Protein 3ABX (pdb70)

Organism: Coprinopsis cinerea (NCBI:txid5346)

InterPro domains:
  IPR001524 Glycoside hydrolase, family 6, conserved site [PS00655] (113-129)
  IPR016288 1, 4-beta cellobiohydrolase [PF01341] (41-394)
  IPR016288 1, 4-beta cellobiohydrolase [PIRSF001100] (20-398)
  IPR016288 1, 4-beta cellobiohydrolase [PR00733] (62-81)
  IPR016288 1, 4-beta cellobiohydrolase [PR00733] (108-121)
  IPR016288 1, 4-beta cellobiohydrolase [PR00733] (141-156)
  IPR016288 1, 4-beta cellobiohydrolase [PR00733] (205-218)
  IPR016288 1, 4-beta cellobiohydrolase [PR00733] (247-257)
  IPR016288 1, 4-beta cellobiohydrolase [PR00733] (295-308)
  IPR016288 1, 4-beta cellobiohydrolase [PR00733] (313-333)
  IPR016288 1, 4-beta cellobiohydrolase [PR00733] (340-354)
  IPR016288 1, 4-beta cellobiohydrolase [PTHR34876] (22-398)
  IPR036434 1, 4-beta cellobiohydrolase superfamily [G3DSA:3.20.20.40] (20-403)
  IPR036434 1, 4-beta cellobiohydrolase superfamily [SSF51989] (33-398)

CATH classification: 3.20.20.40

Structure (mmCIF, N/CA/C/O backbone):
data_3ABX
#
_entry.id   3ABX
#
_cell.length_a   43.876
_cell.length_b   45.153
_cell.length_c   48.989
_cell.angle_alpha   77.63
_cell.angle_beta   86.87
_cell.angle_gamma   68.80
#
_symmetry.space_group_name_H-M   'P 1'
#
loop_
_entity.id
_entity.type
_entity.pdbx_description
1 polymer Cellobiohydrolase
2 non-polymer 'MAGNESIUM ION'
3 non-polymer '4-nitrophenyl beta-D-glucopyranosyl-(1->4)-beta-D-glucopyranosyl-(1->4)-beta-D-glucopyranoside'
4 water water
#
loop_
_atom_site.group_PDB
_atom_site.id
_atom_site.type_symbol
_atom_site.label_atom_id
_atom_site.label_alt_id
_atom_site.label_comp_id
_atom_site.label_asym_id
_atom_site.label_entity_id
_atom_site.label_seq_id
_atom_site.pdbx_PDB_ins_code
_atom_site.Cartn_x
_atom_site.Cartn_y
_atom_site.Cartn_z
_atom_site.occupancy
_atom_site.B_iso_or_equiv
_atom_site.auth_seq_id
_atom_site.auth_comp_id
_atom_site.auth_asym_id
_atom_site.auth_atom_id
_atom_site.pdbx_PDB_model_num
ATOM 1 N N . VAL A 1 13 ? 14.073 10.663 -10.512 1.00 22.48 13 VAL A N 1
ATOM 2 C CA . VAL A 1 13 ? 14.128 11.477 -9.266 1.00 21.75 13 VAL A CA 1
ATOM 3 C C . VAL A 1 13 ? 13.053 10.993 -8.286 1.00 20.14 13 VAL A C 1
ATOM 4 O O . VAL A 1 13 ? 12.048 10.418 -8.709 1.00 20.32 13 VAL A O 1
ATOM 8 N N . ASN A 1 14 ? 13.293 11.180 -6.986 1.00 19.24 14 ASN A N 1
ATOM 9 C CA . ASN A 1 14 ? 12.309 10.867 -5.948 1.00 16.58 14 ASN A CA 1
ATOM 10 C C . ASN A 1 14 ? 11.124 11.824 -6.063 1.00 15.48 14 ASN A C 1
ATOM 11 O O . ASN A 1 14 ? 11.251 13.013 -5.690 1.00 14.39 14 ASN A O 1
ATOM 16 N N . PRO A 1 15 ? 9.973 11.312 -6.556 1.00 14.80 15 PRO A N 1
ATOM 17 C CA . PRO A 1 15 ? 8.851 12.196 -6.853 1.00 14.00 15 PRO A CA 1
ATOM 18 C C . PRO A 1 15 ? 8.191 12.767 -5.617 1.00 12.48 15 PRO A C 1
ATOM 19 O O . PRO A 1 15 ? 7.378 13.670 -5.738 1.00 12.07 15 PRO A O 1
ATOM 23 N N . TYR A 1 16 ? 8.507 12.212 -4.446 1.00 11.36 16 TYR A N 1
ATOM 24 C CA . TYR A 1 16 ? 7.949 12.702 -3.194 1.00 10.42 16 TYR A CA 1
ATOM 25 C C . TYR A 1 16 ? 8.612 13.973 -2.681 1.00 10.16 16 TYR A C 1
ATOM 26 O O . TYR A 1 16 ? 8.008 14.698 -1.900 1.00 10.52 16 TYR A O 1
ATOM 35 N N . ILE A 1 17 ? 9.829 14.266 -3.138 1.00 10.02 17 ILE A N 1
ATOM 36 C CA . ILE A 1 17 ? 10.540 15.397 -2.553 1.00 10.25 17 ILE A CA 1
ATOM 37 C C . ILE A 1 17 ? 9.890 16.712 -2.972 1.00 10.33 17 ILE A C 1
ATOM 38 O O . ILE A 1 17 ? 9.748 16.989 -4.163 1.00 10.32 17 ILE A O 1
ATOM 43 N N . GLY A 1 18 ? 9.489 17.503 -1.985 1.00 10.81 18 GLY A N 1
ATOM 44 C CA . GLY A 1 18 ? 8.879 18.796 -2.249 1.00 11.29 18 GLY A CA 1
ATOM 45 C C . GLY A 1 18 ? 7.398 18.737 -2.568 1.00 11.78 18 GLY A C 1
ATOM 46 O O . GLY A 1 18 ? 6.725 19.768 -2.617 1.00 11.75 18 GLY A O 1
ATOM 47 N N . ARG A 1 19 ? 6.883 17.530 -2.784 1.00 11.33 19 ARG A N 1
ATOM 48 C CA . ARG A 1 19 ? 5.488 17.380 -3.160 1.00 11.58 19 ARG A CA 1
ATOM 49 C C . ARG A 1 19 ? 4.568 17.207 -1.948 1.00 10.66 19 ARG A C 1
ATOM 50 O O . ARG A 1 19 ? 5.020 16.860 -0.836 1.00 10.86 19 ARG A O 1
ATOM 58 N N . SER A 1 20 ? 3.288 17.508 -2.148 1.00 9.60 20 SER A N 1
ATOM 59 C CA . SER A 1 20 ? 2.284 17.405 -1.095 1.00 9.71 20 SER A CA 1
ATOM 60 C C . SER A 1 20 ? 1.272 16.339 -1.478 1.00 9.75 20 SER A C 1
ATOM 61 O O . SER A 1 20 ? 0.357 16.602 -2.255 1.00 9.67 20 SER A O 1
ATOM 64 N N . PRO A 1 21 ? 1.440 15.112 -0.945 1.00 9.08 21 PRO A N 1
ATOM 65 C CA . PRO A 1 21 ? 0.496 14.057 -1.284 1.00 9.54 21 PRO A CA 1
ATOM 66 C C . PRO A 1 21 ? -0.930 14.448 -0.905 1.00 9.49 21 PRO A C 1
ATOM 67 O O . PRO A 1 21 ? -1.183 15.107 0.104 1.00 10.49 21 PRO A O 1
ATOM 71 N N . LEU A 1 22 ? -1.877 14.048 -1.751 1.00 9.46 22 LEU A N 1
ATOM 72 C CA . LEU A 1 22 ? -3.235 14.526 -1.644 1.00 9.88 22 LEU A CA 1
ATOM 73 C C . LEU A 1 22 ? -3.972 13.945 -0.436 1.00 10.66 22 LEU A C 1
ATOM 74 O O . LEU A 1 22 ? -3.992 12.740 -0.232 1.00 11.05 22 LEU A O 1
ATOM 79 N N . VAL A 1 23 ? -4.586 14.826 0.336 1.00 11.32 23 VAL A N 1
ATOM 80 C CA . VAL A 1 23 ? -5.513 14.397 1.374 1.00 12.70 23 VAL A CA 1
ATOM 81 C C . VAL A 1 23 ? -6.805 13.966 0.677 1.00 13.61 23 VAL A C 1
ATOM 82 O O . VAL A 1 23 ? -7.363 14.729 -0.131 1.00 14.69 23 VAL A O 1
ATOM 86 N N . ILE A 1 24 ? -7.260 12.745 0.958 1.00 15.08 24 ILE A N 1
ATOM 87 C CA . ILE A 1 24 ? -8.464 12.185 0.329 1.00 16.29 24 ILE A CA 1
ATOM 88 C C . ILE A 1 24 ? -9.682 12.637 1.126 1.00 16.90 24 ILE A C 1
ATOM 89 O O . ILE A 1 24 ? -9.922 12.156 2.240 1.00 16.34 24 ILE A O 1
ATOM 94 N N . LYS A 1 25 ? -10.427 13.581 0.561 1.00 17.45 25 LYS A N 1
ATOM 95 C CA . LYS A 1 25 ? -11.565 14.223 1.214 1.00 18.86 25 LYS A CA 1
ATOM 96 C C . LYS A 1 25 ? -12.603 13.217 1.737 1.00 17.75 25 LYS A C 1
ATOM 97 O O . LYS A 1 25 ? -13.115 13.380 2.848 1.00 17.46 25 LYS A O 1
ATOM 103 N N . SER A 1 26 ? -12.903 12.186 0.948 1.00 17.16 26 SER A N 1
ATOM 104 C CA . SER A 1 26 ? -13.906 11.193 1.355 1.00 17.19 26 SER A CA 1
ATOM 105 C C . SER A 1 26 ? -13.439 10.402 2.578 1.00 17.39 26 SER A C 1
ATOM 106 O O . SER A 1 26 ? -14.258 9.990 3.422 1.00 17.64 26 SER A O 1
ATOM 109 N N . TYR A 1 27 ? -12.125 10.214 2.700 1.00 16.42 27 TYR A N 1
ATOM 110 C CA . TYR A 1 27 ? -11.576 9.541 3.880 1.00 15.80 27 TYR A CA 1
ATOM 111 C C . TYR A 1 27 ? -11.627 10.452 5.108 1.00 15.75 27 TYR A C 1
ATOM 112 O O . TYR A 1 27 ? -12.092 10.053 6.184 1.00 15.92 27 TYR A O 1
ATOM 121 N N . ALA A 1 28 ? -11.168 11.689 4.948 1.00 15.58 28 ALA A N 1
ATOM 122 C CA . ALA A 1 28 ? -11.202 12.664 6.028 1.00 15.85 28 ALA A CA 1
ATOM 123 C C . ALA A 1 28 ? -12.609 12.856 6.611 1.00 16.02 28 ALA A C 1
ATOM 124 O O . ALA A 1 28 ? -12.780 13.030 7.815 1.00 15.83 28 ALA A O 1
ATOM 126 N N . GLU A 1 29 ? -13.622 12.777 5.756 1.00 15.88 29 GLU A N 1
ATOM 127 C CA . GLU A 1 29 ? -15.011 12.940 6.184 1.00 16.69 29 GLU A CA 1
ATOM 128 C C . GLU A 1 29 ? -15.461 11.793 7.089 1.00 14.95 29 GLU A C 1
ATOM 129 O O . GLU A 1 29 ? -16.241 12.003 8.018 1.00 15.01 29 GLU A O 1
ATOM 135 N N . LYS A 1 30 ? -14.965 10.588 6.821 1.00 13.81 30 LYS A N 1
ATOM 136 C CA . LYS A 1 30 ? -15.291 9.428 7.653 1.00 13.40 30 LYS A CA 1
ATOM 137 C C . LYS A 1 30 ? -14.809 9.626 9.083 1.00 12.76 30 LYS A C 1
ATOM 138 O O . LYS A 1 30 ? -15.445 9.168 10.026 1.00 13.21 30 LYS A O 1
ATOM 144 N N . LEU A 1 31 ? -13.688 10.328 9.237 1.00 12.00 31 LEU A N 1
ATOM 145 C CA . LEU A 1 31 ? -13.107 10.573 10.563 1.00 11.65 31 LEU A CA 1
ATOM 146 C C . LEU A 1 31 ? -13.923 11.528 11.439 1.00 12.22 31 LEU A C 1
ATOM 147 O O . LEU A 1 31 ? -13.681 11.632 12.638 1.00 11.62 31 LEU A O 1
ATOM 152 N N . GLU A 1 32 ? -14.912 12.207 10.866 1.00 12.53 32 GLU A N 1
ATOM 153 C CA . GLU A 1 32 ? -15.807 13.035 11.677 1.00 13.45 32 GLU A CA 1
ATOM 154 C C . GLU A 1 32 ? -16.511 12.211 12.761 1.00 13.32 32 GLU A C 1
ATOM 155 O O . GLU A 1 32 ? -16.762 12.697 13.868 1.00 13.57 32 GLU A O 1
ATOM 161 N N . GLU A 1 33 ? -16.795 10.948 12.445 1.00 13.90 33 GLU A N 1
ATOM 162 C CA . GLU A 1 33 ? -17.418 10.039 13.399 1.00 13.68 33 GLU A CA 1
ATOM 163 C C . GLU A 1 33 ? -16.485 9.751 14.572 1.00 13.29 33 GLU A C 1
ATOM 164 O O . GLU A 1 33 ? -16.939 9.604 15.709 1.00 14.24 33 GLU A O 1
ATOM 170 N N . THR A 1 34 ? -15.183 9.699 14.299 1.00 12.21 34 THR A N 1
ATOM 171 C CA . THR A 1 34 ? -14.197 9.423 15.337 1.00 12.98 34 THR A CA 1
ATOM 172 C C . THR A 1 34 ? -14.024 10.656 16.224 1.00 13.59 34 THR A C 1
ATOM 173 O O . THR A 1 34 ? -13.926 10.543 17.451 1.00 13.27 34 THR A O 1
ATOM 177 N N . ILE A 1 35 ? -14.004 11.829 15.601 1.00 13.52 35 ILE A N 1
ATOM 178 C CA . ILE A 1 35 ? -13.950 13.092 16.335 1.00 14.40 35 ILE A CA 1
ATOM 179 C C . ILE A 1 35 ? -15.159 13.206 17.260 1.00 14.66 35 ILE A C 1
ATOM 180 O O . ILE A 1 35 ? -15.008 13.540 18.435 1.00 15.14 35 ILE A O 1
ATOM 185 N N . ALA A 1 36 ? -16.354 12.920 16.737 1.00 14.93 36 ALA A N 1
ATOM 186 C CA . ALA A 1 36 ? -17.581 12.947 17.548 1.00 15.31 36 ALA A CA 1
ATOM 187 C C . ALA A 1 36 ? -17.493 12.017 18.756 1.00 15.51 36 ALA A C 1
ATOM 188 O O . ALA A 1 36 ? -17.831 12.416 19.870 1.00 16.16 36 ALA A O 1
ATOM 190 N N . TYR A 1 37 ? -17.020 10.791 18.538 1.00 14.92 37 TYR A N 1
ATOM 191 C CA . TYR A 1 37 ? -16.829 9.845 19.632 1.00 15.21 37 TYR A CA 1
ATOM 192 C C . TYR A 1 37 ? -15.955 10.454 20.737 1.00 14.92 37 TYR A C 1
ATOM 193 O O . TYR A 1 37 ? -16.330 10.439 21.908 1.00 14.79 37 TYR A O 1
ATOM 202 N N . PHE A 1 38 ? -14.791 10.980 20.376 1.00 14.26 38 PHE A N 1
ATOM 203 C CA . PHE A 1 38 ? -13.884 11.523 21.385 1.00 13.89 38 PHE A CA 1
ATOM 204 C C . PHE A 1 38 ? -14.456 12.739 22.115 1.00 15.01 38 PHE A C 1
ATOM 205 O O . PHE A 1 38 ? -14.260 12.884 23.331 1.00 15.16 38 PHE A O 1
ATOM 213 N N . GLU A 1 39 ? -15.148 13.610 21.383 1.00 15.38 39 GLU A N 1
ATOM 214 C CA . GLU A 1 39 ? -15.785 14.782 21.989 1.00 17.26 39 GLU A CA 1
ATOM 215 C C . GLU A 1 39 ? -16.831 14.347 23.023 1.00 17.83 39 GLU A C 1
ATOM 216 O O . GLU A 1 39 ? -16.892 14.905 24.132 1.00 18.19 39 GLU A O 1
ATOM 222 N N . ALA A 1 40 ? -17.605 13.318 22.676 1.00 18.50 40 ALA A N 1
ATOM 223 C CA . ALA A 1 40 ? -18.598 12.734 23.588 1.00 19.04 40 ALA A CA 1
ATOM 224 C C . ALA A 1 40 ? -17.983 12.108 24.839 1.00 19.41 40 ALA A C 1
ATOM 225 O O . ALA A 1 40 ? -18.657 11.999 25.873 1.00 20.41 40 ALA A O 1
ATOM 227 N N . GLN A 1 41 ? -16.716 11.704 24.754 1.00 19.17 41 GLN A N 1
ATOM 228 C CA . GLN A 1 41 ? -15.990 11.135 25.895 1.00 19.44 41 GLN A CA 1
ATOM 229 C C . GLN A 1 41 ? -15.356 12.217 26.759 1.00 18.96 41 GLN A C 1
ATOM 230 O O . GLN A 1 41 ? -14.751 11.911 27.791 1.00 19.59 41 GLN A O 1
ATOM 236 N N . GLY A 1 42 ? -15.474 13.470 26.329 1.00 18.72 42 GLY A N 1
ATOM 237 C CA . GLY A 1 42 ? -14.788 14.588 26.979 1.00 17.85 42 GLY A CA 1
ATOM 238 C C . GLY A 1 42 ? -13.282 14.519 26.785 1.00 17.22 42 GLY A C 1
ATOM 239 O O . GLY A 1 42 ? -12.510 14.913 27.654 1.00 18.09 42 GLY A O 1
ATOM 240 N N . ASP A 1 43 ? -12.875 14.000 25.629 1.00 15.79 43 ASP A N 1
ATOM 241 C CA . ASP A 1 43 ? -11.472 13.751 25.318 1.00 14.45 43 ASP A CA 1
ATOM 242 C C . ASP A 1 43 ? -11.055 14.672 24.169 1.00 14.03 43 ASP A C 1
ATOM 243 O O . ASP A 1 43 ? -11.064 14.271 22.993 1.00 13.82 43 ASP A O 1
ATOM 248 N N . GLU A 1 44 ? -10.712 15.913 24.517 1.00 13.06 44 GLU A N 1
ATOM 249 C CA . GLU A 1 44 ? -10.366 16.922 23.531 1.00 13.60 44 GLU A CA 1
ATOM 250 C C . GLU A 1 44 ? -9.021 16.658 22.874 1.00 12.70 44 GLU A C 1
ATOM 251 O O . GLU A 1 44 ? -8.829 17.004 21.709 1.00 12.34 44 GLU A O 1
ATOM 257 N N . LEU A 1 45 ? -8.078 16.072 23.604 1.00 11.87 45 LEU A N 1
ATOM 258 C CA . LEU A 1 45 ? -6.774 15.769 23.003 1.00 11.52 45 LEU A CA 1
ATOM 259 C C . LEU A 1 45 ? -6.916 14.761 21.862 1.00 11.28 45 LEU A C 1
ATOM 260 O O . LEU A 1 45 ? -6.371 14.968 20.766 1.00 10.94 45 LEU A O 1
ATOM 265 N N . ASN A 1 46 ? -7.641 13.673 22.111 1.00 11.24 46 ASN A N 1
ATOM 266 C CA . ASN A 1 46 ? -7.789 12.671 21.053 1.00 10.78 46 ASN A CA 1
ATOM 267 C C . ASN A 1 46 ? -8.700 13.141 19.924 1.00 10.91 46 ASN A C 1
ATOM 268 O O . ASN A 1 46 ? -8.472 12.783 18.774 1.00 10.96 46 ASN A O 1
ATOM 273 N N . ALA A 1 47 ? -9.689 13.974 20.239 1.00 10.09 47 ALA A N 1
ATOM 274 C CA . ALA A 1 47 ? -10.450 14.663 19.183 1.00 10.38 47 ALA A CA 1
ATOM 275 C C . ALA A 1 47 ? -9.492 15.467 18.297 1.00 10.61 47 ALA A C 1
ATOM 276 O O . ALA A 1 47 ? -9.557 15.382 17.070 1.00 10.97 47 ALA A O 1
ATOM 278 N N . ALA A 1 48 ? -8.584 16.224 18.909 1.00 10.20 48 ALA A N 1
ATOM 279 C CA . ALA A 1 48 ? -7.620 17.050 18.174 1.00 10.70 48 ALA A CA 1
ATOM 280 C C . ALA A 1 48 ? -6.599 16.226 17.391 1.00 10.84 48 ALA A C 1
ATOM 281 O O . ALA A 1 48 ? -6.163 16.626 16.303 1.00 10.47 48 ALA A O 1
ATOM 283 N N . ARG A 1 49 ? -6.216 15.071 17.933 1.00 10.68 49 ARG A N 1
ATOM 284 C CA . ARG A 1 49 ? -5.320 14.153 17.237 1.00 10.10 49 ARG A CA 1
ATOM 285 C C . ARG A 1 49 ? -6.004 13.578 16.004 1.00 10.35 49 ARG A C 1
ATOM 286 O O . ARG A 1 49 ? -5.366 13.371 14.963 1.00 10.38 49 ARG A O 1
ATOM 294 N N . THR A 1 50 ? -7.297 13.333 16.127 1.00 10.66 50 THR A N 1
ATOM 295 C CA . THR A 1 50 ? -8.070 12.837 14.995 1.00 10.49 50 THR A CA 1
ATOM 296 C C . THR A 1 50 ? -8.145 13.905 13.904 1.00 10.91 50 THR A C 1
ATOM 297 O O . THR A 1 50 ? -8.053 13.581 12.715 1.00 10.92 50 THR A O 1
ATOM 301 N N . ARG A 1 51 ? -8.294 15.169 14.303 1.00 10.38 51 ARG A N 1
ATOM 302 C CA A ARG A 1 51 ? -8.236 16.241 13.328 0.50 11.06 51 ARG A CA 1
ATOM 303 C CA B ARG A 1 51 ? -8.200 16.308 13.377 0.50 11.16 51 ARG A CA 1
ATOM 304 C C . ARG A 1 51 ? -6.881 16.252 12.623 1.00 10.96 51 ARG A C 1
ATOM 305 O O . ARG A 1 51 ? -6.819 16.472 11.415 1.00 10.51 51 ARG A O 1
ATOM 320 N N . THR A 1 52 ? -5.800 15.969 13.347 1.00 10.62 52 THR A N 1
ATOM 321 C CA . THR A 1 52 ? -4.497 15.842 12.688 1.00 10.75 52 THR A CA 1
ATOM 322 C C . THR A 1 52 ? -4.564 14.756 11.617 1.00 10.72 52 THR A C 1
ATOM 323 O O . THR A 1 52 ? -4.092 14.965 10.496 1.00 11.08 52 THR A O 1
ATOM 327 N N . VAL A 1 53 ? -5.169 13.615 11.955 1.00 10.62 53 VAL A N 1
ATOM 328 C CA . VAL A 1 53 ? -5.281 12.492 11.017 1.00 10.77 53 VAL A CA 1
ATOM 329 C C . VAL A 1 53 ? -6.075 12.899 9.762 1.00 10.81 53 VAL A C 1
ATOM 330 O O . VAL A 1 53 ? -5.712 12.509 8.653 1.00 10.94 53 VAL A O 1
ATOM 334 N N . GLN A 1 54 ? -7.083 13.757 9.910 1.00 10.65 54 GLN A N 1
ATOM 335 C CA . GLN A 1 54 ? -7.819 14.262 8.741 1.00 10.51 54 GLN A CA 1
ATOM 336 C C . GLN A 1 54 ? -6.943 14.950 7.725 1.00 10.60 54 GLN A C 1
ATOM 337 O O . GLN A 1 54 ? -7.280 14.973 6.534 1.00 11.93 54 GLN A O 1
ATOM 343 N N . GLY A 1 55 ? -5.840 15.533 8.184 1.00 10.12 55 GLY A N 1
ATOM 344 C CA . GLY A 1 55 ? -4.908 16.240 7.307 1.00 10.49 55 GLY A CA 1
ATOM 345 C C . GLY A 1 55 ? -3.720 15.415 6.812 1.00 10.35 55 GLY A C 1
ATOM 346 O O . GLY A 1 55 ? -2.816 15.945 6.160 1.00 11.74 55 GLY A O 1
ATOM 347 N N . ILE A 1 56 ? -3.698 14.124 7.141 1.00 10.39 56 ILE A N 1
ATOM 348 C CA . ILE A 1 56 ? -2.631 13.218 6.705 1.00 10.45 56 ILE A CA 1
ATOM 349 C C . ILE A 1 56 ? -3.036 12.478 5.423 1.00 10.01 56 ILE A C 1
ATOM 350 O O . ILE A 1 56 ? -4.103 11.873 5.367 1.00 10.40 56 ILE A O 1
ATOM 355 N N . PRO A 1 57 ? -2.212 12.581 4.370 1.00 9.44 57 PRO A N 1
ATOM 356 C CA . PRO A 1 57 ? -2.602 11.958 3.098 1.00 9.96 57 PRO A CA 1
ATOM 357 C C . PRO A 1 57 ? -2.587 10.446 3.157 1.00 9.93 57 PRO A C 1
ATOM 358 O O . PRO A 1 57 ? -1.762 9.833 3.839 1.00 10.05 57 PRO A O 1
ATOM 362 N N . THR A 1 58 ? -3.505 9.858 2.404 1.00 9.68 58 THR A N 1
ATOM 363 C CA . THR A 1 58 ? -3.607 8.409 2.265 1.00 10.57 58 THR A CA 1
ATOM 364 C C . THR A 1 58 ? -3.764 8.087 0.791 1.00 10.35 58 THR A C 1
ATOM 365 O O . THR A 1 58 ? -3.964 8.992 -0.030 1.00 12.07 58 THR A O 1
ATOM 369 N N . PHE A 1 59 ? -3.641 6.817 0.427 1.00 9.39 59 PHE A N 1
ATOM 370 C CA . PHE A 1 59 ? -3.877 6.395 -0.967 1.00 8.36 59 PHE A CA 1
ATOM 371 C C . PHE A 1 59 ? -5.361 6.190 -1.249 1.00 8.78 59 PHE A C 1
ATOM 372 O O . PHE A 1 59 ? -6.097 5.691 -0.400 1.00 9.23 59 PHE A O 1
ATOM 380 N N . ALA A 1 60 ? -5.786 6.586 -2.451 1.00 8.47 60 ALA A N 1
ATOM 381 C CA . ALA A 1 60 ? -7.121 6.246 -2.953 1.00 8.55 60 ALA A CA 1
ATOM 382 C C . ALA A 1 60 ? -7.050 4.922 -3.702 1.00 8.60 60 ALA A C 1
ATOM 383 O O . ALA A 1 60 ? -6.274 4.760 -4.632 1.00 9.27 60 ALA A O 1
ATOM 385 N N . TRP A 1 61 ? -7.891 3.982 -3.296 1.00 8.50 61 TRP A N 1
ATOM 386 C CA . TRP A 1 61 ? -7.892 2.651 -3.878 1.00 8.76 61 TRP A CA 1
ATOM 387 C C . TRP A 1 61 ? -8.893 2.521 -5.012 1.00 8.78 61 TRP A C 1
ATOM 388 O O . TRP A 1 61 ? -10.059 2.897 -4.871 1.00 9.78 61 TRP A O 1
ATOM 399 N N . ILE A 1 62 ? -8.409 2.005 -6.132 1.00 8.50 62 ILE A N 1
ATOM 400 C CA . ILE A 1 62 ? -9.283 1.691 -7.261 1.00 9.22 62 ILE A CA 1
ATOM 401 C C . ILE A 1 62 ? -9.373 0.171 -7.358 1.00 9.42 62 ILE A C 1
ATOM 402 O O . ILE A 1 62 ? -8.662 -0.454 -8.136 1.00 9.43 62 ILE A O 1
ATOM 407 N N . SER A 1 63 ? -10.247 -0.417 -6.540 1.00 10.30 63 SER A N 1
ATOM 408 C CA . SER A 1 63 ? -10.289 -1.878 -6.372 1.00 10.61 63 SER A CA 1
ATOM 409 C C . SER A 1 63 ? -11.380 -2.559 -7.182 1.00 11.14 63 SER A C 1
ATOM 410 O O . SER A 1 63 ? -11.584 -3.771 -7.058 1.00 11.72 63 SER A O 1
ATOM 413 N N . ASP A 1 64 ? -12.080 -1.775 -7.991 1.00 10.21 64 ASP A N 1
ATOM 414 C CA . ASP A 1 64 ? -13.109 -2.267 -8.903 1.00 11.10 64 ASP A CA 1
ATOM 415 C C . ASP A 1 64 ? -13.343 -1.214 -9.982 1.00 10.67 64 ASP A C 1
ATOM 416 O O . ASP A 1 64 ? -12.847 -0.084 -9.873 1.00 11.64 64 ASP A O 1
ATOM 421 N N . SER A 1 65 ? -14.099 -1.569 -11.017 1.00 10.75 65 SER A N 1
ATOM 422 C CA . SER A 1 65 ? -14.346 -0.659 -12.126 1.00 10.84 65 SER A CA 1
ATOM 423 C C . SER A 1 65 ? -15.250 0.509 -11.750 1.00 11.07 65 SER A C 1
ATOM 424 O O . SER A 1 65 ? -15.060 1.629 -12.241 1.00 10.89 65 SER A O 1
ATOM 427 N N . ALA A 1 66 ? -16.243 0.260 -10.89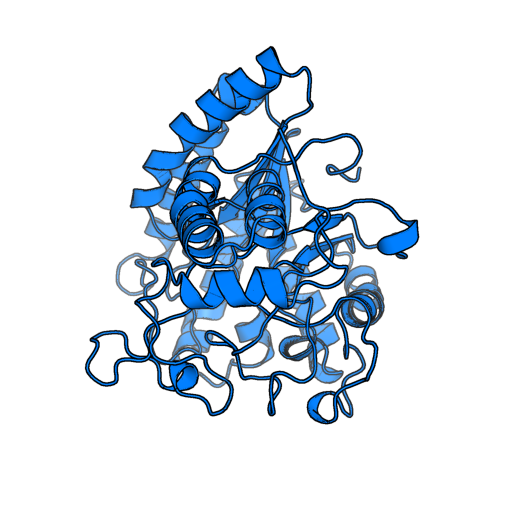8 1.00 11.37 66 ALA A N 1
ATOM 428 C CA . ALA A 1 66 ? -17.134 1.337 -10.466 1.00 11.00 66 ALA A CA 1
ATOM 429 C C . ALA A 1 66 ? -16.353 2.500 -9.845 1.00 11.23 66 ALA A C 1
ATOM 430 O O . ALA A 1 66 ? -16.704 3.671 -10.022 1.00 11.61 66 ALA A O 1
ATOM 432 N N . THR A 1 67 ? -15.299 2.182 -9.111 1.00 11.43 67 THR A N 1
ATOM 433 C CA . THR A 1 67 ? -14.515 3.210 -8.426 1.00 11.61 67 THR A CA 1
ATOM 434 C C . THR A 1 67 ? -13.762 4.125 -9.396 1.00 11.65 67 THR A C 1
ATOM 435 O O . THR A 1 67 ? -13.337 5.223 -9.024 1.00 11.36 67 THR A O 1
ATOM 439 N N . ILE A 1 68 ? -13.650 3.718 -10.657 1.00 10.89 68 ILE A N 1
ATOM 440 C CA . ILE A 1 68 ? -13.076 4.603 -11.665 1.00 11.08 68 ILE A CA 1
ATOM 441 C C . ILE A 1 68 ? -13.884 5.906 -11.758 1.00 11.17 68 ILE A C 1
ATOM 442 O O . ILE A 1 68 ? -13.313 6.962 -12.020 1.00 10.78 68 ILE A O 1
ATOM 447 N N . ASP A 1 69 ? -15.189 5.840 -11.491 1.00 11.25 69 ASP A N 1
ATOM 448 C CA . ASP A 1 69 ? -16.047 7.038 -11.505 1.00 12.86 69 ASP A CA 1
ATOM 449 C C . ASP A 1 69 ? -15.613 8.099 -10.495 1.00 12.58 69 ASP A C 1
ATOM 450 O O . ASP A 1 69 ? -16.026 9.259 -10.603 1.00 13.13 69 ASP A O 1
ATOM 455 N N . THR A 1 70 ? -14.835 7.708 -9.487 1.00 11.71 70 THR A N 1
ATOM 456 C CA . THR A 1 70 ? -14.399 8.662 -8.452 1.00 11.86 70 THR A CA 1
ATOM 457 C C . THR A 1 70 ? -13.171 9.447 -8.863 1.00 11.70 70 THR A C 1
ATOM 458 O O . THR A 1 70 ? -12.825 10.440 -8.214 1.00 11.33 70 THR A O 1
ATOM 462 N N . ILE A 1 71 ? -12.494 8.999 -9.917 1.00 10.63 71 ILE A N 1
ATOM 463 C CA . ILE A 1 71 ? -11.176 9.536 -10.223 1.00 10.92 71 ILE A CA 1
ATOM 464 C C . ILE A 1 71 ? -11.239 10.961 -10.752 1.00 11.04 71 ILE A C 1
ATOM 465 O O . ILE A 1 71 ? -10.476 11.818 -10.294 1.00 10.85 71 ILE A O 1
ATOM 470 N N . GLN A 1 72 ? -12.117 11.239 -11.707 1.00 11.22 72 GLN A N 1
ATOM 471 C CA . GLN A 1 72 ? -12.148 12.600 -12.235 1.00 11.88 72 GLN A CA 1
ATOM 472 C C . GLN A 1 72 ? -12.584 13.627 -11.182 1.00 11.51 72 GLN A C 1
ATOM 473 O O . GLN A 1 72 ? -11.963 14.686 -11.092 1.00 10.98 72 GLN A O 1
ATOM 479 N N . PRO A 1 73 ? -13.629 13.346 -10.368 1.00 11.58 73 PRO A N 1
ATOM 480 C CA . PRO A 1 73 ? -13.892 14.291 -9.273 1.00 12.20 73 PRO A CA 1
ATOM 481 C C . PRO A 1 73 ? -12.724 14.470 -8.303 1.00 11.86 73 PRO A C 1
ATOM 482 O O . PRO A 1 73 ? -12.503 15.585 -7.820 1.00 12.35 73 PRO A O 1
ATOM 486 N N . LEU A 1 74 ? -11.973 13.403 -8.046 1.00 10.64 74 LEU A N 1
ATOM 487 C CA . LEU A 1 74 ? -10.793 13.490 -7.187 1.00 10.54 74 LEU A CA 1
ATOM 488 C C . LEU A 1 74 ? -9.742 14.405 -7.816 1.00 10.27 74 LEU A C 1
ATOM 489 O O . LEU A 1 74 ? -9.174 15.257 -7.145 1.00 10.76 74 LEU A O 1
ATOM 494 N N . ILE A 1 75 ? -9.498 14.233 -9.111 1.00 9.94 75 ILE A N 1
ATOM 495 C CA . ILE A 1 75 ? -8.577 15.074 -9.871 1.00 10.02 75 ILE A CA 1
ATOM 496 C C . ILE A 1 75 ? -9.032 16.540 -9.905 1.00 10.52 75 ILE A C 1
ATOM 497 O O . ILE A 1 75 ? -8.220 17.450 -9.671 1.00 10.36 75 ILE A O 1
ATOM 502 N N . ALA A 1 76 ? -10.305 16.780 -10.179 1.00 10.81 76 ALA A N 1
ATOM 503 C CA . ALA A 1 76 ? -10.829 18.145 -10.164 1.00 11.44 76 ALA A CA 1
ATOM 504 C C . ALA A 1 76 ? -10.604 18.812 -8.800 1.00 12.21 76 ALA A C 1
ATOM 505 O O . ALA A 1 76 ? -10.135 19.948 -8.752 1.00 12.67 76 ALA A O 1
ATOM 507 N N . ASP A 1 77 ? -10.901 18.101 -7.710 1.00 12.84 77 ASP A N 1
ATOM 508 C CA . ASP A 1 77 ? -10.647 18.588 -6.345 1.00 13.67 77 ASP A CA 1
ATOM 509 C C . ASP A 1 77 ? -9.166 18.851 -6.140 1.00 13.41 77 ASP A C 1
ATOM 510 O O . ASP A 1 77 ? -8.791 19.838 -5.502 1.00 13.19 77 ASP A O 1
ATOM 515 N N . ALA A 1 78 ? -8.330 17.945 -6.641 1.00 11.47 78 ALA A N 1
ATOM 516 C CA . ALA A 1 78 ? -6.888 18.067 -6.470 1.00 10.91 78 ALA A CA 1
ATOM 517 C C . ALA A 1 78 ? -6.345 19.281 -7.196 1.00 10.67 78 ALA A C 1
ATOM 518 O O . ALA A 1 78 ? -5.483 19.991 -6.655 1.00 10.48 78 ALA A O 1
ATOM 520 N N . VAL A 1 79 ? -6.839 19.535 -8.405 1.00 10.45 79 VAL A N 1
ATOM 521 C CA . VAL A 1 79 ? -6.434 20.721 -9.144 1.00 10.74 79 VAL A CA 1
ATOM 522 C C . VAL A 1 79 ? -6.882 21.994 -8.407 1.00 10.11 79 VAL A C 1
ATOM 523 O O . VAL A 1 79 ? -6.102 22.926 -8.258 1.00 9.69 79 VAL A O 1
ATOM 527 N N . ALA A 1 80 ? -8.117 22.037 -7.932 1.00 10.19 80 ALA A N 1
ATOM 528 C CA . ALA A 1 80 ? -8.571 23.217 -7.196 1.00 10.71 80 ALA A CA 1
ATOM 529 C C . ALA A 1 80 ? -7.702 23.453 -5.972 1.00 10.39 80 ALA A C 1
ATOM 530 O O . ALA A 1 80 ? -7.345 24.585 -5.671 1.00 10.62 80 ALA A O 1
ATOM 532 N N . HIS A 1 81 ? -7.373 22.381 -5.261 1.00 10.59 81 HIS A N 1
ATOM 533 C CA . HIS A 1 81 ? -6.511 22.479 -4.090 1.00 10.17 81 HIS A CA 1
ATOM 534 C C . HIS A 1 81 ? -5.106 22.970 -4.473 1.00 9.91 81 HIS A C 1
ATOM 535 O O . HIS A 1 81 ? -4.519 23.826 -3.791 1.00 9.80 81 HIS A O 1
ATOM 542 N N . GLN A 1 82 ? -4.556 22.443 -5.559 1.00 9.68 82 GLN A N 1
ATOM 543 C CA . GLN A 1 82 ? -3.258 22.915 -6.053 1.00 9.49 82 GLN A CA 1
ATOM 544 C C . GLN A 1 82 ? -3.284 24.418 -6.357 1.00 10.10 82 GLN A C 1
ATOM 545 O O . GLN A 1 82 ? -2.362 25.153 -5.975 1.00 9.85 82 GLN A O 1
ATOM 551 N N . GLU A 1 83 ? -4.320 24.874 -7.047 1.00 10.14 83 GLU A N 1
ATOM 552 C CA . GLU A 1 83 ? -4.468 26.303 -7.352 1.00 10.96 83 GLU A CA 1
ATOM 553 C C . GLU A 1 83 ? -4.592 27.122 -6.070 1.00 10.82 83 GLU A C 1
ATOM 554 O O . GLU A 1 83 ? -3.927 28.136 -5.911 1.00 11.30 83 GLU A O 1
ATOM 560 N N . ALA A 1 84 ? -5.443 26.683 -5.149 1.00 10.01 84 ALA A N 1
ATOM 561 C CA . ALA A 1 84 ? -5.665 27.417 -3.902 1.00 10.88 84 ALA A CA 1
ATOM 562 C C . ALA A 1 84 ? -4.409 27.508 -3.038 1.00 11.44 84 ALA A C 1
ATOM 563 O O . ALA A 1 84 ? -4.099 28.561 -2.494 1.00 11.70 84 ALA A O 1
ATOM 565 N N . SER A 1 85 ? -3.699 26.386 -2.907 1.00 10.68 85 SER A N 1
ATOM 566 C CA . SER A 1 85 ? -2.638 26.245 -1.912 1.00 11.08 85 SER A CA 1
ATOM 567 C C . SER A 1 85 ? -1.245 26.596 -2.429 1.00 10.80 85 SER A C 1
ATOM 568 O O . SER A 1 85 ? -0.344 26.891 -1.644 1.00 11.48 85 SER A O 1
ATOM 571 N N . GLY A 1 86 ? -1.058 26.537 -3.741 1.00 10.33 86 GLY A N 1
ATOM 572 C CA . GLY A 1 86 ? 0.273 26.653 -4.327 1.00 10.26 86 GLY A CA 1
ATOM 573 C C . GLY A 1 86 ? 1.165 25.443 -4.107 1.00 10.82 86 GLY A C 1
ATOM 574 O O . GLY A 1 86 ? 2.362 25.507 -4.371 1.00 10.47 86 GLY A O 1
ATOM 575 N N . GLU A 1 87 ? 0.588 24.333 -3.646 1.00 10.56 87 GLU A N 1
ATOM 576 C CA . GLU A 1 87 ? 1.345 23.085 -3.423 1.00 11.16 87 GLU A CA 1
ATOM 577 C C . GLU A 1 87 ? 1.624 22.354 -4.734 1.00 10.39 87 GLU A C 1
ATOM 578 O O . GLU A 1 87 ? 0.995 22.641 -5.761 1.00 11.70 87 GLU A O 1
ATOM 584 N N . GLN A 1 88 ? 2.560 21.406 -4.704 1.00 9.75 88 GLN A N 1
ATOM 585 C CA . GLN A 1 88 ? 2.715 20.451 -5.806 1.00 10.18 88 GLN A CA 1
ATOM 586 C C . GLN A 1 88 ? 1.976 19.193 -5.422 1.00 9.63 88 GLN A C 1
ATOM 587 O O . GLN A 1 88 ? 2.498 18.346 -4.690 1.00 9.97 88 GLN A O 1
ATOM 593 N N . VAL A 1 89 ? 0.737 19.085 -5.875 1.00 9.48 89 VAL A N 1
ATOM 594 C CA . VAL A 1 89 ? -0.138 18.010 -5.423 1.00 9.73 89 VAL A CA 1
ATOM 595 C C . VAL A 1 89 ? 0.264 16.681 -6.047 1.00 9.59 89 VAL A C 1
ATOM 596 O O . VAL A 1 89 ? 0.438 16.563 -7.252 1.00 10.82 89 VAL A O 1
ATOM 600 N N . LEU A 1 90 ? 0.431 15.688 -5.187 1.00 9.44 90 LEU A N 1
ATOM 601 C CA . LEU A 1 90 ? 0.796 14.335 -5.597 1.00 9.47 90 LEU A CA 1
ATOM 602 C C . LEU A 1 90 ? -0.346 13.390 -5.270 1.00 9.25 90 LEU A C 1
ATOM 603 O O . LEU A 1 90 ? -0.585 13.068 -4.100 1.00 9.31 90 LEU A O 1
ATOM 608 N N . VAL A 1 91 ? -1.074 12.970 -6.297 1.00 9.15 91 VAL A N 1
ATOM 609 C CA . VAL A 1 91 ? -2.245 12.096 -6.143 1.00 8.64 91 VAL A CA 1
ATOM 610 C C . VAL A 1 91 ? -1.753 10.658 -6.012 1.00 8.59 91 VAL A C 1
ATOM 611 O O . VAL A 1 91 ? -0.987 10.184 -6.843 1.00 9.38 91 VAL A O 1
ATOM 615 N N . GLN A 1 92 ? -2.162 9.980 -4.944 1.00 8.17 92 GLN A N 1
ATOM 616 C CA . GLN A 1 92 ? -1.691 8.618 -4.668 1.00 8.15 92 GLN A CA 1
ATOM 617 C C . GLN A 1 92 ? -2.825 7.639 -4.900 1.00 8.24 92 GLN A C 1
ATOM 618 O O . GLN A 1 92 ? -3.889 7.764 -4.287 1.00 8.63 92 GLN A O 1
ATOM 624 N N . LEU A 1 93 ? -2.576 6.682 -5.794 1.00 7.72 93 LEU A N 1
ATOM 625 C CA . LEU A 1 93 ? -3.599 5.717 -6.208 1.00 7.65 93 LEU A CA 1
ATOM 626 C C . LEU A 1 93 ? -3.102 4.286 -6.072 1.00 7.70 93 LEU A C 1
ATOM 627 O O . LEU A 1 93 ? -1.917 4.021 -6.267 1.00 7.60 93 LEU A O 1
ATOM 632 N N . VAL A 1 94 ? -4.030 3.357 -5.804 1.00 7.87 94 VAL A N 1
ATOM 633 C CA . VAL A 1 94 ? -3.718 1.917 -5.876 1.00 7.54 94 VAL A CA 1
ATOM 634 C C . VAL A 1 94 ? -4.575 1.303 -6.983 1.00 7.99 94 VAL A C 1
ATOM 635 O O . VAL A 1 94 ? -5.795 1.497 -7.019 1.00 8.37 94 VAL A O 1
ATOM 639 N N . ILE A 1 95 ? -3.926 0.566 -7.869 1.00 7.92 95 ILE A N 1
ATOM 640 C CA . ILE A 1 95 ? -4.644 -0.200 -8.899 1.00 7.95 95 ILE A CA 1
ATOM 641 C C . ILE A 1 95 ? -4.670 -1.643 -8.390 1.00 7.63 95 ILE A C 1
ATOM 642 O O . ILE A 1 95 ? -3.619 -2.258 -8.199 1.00 7.87 95 ILE A O 1
ATOM 647 N N . TYR A 1 96 ? -5.882 -2.174 -8.193 1.00 7.86 96 TYR A N 1
ATOM 648 C CA . TYR A 1 96 ? -6.040 -3.458 -7.520 1.00 8.30 96 TYR A CA 1
ATOM 649 C C . TYR A 1 96 ? -7.224 -4.237 -8.117 1.00 7.83 96 TYR A C 1
ATOM 650 O O . TYR A 1 96 ? -8.301 -4.287 -7.540 1.00 9.30 96 TYR A O 1
ATOM 659 N N . ASN A 1 97 ? -6.999 -4.842 -9.286 1.00 8.37 97 ASN A N 1
ATOM 660 C CA . ASN A 1 97 ? -8.108 -5.546 -9.944 1.00 8.09 97 ASN A CA 1
ATOM 661 C C . ASN A 1 97 ? -7.667 -6.632 -10.916 1.00 8.86 97 ASN A C 1
ATOM 662 O O . ASN A 1 97 ? -8.405 -6.915 -11.872 1.00 8.47 97 ASN A O 1
ATOM 667 N N . LEU A 1 98 ? -6.519 -7.272 -10.697 1.00 7.74 98 LEU A N 1
ATOM 668 C CA . LEU A 1 98 ? -6.080 -8.333 -11.619 1.00 8.08 98 LEU A CA 1
ATOM 669 C C . LEU A 1 98 ? -7.134 -9.428 -11.752 1.00 8.76 98 LEU A C 1
ATOM 670 O O . LEU A 1 98 ? -7.850 -9.724 -10.791 1.00 8.61 98 LEU A O 1
ATOM 675 N N . PRO A 1 99 ? -7.190 -10.071 -12.921 1.00 8.57 99 PRO A N 1
ATOM 676 C CA . PRO A 1 99 ? -8.093 -11.201 -13.078 1.00 8.63 99 PRO A CA 1
ATOM 677 C C . PRO A 1 99 ? -7.587 -12.369 -12.214 1.00 9.46 99 PRO A C 1
ATOM 678 O O . PRO A 1 99 ? -6.383 -12.525 -12.006 1.00 9.43 99 PRO A O 1
ATOM 682 N N . ASP A 1 100 ? -8.518 -13.144 -11.679 1.00 8.98 100 ASP A N 1
ATOM 683 C CA . ASP A 1 100 ? -8.196 -14.199 -10.703 1.00 8.92 100 ASP A CA 1
ATOM 684 C C . ASP A 1 100 ? -7.361 -13.631 -9.549 1.00 9.11 100 ASP A C 1
ATOM 685 O O . ASP A 1 100 ? -6.408 -14.254 -9.076 1.00 8.64 100 ASP A O 1
ATOM 690 N N . ARG A 1 101 ? -7.771 -12.442 -9.117 1.00 8.68 101 ARG A N 1
ATOM 691 C CA . ARG A 1 101 ? -7.141 -11.688 -8.034 1.00 8.85 101 ARG A CA 1
ATOM 692 C C . ARG A 1 101 ? -7.021 -12.545 -6.775 1.00 8.90 101 ARG A C 1
ATOM 693 O O . ARG A 1 101 ? -7.856 -13.418 -6.509 1.00 10.34 101 ARG A O 1
ATOM 701 N N . ASP A 1 102 ? -5.974 -12.289 -6.007 1.00 8.79 102 ASP A N 1
ATOM 702 C CA . ASP A 1 102 ? -5.792 -12.933 -4.698 1.00 8.74 102 ASP A CA 1
ATOM 703 C C . ASP A 1 102 ? -5.810 -14.468 -4.818 1.00 8.95 102 ASP A C 1
ATOM 704 O O . ASP A 1 102 ? -6.544 -15.146 -4.081 1.00 9.72 102 ASP A O 1
ATOM 709 N N . CYS A 1 103 ? -5.002 -15.012 -5.722 1.00 8.93 103 CYS A N 1
ATOM 710 C CA . CYS A 1 103 ? -5.135 -16.428 -6.109 1.00 8.97 103 CYS A CA 1
ATOM 711 C C . CYS A 1 103 ? -5.014 -17.457 -4.976 1.00 10.09 103 CYS A C 1
ATOM 712 O O . CYS A 1 103 ? -5.581 -18.547 -5.077 1.00 10.96 103 CYS A O 1
ATOM 715 N N . ALA A 1 104 ? -4.259 -17.131 -3.927 1.00 10.82 104 ALA A N 1
ATOM 716 C CA . ALA A 1 104 ? -4.048 -18.069 -2.806 1.00 10.64 104 ALA A CA 1
ATOM 717 C C . ALA A 1 104 ? -5.107 -17.956 -1.711 1.00 11.42 104 ALA A C 1
ATOM 718 O O . ALA A 1 104 ? -5.133 -18.787 -0.788 1.00 12.97 104 ALA A O 1
ATOM 720 N N . ALA A 1 105 ? -5.974 -16.949 -1.795 1.00 11.60 105 ALA A N 1
ATOM 721 C CA . ALA A 1 105 ? -7.048 -16.774 -0.826 1.00 11.77 105 ALA A CA 1
ATOM 722 C C . ALA A 1 105 ? -8.197 -17.733 -1.095 1.00 11.81 105 ALA A C 1
ATOM 723 O O . ALA A 1 105 ? -8.448 -18.114 -2.237 1.00 12.62 105 ALA A O 1
ATOM 725 N N . LYS A 1 106 ? -8.900 -18.124 -0.041 1.00 11.48 106 LYS A N 1
ATOM 726 C CA . LYS A 1 106 ? -10.087 -18.965 -0.192 1.00 12.23 106 LYS A CA 1
ATOM 727 C C . LYS A 1 106 ? -11.165 -18.242 -1.009 1.00 12.46 106 LYS A C 1
ATOM 728 O O . LYS A 1 106 ? -11.945 -18.864 -1.732 1.00 11.85 106 LYS A O 1
ATOM 734 N N . ALA A 1 107 ? -11.227 -16.927 -0.892 1.00 12.24 107 ALA A N 1
ATOM 735 C CA . ALA A 1 107 ? -12.213 -16.155 -1.629 1.00 13.00 107 ALA A CA 1
ATOM 736 C C . ALA A 1 107 ? -11.614 -14.832 -2.029 1.00 12.98 107 ALA A C 1
ATOM 737 O O . ALA A 1 107 ? -10.709 -14.319 -1.357 1.00 13.01 107 ALA A O 1
ATOM 739 N N . SER A 1 108 ? -12.069 -14.306 -3.160 1.00 12.25 108 SER A N 1
ATOM 740 C CA . SER A 1 108 ? -11.675 -12.966 -3.592 1.00 12.63 108 SER A CA 1
ATOM 741 C C . SER A 1 108 ? -12.878 -12.209 -4.096 1.00 12.71 108 SER A C 1
ATOM 742 O O . SER A 1 108 ? -13.753 -12.792 -4.764 1.00 12.67 108 SER A O 1
ATOM 745 N N . ASP A 1 109 ? -12.890 -10.915 -3.775 1.00 13.10 109 ASP A N 1
ATOM 746 C CA A ASP A 1 109 ? -13.932 -10.031 -4.262 0.50 13.27 109 ASP A CA 1
ATOM 747 C CA B ASP A 1 109 ? -13.881 -9.932 -4.219 0.50 13.66 109 ASP A CA 1
ATOM 748 C C . ASP A 1 109 ? -13.567 -9.418 -5.618 1.00 13.29 109 ASP A C 1
ATOM 749 O O . ASP A 1 109 ? -14.366 -8.673 -6.195 1.00 13.56 109 ASP A O 1
ATOM 758 N N . GLY A 1 110 ? -12.381 -9.753 -6.140 1.00 11.89 110 GLY A N 1
ATOM 759 C CA . GLY A 1 110 ? -11.966 -9.218 -7.442 1.00 11.47 110 GLY A CA 1
ATOM 760 C C . GLY A 1 110 ? -13.016 -9.550 -8.491 1.00 11.33 110 GLY A C 1
ATOM 761 O O . GLY A 1 110 ? -13.468 -10.691 -8.593 1.00 11.95 110 GLY A O 1
ATOM 762 N N . GLU A 1 111 ? -13.402 -8.567 -9.296 1.00 11.46 111 GLU A N 1
ATOM 763 C CA . GLU A 1 111 ? -14.526 -8.785 -10.206 1.00 11.12 111 GLU A CA 1
ATOM 764 C C . GLU A 1 111 ? -14.163 -9.474 -11.526 1.00 10.44 111 GLU A C 1
ATOM 765 O O . GLU A 1 111 ? -15.067 -9.863 -12.260 1.00 11.50 111 GLU A O 1
ATOM 771 N N . PHE A 1 112 ? -12.874 -9.663 -11.825 1.00 9.91 112 PHE A N 1
ATOM 772 C CA . PHE A 1 112 ? -12.484 -10.255 -13.106 1.00 9.87 112 PHE A CA 1
ATOM 773 C C . PHE A 1 112 ? -11.955 -11.660 -12.930 1.00 10.39 112 PHE A C 1
ATOM 774 O O . PHE A 1 112 ? -11.179 -11.929 -12.014 1.00 10.34 112 PHE A O 1
ATOM 782 N N . HIS A 1 113 ? -12.392 -12.554 -13.812 1.00 10.63 113 HIS A N 1
ATOM 783 C CA . HIS A 1 113 ? -11.983 -13.952 -13.757 1.00 11.39 113 HIS A CA 1
ATOM 784 C C . HIS A 1 113 ? -11.481 -14.397 -15.109 1.00 11.49 113 HIS A C 1
ATOM 785 O O . HIS A 1 113 ? -12.090 -14.092 -16.143 1.00 11.06 113 HIS A O 1
ATOM 792 N N . LEU A 1 114 ? -10.361 -15.111 -15.113 1.00 11.78 114 LEU A N 1
ATOM 793 C CA . LEU A 1 114 ? -9.751 -15.522 -16.367 1.00 12.31 114 LEU A CA 1
ATOM 794 C C . LEU A 1 114 ? -10.711 -16.310 -17.249 1.00 13.30 114 LEU A C 1
ATOM 795 O O . LEU A 1 114 ? -10.702 -16.137 -18.474 1.00 13.30 114 LEU A O 1
ATOM 800 N N . ASP A 1 115 ? -11.557 -17.141 -16.645 1.00 13.74 115 ASP A N 1
ATOM 801 C CA . ASP A 1 115 ? -12.498 -17.932 -17.448 1.00 15.33 115 ASP A CA 1
ATOM 802 C C . ASP A 1 115 ? -13.710 -17.144 -17.960 1.00 15.46 115 ASP A C 1
ATOM 803 O O . ASP A 1 115 ? -14.557 -17.692 -18.675 1.00 16.01 115 ASP A O 1
ATOM 808 N N . ASP A 1 116 ? -13.806 -15.873 -17.583 1.00 15.05 116 ASP A N 1
ATOM 809 C CA . ASP A 1 116 ? -14.843 -14.983 -18.113 1.00 14.92 116 ASP A CA 1
ATOM 810 C C . ASP A 1 116 ? -14.215 -13.734 -18.740 1.00 13.56 116 ASP A C 1
ATOM 811 O O . ASP A 1 116 ? -14.568 -12.603 -18.399 1.00 12.91 116 ASP A O 1
ATOM 816 N N . ASP A 1 117 ? -13.279 -13.973 -19.653 1.00 12.88 117 ASP A N 1
ATOM 817 C CA . ASP A 1 117 ? -12.617 -12.913 -20.424 1.00 12.14 117 ASP A CA 1
ATOM 818 C C . ASP A 1 117 ? -11.882 -11.904 -19.532 1.00 11.24 117 ASP A C 1
ATOM 819 O O . ASP A 1 117 ? -11.774 -10.728 -19.878 1.00 11.17 117 ASP A O 1
ATOM 824 N N . GLY A 1 118 ? -11.379 -12.370 -18.386 1.00 11.02 118 GLY A N 1
ATOM 825 C CA . GLY A 1 118 ? -10.813 -11.492 -17.363 1.00 10.17 118 GLY A CA 1
ATOM 826 C C . GLY A 1 118 ? -9.579 -10.749 -17.820 1.00 9.12 118 GLY A C 1
ATOM 827 O O . GLY A 1 118 ? -9.405 -9.614 -17.427 1.00 9.26 118 GLY A O 1
ATOM 828 N N . ALA A 1 119 ? -8.716 -11.367 -18.621 1.00 9.09 119 ALA A N 1
ATOM 829 C CA . ALA A 1 119 ? -7.496 -10.665 -19.065 1.00 8.48 119 ALA A CA 1
ATOM 830 C C . ALA A 1 119 ? -7.819 -9.436 -19.918 1.00 8.81 119 ALA A C 1
ATOM 831 O O . ALA A 1 119 ? -7.266 -8.345 -19.705 1.00 8.91 119 ALA A O 1
ATOM 833 N N . ASN A 1 120 ? -8.739 -9.608 -20.866 1.00 8.16 120 ASN A N 1
ATOM 834 C CA . ASN A 1 120 ? -9.169 -8.510 -21.735 1.00 8.78 120 ASN A CA 1
ATOM 835 C C . ASN A 1 120 ? -9.934 -7.460 -20.953 1.00 8.90 120 ASN A C 1
ATOM 836 O O . ASN A 1 120 ? -9.768 -6.264 -21.181 1.00 9.20 120 ASN A O 1
ATOM 841 N N . LYS A 1 121 ? -10.759 -7.902 -20.007 1.00 8.29 121 LYS A N 1
ATOM 842 C CA . LYS A 1 121 ? -11.505 -6.967 -19.167 1.00 8.48 121 LYS A CA 1
ATOM 843 C C . LYS A 1 121 ? -10.572 -6.150 -18.271 1.00 8.43 121 LYS A C 1
ATOM 844 O O . LYS A 1 121 ? -10.824 -4.968 -18.034 1.00 8.48 121 LYS A O 1
ATOM 850 N N . TYR A 1 122 ? -9.496 -6.775 -17.805 1.00 8.37 122 TYR A N 1
ATOM 851 C CA . TYR A 1 122 ? -8.512 -6.035 -17.012 1.00 8.21 122 TYR A CA 1
ATOM 852 C C . TYR A 1 122 ? -7.823 -4.976 -17.859 1.00 8.69 122 TYR A C 1
ATOM 853 O O . TYR A 1 122 ? -7.656 -3.837 -17.414 1.00 8.10 122 TYR A O 1
ATOM 862 N N . ARG A 1 123 ? -7.427 -5.337 -19.076 1.00 8.56 123 ARG A N 1
ATOM 863 C CA . ARG A 1 123 ? -6.867 -4.322 -19.978 1.00 8.40 123 ARG A CA 1
ATOM 864 C C . ARG A 1 123 ? -7.814 -3.133 -20.154 1.00 8.56 123 ARG A C 1
ATOM 865 O O . ARG A 1 123 ? -7.377 -1.989 -20.067 1.00 8.85 123 ARG A O 1
ATOM 873 N N . ALA A 1 124 ? -9.096 -3.386 -20.408 1.00 8.20 124 ALA A N 1
ATOM 874 C CA . ALA A 1 124 ? -10.036 -2.276 -20.592 1.00 8.58 124 ALA A CA 1
ATOM 875 C C . ALA A 1 124 ? -10.234 -1.439 -19.325 1.00 8.74 124 ALA A C 1
ATOM 876 O O . ALA A 1 124 ? -10.456 -0.226 -19.409 1.00 9.35 124 ALA A O 1
ATOM 878 N N . TYR A 1 125 ? -10.191 -2.081 -18.156 1.00 8.76 125 TYR A N 1
ATOM 879 C CA . TYR A 1 125 ? -10.226 -1.371 -16.879 1.00 8.20 125 TYR A CA 1
ATOM 880 C C . TYR A 1 125 ? -9.014 -0.444 -16.741 1.00 7.63 125 TYR A C 1
ATOM 881 O O . TYR A 1 125 ? -9.161 0.734 -16.378 1.00 8.24 125 TYR A O 1
ATOM 890 N N . VAL A 1 126 ? -7.835 -0.960 -17.074 1.00 8.04 126 VAL A N 1
ATOM 891 C CA . VAL A 1 126 ? -6.639 -0.111 -17.113 1.00 8.12 126 VAL A CA 1
ATOM 892 C C . VAL A 1 126 ? -6.833 1.047 -18.096 1.00 8.53 126 VAL A C 1
ATOM 893 O O . VAL A 1 126 ? -6.552 2.203 -17.765 1.00 8.74 126 VAL A O 1
ATOM 897 N N . ASP A 1 127 ? -7.370 0.752 -19.278 1.00 8.92 127 ASP A N 1
ATOM 898 C CA . ASP A 1 127 ? -7.608 1.769 -20.296 1.00 9.02 127 ASP A CA 1
ATOM 899 C C . ASP A 1 127 ? -8.557 2.866 -19.814 1.00 9.12 127 ASP A C 1
ATOM 900 O O . ASP A 1 127 ? -8.407 4.041 -20.168 1.00 9.52 127 ASP A O 1
ATOM 905 N N . ARG A 1 128 ? -9.545 2.484 -19.009 1.00 8.54 128 ARG A N 1
ATOM 906 C CA . ARG A 1 128 ? -10.465 3.454 -18.420 1.00 8.82 128 ARG A CA 1
ATOM 907 C C . ARG A 1 128 ? -9.733 4.340 -17.397 1.00 9.45 128 ARG A C 1
ATOM 908 O O . ARG A 1 128 ? -9.969 5.553 -17.336 1.00 10.04 128 ARG A O 1
ATOM 916 N N . ILE A 1 129 ? -8.831 3.756 -16.614 1.00 9.40 129 ILE A N 1
ATOM 917 C CA . ILE A 1 129 ? -8.019 4.546 -15.684 1.00 9.47 129 ILE A CA 1
ATOM 918 C C . ILE A 1 129 ? -7.125 5.498 -16.479 1.00 10.06 129 ILE A C 1
ATOM 919 O O . ILE A 1 129 ? -7.044 6.684 -16.159 1.00 9.26 129 ILE A O 1
ATOM 924 N N . VAL A 1 130 ? -6.483 4.988 -17.528 1.00 9.37 130 VAL A N 1
ATOM 925 C CA . VAL A 1 130 ? -5.609 5.823 -18.354 1.00 9.47 130 VAL A CA 1
ATOM 926 C C . VAL A 1 130 ? -6.360 7.048 -18.880 1.00 9.77 130 VAL A C 1
ATOM 927 O O . VAL A 1 130 ? -5.863 8.178 -18.798 1.00 9.97 130 VAL A O 1
ATOM 931 N N . ALA A 1 131 ? -7.570 6.840 -19.392 1.00 9.83 131 ALA A N 1
ATOM 932 C CA . ALA A 1 131 ? -8.369 7.965 -19.886 1.00 10.61 131 ALA A CA 1
ATOM 933 C C . ALA A 1 131 ? -8.541 9.027 -18.804 1.00 10.50 131 ALA A C 1
ATOM 934 O O . ALA A 1 131 ? -8.383 10.220 -19.070 1.00 11.24 131 ALA A O 1
ATOM 936 N N . GLU A 1 132 ? -8.851 8.607 -17.573 1.00 10.09 132 GLU A N 1
ATOM 937 C CA . GLU A 1 132 ? -9.020 9.594 -16.487 1.00 10.50 132 GLU A CA 1
ATOM 938 C C . GLU A 1 132 ? -7.714 10.290 -16.115 1.00 10.72 132 GLU A C 1
ATOM 939 O O . GLU A 1 132 ? -7.736 11.470 -15.740 1.00 11.06 132 GLU A O 1
ATOM 945 N N . LEU A 1 133 ? -6.601 9.582 -16.232 1.00 10.96 133 LEU A N 1
ATOM 946 C CA . LEU A 1 133 ? -5.289 10.160 -15.919 1.00 12.27 133 LEU A CA 1
ATOM 947 C C . LEU A 1 133 ? -4.661 10.891 -17.095 1.00 12.34 133 LEU A C 1
ATOM 948 O O . LEU A 1 133 ? -3.485 11.264 -17.025 1.00 12.77 133 LEU A O 1
ATOM 953 N N . SER A 1 134 ? -5.434 11.110 -18.155 1.00 12.22 134 SER A N 1
ATOM 954 C CA . SER 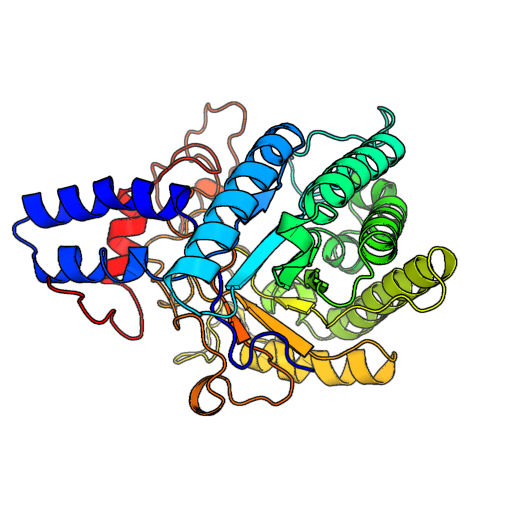A 1 134 ? -4.916 11.756 -19.371 1.00 13.38 134 SER A CA 1
ATOM 955 C C . SER A 1 134 ? -5.659 13.048 -19.735 1.00 12.69 134 SER A C 1
ATOM 956 O O . SER A 1 134 ? -5.466 13.598 -20.830 1.00 14.09 134 SER A O 1
ATOM 959 N N . THR A 1 135 ? -6.502 13.534 -18.831 1.00 12.40 135 THR A N 1
ATOM 960 C CA . THR A 1 135 ? -7.214 14.781 -19.060 1.00 12.53 135 THR A CA 1
ATOM 961 C C . THR A 1 135 ? -6.297 15.990 -18.836 1.00 12.65 135 THR A C 1
ATOM 962 O O . THR A 1 135 ? -5.217 15.879 -18.2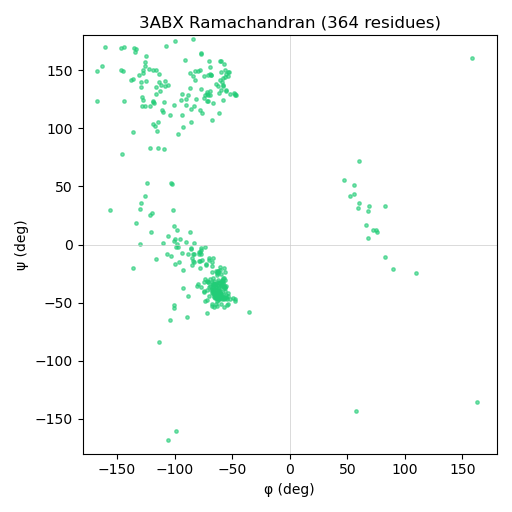49 1.00 12.93 135 THR A O 1
ATOM 966 N N . ALA A 1 136 ? -6.732 17.152 -19.314 1.00 13.40 136 ALA A N 1
ATOM 967 C CA . ALA A 1 136 ? -5.996 18.387 -19.082 1.00 13.05 136 ALA A CA 1
ATOM 968 C C . ALA A 1 136 ? -5.778 18.660 -17.593 1.00 12.88 136 ALA A C 1
ATOM 969 O O . ALA A 1 136 ? -4.701 19.117 -17.203 1.00 13.37 136 ALA A O 1
ATOM 971 N N . ASP A 1 137 ? -6.780 18.389 -16.761 1.00 12.66 137 ASP A N 1
ATOM 972 C CA . ASP A 1 137 ? -6.589 18.507 -15.308 1.00 12.45 137 ASP A CA 1
ATOM 973 C C . ASP A 1 137 ? -5.555 17.504 -14.772 1.00 11.58 137 ASP A C 1
ATOM 974 O O . ASP A 1 137 ? -4.695 17.859 -13.961 1.00 11.21 137 ASP A O 1
ATOM 979 N N . ALA A 1 138 ? -5.640 16.255 -15.210 1.00 11.26 138 ALA A N 1
ATOM 980 C CA . ALA A 1 138 ? -4.672 15.255 -14.762 1.00 10.42 138 ALA A CA 1
ATOM 981 C C . ALA A 1 138 ? -3.248 15.683 -15.088 1.00 10.91 138 ALA A C 1
ATOM 982 O O . ALA A 1 138 ? -2.323 15.472 -14.291 1.00 10.54 138 ALA A O 1
ATOM 984 N N . ASP A 1 139 ? -3.085 16.329 -16.249 1.00 11.19 139 ASP A N 1
ATOM 985 C CA . ASP A 1 139 ? -1.760 16.746 -16.718 1.00 11.02 139 ASP A CA 1
ATOM 986 C C . ASP A 1 139 ? -1.115 17.784 -15.802 1.00 10.63 139 ASP A C 1
ATOM 987 O O . ASP A 1 139 ? 0.110 17.939 -15.799 1.00 11.85 139 ASP A O 1
ATOM 992 N N . LYS A 1 140 ? -1.940 18.488 -15.038 1.00 10.38 140 LYS A N 1
ATOM 993 C CA . LYS A 1 140 ? -1.452 19.502 -14.094 1.00 10.46 140 LYS A CA 1
ATOM 994 C C . LYS A 1 140 ? -0.893 18.918 -12.792 1.00 10.67 140 LYS A C 1
ATOM 995 O O . LYS A 1 140 ? -0.233 19.620 -12.027 1.00 10.99 140 LYS A O 1
ATOM 1001 N N . LEU A 1 141 ? -1.186 17.639 -12.546 1.00 10.22 141 LEU A N 1
ATOM 1002 C 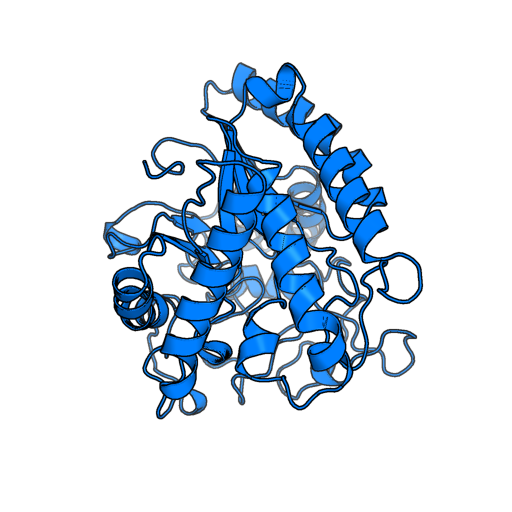CA . LEU A 1 141 ? -0.861 16.961 -11.286 1.00 9.65 141 LEU A CA 1
ATOM 1003 C C . LEU A 1 141 ? 0.281 15.979 -11.466 1.00 9.34 141 LEU A C 1
ATOM 1004 O O . LEU A 1 141 ? 0.715 15.713 -12.586 1.00 10.61 141 LEU A O 1
ATOM 1009 N N . HIS A 1 142 ? 0.784 15.448 -10.352 1.00 9.06 142 HIS A N 1
ATOM 1010 C CA . HIS A 1 142 ? 1.707 14.326 -10.389 1.00 8.66 142 HIS A CA 1
ATOM 1011 C C . HIS A 1 142 ? 1.005 13.170 -9.694 1.00 8.35 142 HIS A C 1
ATOM 1012 O O . HIS A 1 142 ? 0.185 13.398 -8.815 1.00 8.49 142 HIS A O 1
ATOM 1019 N N . PHE A 1 143 ? 1.322 11.949 -10.116 1.00 7.95 143 PHE A N 1
ATOM 1020 C CA . PHE A 1 143 ? 0.715 10.737 -9.549 1.00 7.97 143 PHE A CA 1
ATOM 1021 C C . PHE A 1 143 ? 1.777 9.763 -9.042 1.00 7.86 143 PHE A C 1
ATOM 1022 O O . PHE A 1 143 ? 2.824 9.588 -9.648 1.00 8.47 143 PHE A O 1
ATOM 1030 N N . SER A 1 144 ? 1.472 9.139 -7.906 1.00 8.01 144 SER A N 1
ATOM 1031 C CA . SER A 1 144 ? 2.221 7.993 -7.412 1.00 8.21 144 SER A CA 1
ATOM 1032 C C . SER A 1 144 ? 1.245 6.832 -7.353 1.00 8.11 144 SER A C 1
ATOM 1033 O O . SER A 1 144 ? 0.206 6.929 -6.683 1.00 8.55 144 SER A O 1
ATOM 1036 N N . ILE A 1 145 ? 1.575 5.746 -8.052 1.00 8.12 145 ILE A N 1
ATOM 1037 C CA . ILE A 1 145 ? 0.601 4.671 -8.189 1.00 8.28 145 ILE A CA 1
ATOM 1038 C C . ILE A 1 145 ? 1.210 3.338 -7.773 1.00 7.97 145 ILE A C 1
ATOM 1039 O O . ILE A 1 145 ? 2.245 2.921 -8.285 1.00 8.35 145 ILE A O 1
ATOM 1044 N N . VAL A 1 146 ? 0.552 2.684 -6.816 1.00 7.67 146 VAL A N 1
ATOM 1045 C CA . VAL A 1 146 ? 0.916 1.329 -6.366 1.00 7.64 146 VAL A CA 1
ATOM 1046 C C . VAL A 1 146 ? 0.193 0.304 -7.229 1.00 7.06 146 VAL A C 1
ATOM 1047 O O . VAL A 1 146 ? -1.038 0.379 -7.400 1.00 7.46 146 VAL A O 1
ATOM 1051 N N . LEU A 1 147 ? 0.963 -0.646 -7.757 1.00 6.89 147 LEU A N 1
ATOM 1052 C CA . LEU A 1 147 ? 0.402 -1.631 -8.675 1.00 7.61 147 LEU A CA 1
ATOM 1053 C C . LEU A 1 147 ? 0.209 -2.985 -8.014 1.00 7.77 147 LEU A C 1
ATOM 1054 O O . LEU A 1 147 ? 1.164 -3.692 -7.711 1.00 7.95 147 LEU A O 1
ATOM 1059 N N . GLU A 1 148 ? -1.067 -3.325 -7.844 1.00 7.00 148 GLU A N 1
ATOM 1060 C CA . GLU A 1 148 ? -1.520 -4.701 -7.605 1.00 7.57 148 GLU A CA 1
ATOM 1061 C C . GLU A 1 148 ? -0.969 -5.385 -6.348 1.00 7.40 148 GLU A C 1
ATOM 1062 O O . GLU A 1 148 ? -0.179 -6.325 -6.417 1.00 7.58 148 GLU A O 1
ATOM 1068 N N . PRO A 1 149 ? -1.453 -4.949 -5.185 1.00 7.70 149 PRO A N 1
ATOM 1069 C CA . PRO A 1 149 ? -1.164 -5.714 -3.967 1.00 8.73 149 PRO A CA 1
ATOM 1070 C C . PRO A 1 149 ? -1.638 -7.169 -4.061 1.00 9.43 149 PRO A C 1
ATOM 1071 O O . PRO A 1 149 ? -2.555 -7.497 -4.814 1.00 9.55 149 PRO A O 1
ATOM 1075 N N . ASP A 1 150 ? -1.006 -8.038 -3.286 1.00 8.84 150 ASP A N 1
ATOM 1076 C CA . ASP A 1 150 ? -1.375 -9.450 -3.175 1.00 9.17 150 ASP A CA 1
ATOM 1077 C C . ASP A 1 150 ? -1.272 -10.163 -4.520 1.00 8.93 150 ASP A C 1
ATOM 1078 O O . ASP A 1 150 ? -2.070 -11.040 -4.808 1.00 8.68 150 ASP A O 1
ATOM 1083 N N . SER A 1 151 ? -0.297 -9.803 -5.342 1.00 8.55 151 SER A N 1
ATOM 1084 C CA . SER A 1 151 ? -0.191 -10.422 -6.654 1.00 8.19 151 SER A CA 1
ATOM 1085 C C . SER A 1 151 ? 1.063 -11.280 -6.820 1.00 8.67 151 SER A C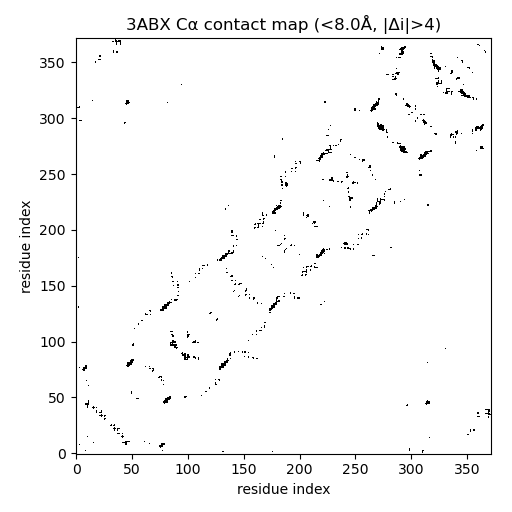 1
ATOM 1086 O O . SER A 1 151 ? 1.029 -12.497 -6.573 1.00 8.40 151 SER A O 1
ATOM 1089 N N . LEU A 1 152 ? 2.184 -10.661 -7.170 1.00 9.12 152 LEU A N 1
ATOM 1090 C CA . LEU A 1 152 ? 3.351 -11.414 -7.631 1.00 9.44 152 LEU A CA 1
ATOM 1091 C C . LEU A 1 152 ? 4.037 -12.283 -6.578 1.00 8.88 152 LEU A C 1
ATOM 1092 O O . LEU A 1 152 ? 4.721 -13.244 -6.937 1.00 9.37 152 LEU A O 1
ATOM 1097 N N . GLY A 1 153 ? 3.864 -11.939 -5.301 1.00 9.61 153 GLY A N 1
ATOM 1098 C CA . GLY A 1 153 ? 4.377 -12.774 -4.214 1.00 10.16 153 GLY A CA 1
ATOM 1099 C C . GLY A 1 153 ? 3.847 -14.187 -4.318 1.00 9.70 153 GLY A C 1
ATOM 1100 O O . GLY A 1 153 ? 4.517 -15.150 -3.924 1.00 10.29 153 GLY A O 1
ATOM 1101 N N . ASN A 1 154 ? 2.640 -14.324 -4.871 1.00 9.61 154 ASN A N 1
ATOM 1102 C CA . ASN A 1 154 ? 2.021 -15.639 -4.999 1.00 9.93 154 ASN A CA 1
ATOM 1103 C C . ASN A 1 154 ? 2.756 -16.541 -5.964 1.00 10.10 154 ASN A C 1
ATOM 1104 O O . ASN A 1 154 ? 2.714 -17.768 -5.834 1.00 10.36 154 ASN A O 1
ATOM 1109 N N . MET A 1 155 ? 3.407 -15.940 -6.956 1.00 9.62 155 MET A N 1
ATOM 1110 C CA . MET A 1 155 ? 4.235 -16.682 -7.891 1.00 10.62 155 MET A CA 1
ATOM 1111 C C . MET A 1 155 ? 5.531 -17.149 -7.253 1.00 11.01 155 MET A C 1
ATOM 1112 O O . MET A 1 155 ? 6.183 -18.042 -7.772 1.00 11.59 155 MET A O 1
ATOM 1117 N N . VAL A 1 156 ? 5.893 -16.553 -6.121 1.00 10.96 156 VAL A N 1
ATOM 1118 C CA . VAL A 1 156 ? 7.106 -16.957 -5.412 1.00 11.86 156 VAL A CA 1
ATOM 1119 C C . VAL A 1 156 ? 6.797 -18.095 -4.440 1.00 11.88 156 VAL A C 1
ATOM 1120 O O . VAL A 1 156 ? 7.533 -19.070 -4.396 1.00 12.95 156 VAL A O 1
ATOM 1124 N N . THR A 1 157 ? 5.702 -17.995 -3.692 1.00 11.19 157 THR A N 1
ATOM 1125 C CA . THR A 1 157 ? 5.467 -18.937 -2.585 1.00 11.37 157 THR A CA 1
ATOM 1126 C C . THR A 1 157 ? 4.233 -19.829 -2.737 1.00 11.82 157 THR A C 1
ATOM 1127 O O . THR A 1 157 ? 4.071 -20.781 -1.977 1.00 13.00 157 THR A O 1
ATOM 1131 N N . ASN A 1 158 ? 3.359 -19.513 -3.688 1.00 11.46 158 ASN A N 1
ATOM 1132 C CA . ASN A 1 158 ? 2.050 -20.178 -3.752 1.00 11.57 158 ASN A CA 1
ATOM 1133 C C . ASN A 1 158 ? 1.787 -20.908 -5.065 1.00 12.09 158 ASN A C 1
ATOM 1134 O O . ASN A 1 158 ? 0.635 -21.141 -5.435 1.00 12.21 158 ASN A O 1
ATOM 1139 N N . MET A 1 159 ? 2.843 -21.323 -5.743 1.00 12.09 159 MET A N 1
ATOM 1140 C CA . MET A 1 159 ? 2.681 -22.030 -7.009 1.00 12.94 159 MET A CA 1
ATOM 1141 C C . MET A 1 159 ? 2.174 -23.472 -6.867 1.00 13.46 159 MET A C 1
ATOM 1142 O O . MET A 1 159 ? 1.939 -24.129 -7.865 1.00 14.88 159 MET A O 1
ATOM 1147 N N . HIS A 1 160 ? 1.986 -23.939 -5.637 1.00 13.38 160 HIS A N 1
ATOM 1148 C CA . HIS A 1 160 ? 1.304 -25.219 -5.398 1.00 13.56 160 HIS A CA 1
ATOM 1149 C C . HIS A 1 160 ? -0.215 -25.049 -5.407 1.00 13.27 160 HIS A C 1
ATOM 1150 O O . HIS A 1 160 ? -0.964 -26.034 -5.354 1.00 13.62 160 HIS A O 1
ATOM 1157 N N . VAL A 1 161 ? -0.678 -23.801 -5.454 1.00 12.20 161 VAL A N 1
ATOM 1158 C CA . VAL A 1 161 ? -2.107 -23.522 -5.451 1.00 11.71 161 VAL A CA 1
ATOM 1159 C C . VAL A 1 161 ? -2.618 -23.486 -6.879 1.00 11.24 161 VAL A C 1
ATOM 1160 O O . VAL A 1 161 ? -2.138 -22.663 -7.669 1.00 11.36 161 VAL A O 1
ATOM 1164 N N . PRO A 1 162 ? -3.584 -24.366 -7.229 1.00 10.91 162 PRO A N 1
ATOM 1165 C CA . PRO A 1 162 ? -4.107 -24.371 -8.606 1.00 10.81 162 PRO A CA 1
ATOM 1166 C C . PRO A 1 162 ? -4.462 -22.987 -9.160 1.00 9.96 162 PRO A C 1
ATOM 1167 O O . PRO A 1 162 ? -4.088 -22.687 -10.300 1.00 9.77 162 PRO A O 1
ATOM 1171 N N . LYS A 1 163 ? -5.174 -22.163 -8.390 1.00 9.84 163 LYS A N 1
ATOM 1172 C CA . LYS A 1 163 ? -5.550 -20.838 -8.905 1.00 9.88 163 LYS A CA 1
ATOM 1173 C C . LYS A 1 163 ? -4.323 -19.979 -9.212 1.00 10.43 163 LYS A C 1
ATOM 1174 O O . LYS A 1 163 ? -4.311 -19.252 -10.206 1.00 10.13 163 LYS A O 1
ATOM 1180 N N . CYS A 1 164 ? -3.302 -20.042 -8.362 1.00 11.02 164 CYS A N 1
ATOM 1181 C CA . CYS A 1 164 ? -2.069 -19.306 -8.645 1.00 11.51 164 CYS A CA 1
ATOM 1182 C C . CYS A 1 164 ? -1.333 -19.848 -9.859 1.00 11.79 164 CYS A C 1
ATOM 1183 O O . CYS A 1 164 ? -0.832 -19.074 -10.677 1.00 10.78 164 CYS A O 1
ATOM 1186 N N . GLN A 1 165 ? -1.260 -21.176 -10.000 1.00 11.74 165 GLN A N 1
ATOM 1187 C CA . GLN A 1 165 ? -0.675 -21.766 -11.208 1.00 12.72 165 GLN A CA 1
ATOM 1188 C C . GLN A 1 165 ? -1.341 -21.230 -12.457 1.00 12.29 165 GLN A C 1
ATOM 1189 O O . GLN A 1 165 ? -0.677 -20.912 -13.438 1.00 12.67 165 GLN A O 1
ATOM 1195 N N . GLY A 1 166 ? -2.667 -21.154 -12.424 1.00 11.69 166 GLY A N 1
ATOM 1196 C CA . GLY A 1 166 ? -3.433 -20.731 -13.590 1.00 10.91 166 GLY A CA 1
ATOM 1197 C C . GLY A 1 166 ? -3.433 -19.231 -13.812 1.00 11.39 166 GLY A C 1
ATOM 1198 O O . GLY A 1 166 ? -3.800 -18.780 -14.895 1.00 12.63 166 GLY A O 1
ATOM 1199 N N . ALA A 1 167 ? -3.006 -18.462 -12.807 1.00 10.69 167 ALA A N 1
ATOM 1200 C CA . ALA A 1 167 ? -2.995 -16.990 -12.893 1.00 10.51 167 ALA A CA 1
ATOM 1201 C C . ALA A 1 167 ? -1.608 -16.368 -13.061 1.00 9.85 167 ALA A C 1
ATOM 1202 O O . ALA A 1 167 ? -1.521 -15.158 -13.303 1.00 10.34 167 ALA A O 1
ATOM 1204 N N . ALA A 1 168 ? -0.550 -17.158 -12.947 1.00 9.61 168 ALA A N 1
ATOM 1205 C CA . ALA A 1 168 ? 0.816 -16.614 -12.906 1.00 9.74 168 ALA A CA 1
ATOM 1206 C C . ALA A 1 168 ? 1.118 -15.770 -14.137 1.00 9.90 168 ALA A C 1
ATOM 1207 O O . ALA A 1 168 ? 1.513 -14.615 -14.018 1.00 10.79 168 ALA A O 1
ATOM 1209 N N . THR A 1 169 ? 0.927 -16.329 -15.324 1.00 10.81 169 THR A N 1
ATOM 1210 C CA . THR A 1 169 ? 1.196 -15.584 -16.543 1.00 10.51 169 THR A CA 1
ATOM 1211 C C . THR A 1 169 ? 0.302 -14.344 -16.614 1.00 10.20 169 THR A C 1
ATOM 1212 O O . THR A 1 169 ? 0.763 -13.269 -16.989 1.00 10.86 169 THR A O 1
ATOM 1216 N N . ALA A 1 170 ? -0.961 -14.483 -16.227 1.00 9.37 170 ALA A N 1
ATOM 1217 C CA . ALA A 1 170 ? -1.901 -13.361 -16.263 1.00 9.51 170 ALA A CA 1
ATOM 1218 C C . ALA A 1 170 ? -1.518 -12.216 -15.328 1.00 8.94 170 ALA A C 1
ATOM 1219 O O . ALA A 1 170 ? -1.752 -11.039 -15.627 1.00 9.00 170 ALA A O 1
ATOM 1221 N N . TYR A 1 171 ? -0.973 -12.549 -14.165 1.00 8.59 171 TYR A N 1
ATOM 1222 C CA . TYR A 1 171 ? -0.520 -11.509 -13.229 1.00 8.95 171 TYR A CA 1
ATOM 1223 C C . TYR A 1 171 ? 0.628 -10.721 -13.817 1.00 9.76 171 TYR A C 1
ATOM 1224 O O . TYR A 1 171 ? 0.627 -9.494 -13.768 1.00 8.69 171 TYR A O 1
ATOM 1233 N N . LYS A 1 172 ? 1.592 -11.434 -14.385 1.00 9.63 172 LYS A N 1
ATOM 1234 C CA . LYS A 1 172 ? 2.750 -10.780 -14.998 1.00 10.48 172 LYS A CA 1
ATOM 1235 C C . LYS A 1 172 ? 2.328 -9.955 -16.211 1.00 10.01 172 LYS A C 1
ATOM 1236 O O . LYS A 1 172 ? 2.742 -8.806 -16.352 1.00 10.35 172 LYS A O 1
ATOM 1242 N N . GLU A 1 173 ? 1.480 -10.524 -17.066 1.00 10.09 173 GLU A N 1
ATOM 1243 C CA . GLU A 1 173 ? 1.025 -9.814 -18.264 1.00 9.87 173 GLU A CA 1
ATOM 1244 C C . GLU A 1 173 ? 0.112 -8.640 -17.922 1.00 9.43 173 GLU A C 1
ATOM 1245 O O . GLU A 1 173 ? 0.143 -7.602 -18.598 1.00 10.42 173 GLU A O 1
ATOM 1251 N N . GLY A 1 174 ? -0.707 -8.794 -16.887 1.00 8.95 174 GLY A N 1
ATOM 1252 C CA . GLY A 1 174 ? -1.587 -7.716 -16.454 1.00 9.01 174 GLY A CA 1
ATOM 1253 C C . GLY A 1 174 ? -0.814 -6.528 -15.926 1.00 9.23 174 GLY A C 1
ATOM 1254 O O . GLY A 1 174 ? -1.010 -5.403 -16.379 1.00 9.00 174 GLY A O 1
ATOM 1255 N N . ILE A 1 175 ? 0.074 -6.778 -14.967 1.00 8.64 175 ILE A N 1
ATOM 1256 C CA . ILE A 1 175 ? 0.904 -5.710 -14.406 1.00 9.21 175 ILE A CA 1
ATOM 1257 C C . ILE A 1 175 ? 1.784 -5.095 -15.500 1.00 8.67 175 ILE A C 1
ATOM 1258 O O . ILE A 1 175 ? 1.949 -3.876 -15.541 1.00 7.38 175 ILE A O 1
ATOM 1263 N N . ALA A 1 176 ? 2.307 -5.921 -16.404 1.00 8.26 176 ALA A N 1
ATOM 1264 C CA . ALA A 1 176 ? 3.112 -5.417 -17.512 1.00 8.56 176 ALA A CA 1
ATOM 1265 C C . ALA A 1 176 ? 2.321 -4.426 -18.351 1.00 8.54 176 ALA A C 1
ATOM 1266 O O . ALA A 1 176 ? 2.834 -3.364 -18.719 1.00 8.82 176 ALA A O 1
ATOM 1268 N N . TYR A 1 177 ? 1.059 -4.743 -18.626 1.00 8.74 177 TYR A N 1
ATOM 1269 C CA . TYR A 1 177 ? 0.226 -3.825 -19.385 1.00 9.12 177 TYR A CA 1
ATOM 1270 C C . TYR A 1 177 ? -0.021 -2.542 -18.615 1.00 8.85 177 TYR A C 1
ATOM 1271 O O . TYR A 1 177 ? -0.015 -1.453 -19.194 1.00 8.38 177 TYR A O 1
ATOM 1280 N N . THR A 1 178 ? -0.293 -2.653 -17.313 1.00 8.55 178 THR A N 1
ATOM 1281 C CA . THR A 1 178 ? -0.511 -1.460 -16.509 1.00 7.96 178 THR A CA 1
ATOM 1282 C C . THR A 1 178 ? 0.728 -0.550 -16.525 1.00 7.90 178 THR A C 1
ATOM 1283 O O . THR A 1 178 ? 0.600 0.669 -16.729 1.00 8.49 178 THR A O 1
ATOM 1287 N N . ILE A 1 179 ? 1.916 -1.132 -16.360 1.00 7.91 179 ILE A N 1
ATOM 1288 C CA . ILE A 1 179 ? 3.161 -0.367 -16.433 1.00 8.30 179 ILE A CA 1
ATOM 1289 C C . ILE A 1 179 ? 3.278 0.284 -17.809 1.00 8.58 179 ILE A C 1
ATOM 1290 O O . ILE A 1 179 ? 3.500 1.493 -17.912 1.00 9.07 179 ILE A O 1
ATOM 1295 N N . ALA A 1 180 ? 3.115 -0.512 -18.865 1.00 8.66 180 ALA A N 1
ATOM 1296 C CA . ALA A 1 180 ? 3.299 -0.013 -20.236 1.00 8.94 180 ALA A CA 1
ATOM 1297 C C . ALA A 1 180 ? 2.295 1.075 -20.617 1.00 9.99 180 ALA A C 1
ATOM 1298 O O . ALA A 1 180 ? 2.566 1.892 -21.508 1.00 9.97 180 ALA A O 1
ATOM 1300 N N . SER A 1 181 ? 1.131 1.061 -19.971 1.00 9.43 181 SER A N 1
ATOM 1301 C CA . SER A 1 181 ? 0.056 2.014 -20.236 1.00 9.54 181 SER A CA 1
ATOM 1302 C C . SER A 1 181 ? 0.145 3.344 -19.502 1.00 9.53 181 SER A C 1
ATOM 1303 O O . SER A 1 181 ? -0.593 4.277 -19.824 1.00 10.04 181 SER A O 1
ATOM 1306 N N . LEU A 1 182 ? 1.042 3.435 -18.517 1.00 9.97 182 LEU A N 1
ATOM 1307 C CA . LEU A 1 182 ? 1.095 4.597 -17.639 1.00 10.01 182 LEU A CA 1
ATOM 1308 C C . LEU A 1 182 ? 2.485 5.205 -17.626 1.00 10.67 182 LEU A C 1
ATOM 1309 O O . LEU A 1 182 ? 2.987 5.605 -16.576 1.00 10.87 182 LEU A O 1
ATOM 1314 N N . GLN A 1 183 ? 3.097 5.285 -18.803 1.00 10.90 183 GLN A N 1
ATOM 1315 C CA . GLN A 1 183 ? 4.393 5.948 -18.970 1.00 11.34 183 GLN A CA 1
ATOM 1316 C C . GLN A 1 183 ? 4.143 7.395 -19.349 1.00 12.18 183 GLN A C 1
ATOM 1317 O O . GLN A 1 183 ? 3.830 7.710 -20.500 1.00 13.69 183 GLN A O 1
ATOM 1323 N N . LYS A 1 184 ? 4.275 8.271 -18.364 1.00 12.69 184 LYS A N 1
ATOM 1324 C CA . LYS A 1 184 ? 4.057 9.704 -18.546 1.00 13.54 184 LYS A CA 1
ATOM 1325 C C . LYS A 1 184 ? 5.022 10.423 -17.623 1.00 13.67 184 LYS A C 1
ATOM 1326 O O . LYS A 1 184 ? 5.342 9.909 -16.547 1.00 13.24 184 LYS A O 1
ATOM 1332 N N . PRO A 1 185 ? 5.467 11.635 -18.001 1.00 13.66 185 PRO A N 1
ATOM 1333 C CA . PRO A 1 185 ? 6.425 12.330 -17.135 1.00 13.72 185 PRO A CA 1
ATOM 1334 C C . PRO A 1 185 ? 5.884 12.657 -15.733 1.00 12.36 185 PRO A C 1
ATOM 1335 O O . PRO A 1 185 ? 6.670 12.831 -14.796 1.00 13.40 185 PRO A O 1
ATOM 1339 N N . ASN A 1 186 ? 4.564 12.726 -15.594 1.00 11.15 186 ASN A N 1
ATOM 1340 C CA . ASN A 1 186 ? 3.938 13.082 -14.325 1.00 10.20 186 ASN A CA 1
ATOM 1341 C C . ASN A 1 186 ? 3.397 11.887 -13.524 1.00 9.46 186 ASN A C 1
ATOM 1342 O O . ASN A 1 186 ? 2.583 12.067 -12.621 1.00 9.13 186 ASN A O 1
ATOM 1347 N N . ILE A 1 187 ? 3.833 10.673 -13.881 1.00 9.27 187 ILE A N 1
ATOM 1348 C CA . ILE A 1 187 ? 3.404 9.459 -13.178 1.00 9.86 187 ILE A CA 1
ATOM 1349 C C . ILE A 1 187 ? 4.622 8.636 -12.753 1.00 9.35 187 ILE A C 1
ATOM 1350 O O . ILE A 1 187 ? 5.484 8.331 -13.572 1.00 9.64 187 ILE A O 1
ATOM 1355 N N . ASP A 1 188 ? 4.677 8.311 -11.453 1.00 8.85 188 ASP A N 1
ATOM 1356 C CA . ASP A 1 188 ? 5.630 7.336 -10.926 1.00 9.15 188 ASP A CA 1
ATOM 1357 C C . ASP A 1 188 ? 4.898 6.095 -10.445 1.00 8.60 188 ASP A C 1
ATOM 1358 O O . ASP A 1 188 ? 3.860 6.191 -9.790 1.00 9.89 188 ASP A O 1
ATOM 1363 N N . LEU A 1 189 ? 5.472 4.942 -10.774 1.00 8.93 189 LEU A N 1
ATOM 1364 C CA . LEU A 1 189 ? 4.845 3.642 -10.528 1.00 8.64 189 LEU A CA 1
ATOM 1365 C C . LEU A 1 189 ? 5.671 2.833 -9.539 1.00 8.77 189 LEU A C 1
ATOM 1366 O O . LEU A 1 189 ? 6.895 2.752 -9.655 1.00 8.54 189 LEU A O 1
ATOM 1371 N N . TYR A 1 190 ? 4.985 2.216 -8.586 1.00 8.15 190 TYR A N 1
ATOM 1372 C CA . TYR A 1 190 ? 5.622 1.319 -7.632 1.00 8.18 190 TYR A CA 1
ATOM 1373 C C . TYR A 1 190 ? 4.906 -0.014 -7.671 1.00 7.72 190 TYR A C 1
ATOM 1374 O O . TYR A 1 190 ? 3.696 -0.082 -7.397 1.00 8.38 190 TYR A O 1
ATOM 1383 N N . ILE A 1 191 ? 5.636 -1.071 -8.023 1.00 7.84 191 ILE A N 1
ATOM 1384 C CA . ILE A 1 191 ? 5.027 -2.402 -8.049 1.00 8.21 191 ILE A CA 1
ATOM 1385 C C . ILE A 1 191 ? 4.910 -2.908 -6.608 1.00 7.92 191 ILE A C 1
ATOM 1386 O O . ILE A 1 191 ? 5.861 -2.797 -5.835 1.00 8.26 191 ILE A O 1
ATOM 1391 N N . ASP A 1 192 ? 3.754 -3.454 -6.228 1.00 7.84 192 ASP A N 1
ATOM 1392 C CA . ASP A 1 192 ? 3.640 -3.992 -4.871 1.00 7.66 192 ASP A CA 1
ATOM 1393 C C . ASP A 1 192 ? 4.617 -5.144 -4.674 1.00 8.25 192 ASP A C 1
ATOM 1394 O O . ASP A 1 192 ? 4.757 -6.006 -5.549 1.00 8.96 192 ASP A O 1
ATOM 1399 N N . ALA A 1 193 ? 5.300 -5.150 -3.520 1.00 8.08 193 ALA A N 1
ATOM 1400 C CA . ALA A 1 193 ? 6.270 -6.197 -3.208 1.00 8.13 193 ALA A CA 1
ATOM 1401 C C . ALA A 1 193 ? 6.017 -6.810 -1.826 1.00 7.98 193 ALA A C 1
ATOM 1402 O O . ALA A 1 193 ? 6.955 -7.168 -1.111 1.00 9.05 193 ALA A O 1
ATOM 1404 N N . ALA A 1 194 ? 4.746 -6.934 -1.451 1.00 7.84 194 ALA A N 1
ATOM 1405 C CA . ALA A 1 194 ? 4.396 -7.638 -0.229 1.00 8.46 194 ALA A CA 1
ATOM 1406 C C . ALA A 1 194 ? 5.098 -6.996 0.965 1.00 8.80 194 ALA A C 1
ATOM 1407 O O . ALA A 1 194 ? 5.175 -5.759 1.059 1.00 9.33 194 ALA A O 1
ATOM 1409 N N . HIS A 1 195 ? 5.530 -7.819 1.917 1.00 8.41 195 HIS A N 1
ATOM 1410 C CA . HIS A 1 195 ? 6.100 -7.316 3.163 1.00 8.69 195 HIS A CA 1
ATOM 1411 C C . HIS A 1 195 ? 7.171 -8.294 3.609 1.00 8.27 195 HIS A C 1
ATOM 1412 O O . HIS A 1 195 ? 7.305 -9.390 3.057 1.00 8.70 195 HIS A O 1
ATOM 1419 N N . GLY A 1 196 ? 7.966 -7.891 4.605 1.00 8.75 196 GLY A N 1
ATOM 1420 C CA . GLY A 1 196 ? 9.111 -8.698 4.990 1.00 8.89 196 GLY A CA 1
ATOM 1421 C C . GLY A 1 196 ? 8.787 -10.111 5.424 1.00 8.54 196 GLY A C 1
ATOM 1422 O O . GLY A 1 196 ? 9.594 -11.029 5.203 1.00 8.92 196 GLY A O 1
ATOM 1423 N N . GLY A 1 197 ? 7.608 -10.296 6.020 1.00 8.92 197 GLY A N 1
ATOM 1424 C CA . GLY A 1 197 ? 7.201 -11.625 6.493 1.00 9.85 197 GLY A CA 1
ATOM 1425 C C . GLY A 1 197 ? 6.718 -12.542 5.396 1.00 9.37 197 GLY A C 1
ATOM 1426 O O . GLY A 1 197 ? 6.480 -13.726 5.638 1.00 10.48 197 GLY A O 1
ATOM 1427 N N . TRP A 1 198 ? 6.593 -12.009 4.184 1.00 9.33 198 TRP A N 1
ATOM 1428 C CA . TRP A 1 198 ? 6.213 -12.830 3.040 1.00 9.64 198 TRP A CA 1
ATOM 1429 C C . TRP A 1 198 ? 7.444 -13.100 2.179 1.00 9.48 198 TRP A C 1
ATOM 1430 O O . TRP A 1 198 ? 7.910 -14.236 2.069 1.00 9.56 198 TRP A O 1
ATOM 1441 N N . LEU A 1 199 ? 7.996 -12.042 1.603 1.00 9.78 199 LEU A N 1
ATOM 1442 C CA . LEU A 1 199 ? 9.059 -12.211 0.631 1.00 9.08 199 LEU A CA 1
ATOM 1443 C C . LEU A 1 199 ? 10.473 -11.969 1.171 1.00 9.45 199 LEU A C 1
ATOM 1444 O O . LEU A 1 199 ? 11.442 -12.083 0.436 1.00 9.93 199 LEU A O 1
ATOM 1449 N N . GLY A 1 200 ? 10.572 -11.702 2.467 1.00 9.75 200 GLY A N 1
ATOM 1450 C CA . GLY A 1 200 ? 11.870 -11.379 3.068 1.00 10.45 200 GLY A CA 1
ATOM 1451 C C . GLY A 1 200 ? 12.690 -12.604 3.477 1.00 10.99 200 GLY A C 1
ATOM 1452 O O . GLY A 1 200 ? 13.902 -12.502 3.705 1.00 11.67 200 GLY A O 1
ATOM 1453 N N . TRP A 1 201 ? 12.033 -13.762 3.584 1.00 10.90 201 TRP A N 1
ATOM 1454 C CA . TRP A 1 201 ? 12.705 -15.023 3.894 1.00 11.06 201 TRP A CA 1
ATOM 1455 C C . TRP A 1 201 ? 13.802 -15.282 2.879 1.00 11.12 201 TRP A C 1
ATOM 1456 O O . TRP A 1 201 ? 13.642 -14.970 1.703 1.00 10.44 201 TRP A O 1
ATOM 1467 N N . ASN A 1 202 ? 14.913 -15.859 3.321 1.00 11.66 202 ASN A N 1
ATOM 1468 C CA . ASN A 1 202 ? 16.103 -15.959 2.489 1.00 12.82 202 ASN A CA 1
ATOM 1469 C C . ASN A 1 202 ? 15.834 -16.510 1.090 1.00 12.88 202 ASN A C 1
ATOM 1470 O O . ASN A 1 202 ? 16.306 -15.966 0.091 1.00 13.82 202 ASN A O 1
ATOM 1475 N N . ASP A 1 203 ? 15.058 -17.588 1.019 1.00 13.25 203 ASP A N 1
ATOM 1476 C CA . ASP A 1 203 ? 14.864 -18.274 -0.255 1.00 13.06 203 ASP A CA 1
ATOM 1477 C C . ASP A 1 203 ? 13.864 -17.582 -1.177 1.00 12.04 203 ASP A C 1
ATOM 1478 O O . ASP A 1 203 ? 13.718 -17.973 -2.333 1.00 11.59 203 ASP A O 1
ATOM 1483 N N . ASN A 1 204 ? 13.204 -16.542 -0.670 1.00 10.80 204 ASN A N 1
ATOM 1484 C CA . ASN A 1 204 ? 12.221 -15.813 -1.464 1.00 10.43 204 ASN A CA 1
ATOM 1485 C C . ASN A 1 204 ? 12.781 -14.562 -2.129 1.00 11.03 204 ASN A C 1
ATOM 1486 O O . ASN A 1 204 ? 12.162 -14.012 -3.044 1.00 10.99 204 ASN A O 1
ATOM 1491 N N . LEU A 1 205 ? 13.953 -14.111 -1.693 1.00 10.37 205 LEU A N 1
ATOM 1492 C CA . LEU A 1 205 ? 14.468 -12.808 -2.131 1.00 10.40 205 LEU A CA 1
ATOM 1493 C C . LEU A 1 205 ? 14.817 -12.797 -3.606 1.00 9.92 205 LEU A C 1
ATOM 1494 O O . LEU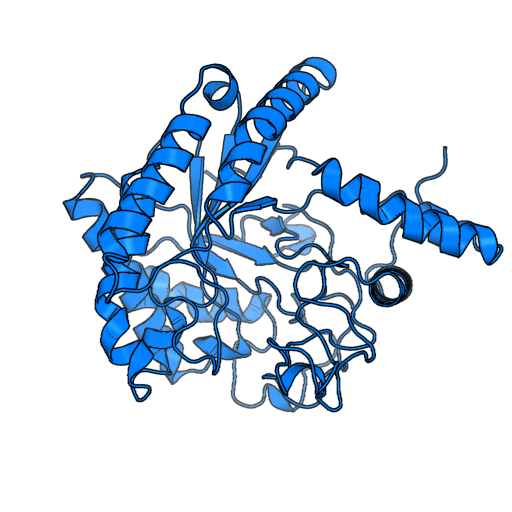 A 1 205 ? 14.340 -11.939 -4.361 1.00 9.28 205 LEU A O 1
ATOM 1499 N N . ARG A 1 206 ? 15.632 -13.752 -4.038 1.00 10.02 206 ARG A N 1
ATOM 1500 C CA . ARG A 1 206 ? 16.057 -13.792 -5.430 1.00 10.37 206 ARG A CA 1
ATOM 1501 C C . ARG A 1 206 ? 14.888 -14.025 -6.406 1.00 10.21 206 ARG A C 1
ATOM 1502 O O . ARG A 1 206 ? 14.763 -13.276 -7.370 1.00 10.50 206 ARG A O 1
ATOM 1510 N N . PRO A 1 207 ? 14.035 -15.056 -6.185 1.00 10.16 207 PRO A N 1
ATOM 1511 C CA . PRO A 1 207 ? 12.897 -15.207 -7.096 1.00 10.45 207 PRO A CA 1
ATOM 1512 C C . PRO A 1 207 ? 11.974 -13.988 -7.138 1.00 9.90 207 PRO A C 1
ATOM 1513 O O . PRO A 1 207 ? 11.403 -13.703 -8.186 1.00 9.61 207 PRO A O 1
ATOM 1517 N N . SER A 1 208 ? 11.840 -13.262 -6.034 1.00 8.65 208 SER A N 1
ATOM 1518 C CA . SER A 1 208 ? 11.063 -12.017 -6.049 1.00 8.73 208 SER A CA 1
ATOM 1519 C C . SER A 1 208 ? 11.698 -10.990 -6.971 1.00 9.33 208 SER A C 1
ATOM 1520 O O . SER A 1 208 ? 11.029 -10.427 -7.850 1.00 9.05 208 SER A O 1
ATOM 1523 N N . ALA A 1 209 ? 12.989 -10.727 -6.768 1.00 9.01 209 ALA A N 1
ATOM 1524 C CA . ALA A 1 209 ? 13.681 -9.774 -7.642 1.00 9.00 209 ALA A CA 1
ATOM 1525 C C . ALA A 1 209 ? 13.519 -10.204 -9.102 1.00 9.30 209 ALA A C 1
ATOM 1526 O O . ALA A 1 209 ? 13.260 -9.383 -9.998 1.00 9.52 209 ALA A O 1
ATOM 1528 N N . GLU A 1 210 ? 13.677 -11.494 -9.360 1.00 8.99 210 GLU A N 1
ATOM 1529 C CA . GLU A 1 210 ? 13.561 -11.984 -10.724 1.00 9.53 210 GLU A CA 1
ATOM 1530 C C . GLU A 1 210 ? 12.181 -11.755 -11.326 1.00 9.65 210 GLU A C 1
ATOM 1531 O O . GLU A 1 210 ? 12.091 -11.379 -12.505 1.00 10.64 210 GLU A O 1
ATOM 1537 N N . ILE A 1 211 ? 11.118 -11.944 -10.551 1.00 9.72 211 ILE A N 1
ATOM 1538 C CA . ILE A 1 211 ? 9.781 -11.787 -11.121 1.00 10.41 211 ILE A CA 1
ATOM 1539 C C . ILE A 1 211 ? 9.430 -10.309 -11.350 1.00 10.48 211 ILE A C 1
ATOM 1540 O O . ILE A 1 211 ? 8.734 -9.971 -12.310 1.00 10.48 211 ILE A O 1
ATOM 1545 N N . PHE A 1 212 ? 9.939 -9.421 -10.501 1.00 10.18 212 PHE A N 1
ATOM 1546 C CA . PHE A 1 212 ? 9.752 -7.990 -10.733 1.00 10.04 212 PHE A CA 1
ATOM 1547 C C . PHE A 1 212 ? 10.453 -7.586 -12.038 1.00 10.74 212 PHE A C 1
ATOM 1548 O O . PHE A 1 212 ? 9.883 -6.855 -12.864 1.00 10.63 212 PHE A O 1
ATOM 1556 N N . LYS A 1 213 ? 11.670 -8.082 -12.239 1.00 10.75 213 LYS A N 1
ATOM 1557 C CA . LYS A 1 213 ? 12.403 -7.780 -13.469 1.00 11.55 213 LYS A CA 1
ATOM 1558 C C . LYS A 1 213 ? 11.730 -8.403 -14.694 1.00 11.71 213 LYS A C 1
ATOM 1559 O O . LYS A 1 213 ? 11.655 -7.780 -15.754 1.00 11.72 213 LYS A O 1
ATOM 1565 N N . GLU A 1 214 ? 11.250 -9.633 -14.551 1.00 11.34 214 GLU A N 1
ATOM 1566 C CA . GLU A 1 214 ? 10.548 -10.318 -15.640 1.00 11.81 214 GLU A CA 1
ATOM 1567 C C . GLU A 1 214 ? 9.320 -9.517 -16.061 1.00 10.93 214 GLU A C 1
ATOM 1568 O O . GLU A 1 214 ? 9.039 -9.369 -17.251 1.00 11.51 214 GLU A O 1
ATOM 1574 N N . THR A 1 215 ? 8.587 -8.996 -15.085 1.00 10.43 215 THR A N 1
ATOM 1575 C CA . THR A 1 215 ? 7.388 -8.211 -15.358 1.00 10.41 215 THR A CA 1
ATOM 1576 C C . THR A 1 215 ? 7.724 -6.881 -16.039 1.00 10.40 215 THR A C 1
ATOM 1577 O O . THR A 1 215 ? 7.030 -6.462 -16.981 1.00 10.48 215 THR A O 1
ATOM 1581 N N . LEU A 1 216 ? 8.781 -6.217 -15.574 1.00 10.78 216 LEU A N 1
ATOM 1582 C CA . LEU A 1 216 ? 9.223 -4.992 -16.215 1.00 11.38 216 LEU A CA 1
ATOM 1583 C C . LEU A 1 216 ? 9.664 -5.267 -17.655 1.00 11.17 216 LEU A C 1
ATOM 1584 O O . LEU A 1 216 ? 9.355 -4.493 -18.560 1.00 11.03 216 LEU A O 1
ATOM 1589 N N . ASP A 1 217 ? 10.376 -6.366 -17.875 1.00 11.40 217 ASP A N 1
ATOM 1590 C CA . ASP A 1 217 ? 10.801 -6.711 -19.232 1.00 11.97 217 ASP A CA 1
ATOM 1591 C C . ASP A 1 217 ? 9.599 -6.950 -20.157 1.00 11.35 217 ASP A C 1
ATOM 1592 O O . ASP A 1 217 ? 9.621 -6.565 -21.325 1.00 11.51 217 ASP A O 1
ATOM 1597 N N . LEU A 1 218 ? 8.533 -7.560 -19.641 1.00 10.79 218 LEU A N 1
ATOM 1598 C CA . LEU A 1 218 ? 7.336 -7.749 -20.444 1.00 11.51 218 LEU A CA 1
ATOM 1599 C C . LEU A 1 218 ? 6.718 -6.398 -20.776 1.00 11.04 218 LEU A C 1
ATOM 1600 O O . LEU A 1 218 ? 6.252 -6.179 -21.901 1.00 10.77 218 LEU A O 1
ATOM 1605 N N . ALA A 1 219 ? 6.726 -5.482 -19.815 1.00 10.11 219 ALA A N 1
ATOM 1606 C CA . ALA A 1 219 ? 6.221 -4.141 -20.058 1.00 10.50 219 ALA A CA 1
ATOM 1607 C C . ALA A 1 219 ? 6.974 -3.470 -21.199 1.00 10.76 219 ALA A C 1
ATOM 1608 O O . ALA A 1 219 ? 6.368 -2.775 -22.020 1.00 10.38 219 ALA A O 1
ATOM 1610 N N . ARG A 1 220 ? 8.281 -3.702 -21.272 1.00 11.47 220 ARG A N 1
ATOM 1611 C CA . ARG A 1 220 ? 9.115 -3.077 -22.296 1.00 12.80 220 ARG A CA 1
ATOM 1612 C C . ARG A 1 220 ? 8.907 -3.661 -23.694 1.00 13.66 220 ARG A C 1
ATOM 1613 O O . ARG A 1 220 ? 9.269 -3.022 -24.685 1.00 14.59 220 ARG A O 1
ATOM 1621 N N . GLN A 1 221 ? 8.307 -4.848 -23.771 1.00 14.09 221 GLN A N 1
ATOM 1622 C CA . GLN A 1 221 ? 7.868 -5.430 -25.056 1.00 14.76 221 GLN A CA 1
ATOM 1623 C C . GLN A 1 221 ? 6.593 -4.762 -25.570 1.00 13.96 221 GLN A C 1
ATOM 1624 O O . GLN A 1 221 ? 6.201 -4.980 -26.721 1.00 14.48 221 GLN A O 1
ATOM 1630 N N . ILE A 1 222 ? 5.918 -3.997 -24.715 1.00 12.81 222 ILE A N 1
ATOM 1631 C CA . ILE A 1 222 ? 4.708 -3.276 -25.107 1.00 12.48 222 ILE A CA 1
ATOM 1632 C C . ILE A 1 222 ? 5.051 -1.813 -25.385 1.00 12.99 222 ILE A C 1
ATOM 1633 O O . ILE A 1 222 ? 4.785 -1.291 -26.478 1.00 13.39 222 ILE A O 1
ATOM 1638 N N . THR A 1 223 ? 5.679 -1.164 -24.411 1.00 13.38 223 THR A N 1
ATOM 1639 C CA . THR A 1 223 ? 6.118 0.222 -24.522 1.00 14.44 223 THR A CA 1
ATOM 1640 C C . THR A 1 223 ? 7.641 0.262 -24.362 1.00 15.80 223 THR A C 1
ATOM 1641 O O . THR A 1 223 ? 8.149 0.118 -23.256 1.00 15.27 223 THR A O 1
ATOM 1645 N N . PRO A 1 224 ? 8.378 0.423 -25.479 1.00 17.62 224 PRO A N 1
ATOM 1646 C CA . PRO A 1 224 ? 9.839 0.289 -25.512 1.00 19.28 224 PRO A CA 1
ATOM 1647 C C . PRO A 1 224 ? 10.649 0.753 -24.289 1.00 20.24 224 PRO A C 1
ATOM 1648 O O . PRO A 1 224 ? 11.394 -0.037 -23.718 1.00 21.63 224 PRO A O 1
ATOM 1652 N N . ASN A 1 225 ? 10.538 2.003 -23.884 1.00 20.54 225 ASN A N 1
ATOM 1653 C CA . ASN A 1 225 ? 11.429 2.440 -22.799 1.00 20.12 225 ASN A CA 1
ATOM 1654 C C . ASN A 1 225 ? 10.763 2.495 -21.418 1.00 18.72 225 ASN A C 1
ATOM 1655 O O . ASN A 1 225 ? 11.165 3.273 -20.550 1.00 18.50 225 ASN A O 1
ATOM 1660 N N . ALA A 1 226 ? 9.772 1.627 -21.216 1.00 17.05 226 ALA A N 1
ATOM 1661 C C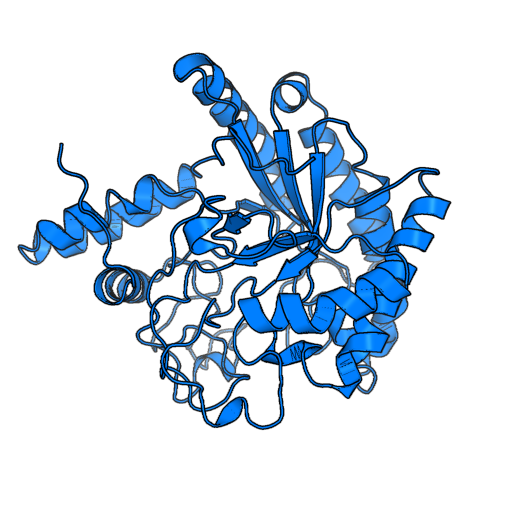A . ALA A 1 226 ? 8.975 1.631 -19.988 1.00 15.59 226 ALA A CA 1
ATOM 1662 C C . ALA A 1 226 ? 9.828 1.449 -18.743 1.00 14.84 226 ALA A C 1
ATOM 1663 O O . ALA A 1 226 ? 10.756 0.632 -18.714 1.00 15.20 226 ALA A O 1
ATOM 1665 N N . THR A 1 227 ? 9.517 2.242 -17.727 1.00 14.31 227 THR A N 1
ATOM 1666 C CA . THR A 1 227 ? 10.194 2.109 -16.442 1.00 13.81 227 THR A CA 1
ATOM 1667 C C . THR A 1 227 ? 9.194 2.136 -15.293 1.00 12.34 227 THR A C 1
ATOM 1668 O O . THR A 1 227 ? 8.041 2.516 -15.473 1.00 12.26 227 THR A O 1
ATOM 1672 N N . VAL A 1 228 ? 9.662 1.730 -14.115 1.00 11.32 228 VAL A N 1
ATOM 1673 C CA . VAL A 1 228 ? 8.950 1.990 -12.872 1.00 10.41 228 VAL A CA 1
ATOM 1674 C C . VAL A 1 228 ? 9.912 2.699 -11.941 1.00 9.90 228 VAL A C 1
ATOM 1675 O O . VAL A 1 228 ? 11.127 2.680 -12.163 1.00 10.28 228 VAL A O 1
ATOM 1679 N N . ARG A 1 229 ? 9.360 3.334 -10.912 1.00 9.31 229 ARG A N 1
ATOM 1680 C CA . ARG A 1 229 ? 10.195 3.978 -9.906 1.00 9.49 229 ARG A CA 1
ATOM 1681 C C . ARG A 1 229 ? 10.780 2.933 -8.946 1.00 9.63 229 ARG A C 1
ATOM 1682 O O . ARG A 1 229 ? 11.938 3.039 -8.520 1.00 9.87 229 ARG A O 1
ATOM 1690 N N . GLY A 1 230 ? 9.995 1.905 -8.631 1.00 9.85 230 GLY A N 1
ATOM 1691 C CA . GLY A 1 230 ? 10.448 0.882 -7.690 1.00 9.38 230 GLY A CA 1
ATOM 1692 C C . GLY A 1 230 ? 9.300 0.064 -7.151 1.00 8.93 230 GLY A C 1
ATOM 1693 O O . GLY A 1 230 ? 8.430 -0.371 -7.912 1.00 9.21 230 GLY A O 1
ATOM 1694 N N . LEU A 1 231 ? 9.333 -0.160 -5.837 1.00 8.38 231 LEU A N 1
ATOM 1695 C CA . LEU A 1 231 ? 8.424 -1.084 -5.155 1.00 8.89 231 LEU A CA 1
ATOM 1696 C C . LEU A 1 231 ? 7.696 -0.405 -4.017 1.00 8.55 231 LEU A C 1
ATOM 1697 O O . LEU A 1 231 ? 8.193 0.565 -3.442 1.00 8.22 231 LEU A O 1
ATOM 1702 N N . ALA A 1 232 ? 6.512 -0.925 -3.700 1.00 8.26 232 ALA A N 1
ATOM 1703 C CA . ALA A 1 232 ? 5.777 -0.553 -2.502 1.00 8.50 232 ALA A CA 1
ATOM 1704 C C . ALA A 1 232 ? 5.715 -1.745 -1.564 1.00 8.25 232 ALA A C 1
ATOM 1705 O O . ALA A 1 232 ? 5.401 -2.862 -1.994 1.00 8.86 232 ALA A O 1
ATOM 1707 N N . ILE A 1 233 ? 6.032 -1.515 -0.292 1.00 7.94 233 ILE A N 1
ATOM 1708 C CA . ILE A 1 233 ? 6.048 -2.595 0.690 1.00 8.82 233 ILE A CA 1
ATOM 1709 C C . ILE A 1 233 ? 5.187 -2.306 1.909 1.00 7.98 233 ILE A C 1
ATOM 1710 O O . ILE A 1 233 ? 4.891 -1.145 2.221 1.00 7.95 233 ILE A O 1
ATOM 1715 N N . ASN A 1 234 ? 4.784 -3.394 2.574 1.00 7.67 234 ASN A N 1
ATOM 1716 C CA . ASN A 1 234 ? 3.953 -3.387 3.785 1.00 7.77 234 ASN A CA 1
ATOM 1717 C C . ASN A 1 234 ? 2.531 -2.881 3.582 1.00 8.13 234 ASN A C 1
ATOM 1718 O O . ASN A 1 234 ? 1.839 -2.567 4.552 1.00 8.52 234 ASN A O 1
ATOM 1723 N N . VAL A 1 235 ? 2.083 -2.830 2.320 1.00 7.93 235 VAL A N 1
ATOM 1724 C CA . VAL A 1 235 ? 0.752 -2.327 2.000 1.00 8.56 235 VAL A CA 1
ATOM 1725 C C . VAL A 1 235 ? -0.291 -3.161 2.745 1.00 8.74 235 VAL A C 1
ATOM 1726 O O . VAL A 1 235 ? -0.301 -4.391 2.639 1.00 8.77 235 VAL A O 1
ATOM 1730 N N . SER A 1 236 ? -1.127 -2.472 3.523 1.00 9.02 236 SER A N 1
ATOM 1731 C CA . SER A 1 236 ? -2.183 -3.114 4.330 1.00 9.95 236 SER A CA 1
ATOM 1732 C C . SER A 1 236 ? -1.681 -3.961 5.484 1.00 9.91 236 SER A C 1
ATOM 1733 O O . SER A 1 236 ? -2.483 -4.599 6.161 1.00 9.83 236 SER A O 1
ATOM 1736 N N . ASN A 1 237 ? -0.375 -3.956 5.735 1.00 9.27 237 ASN A N 1
ATOM 1737 C CA . ASN A 1 237 ? 0.133 -4.768 6.840 1.00 9.16 237 ASN A CA 1
ATOM 1738 C C . ASN A 1 237 ? 0.507 -3.860 8.016 1.00 9.02 237 ASN A C 1
ATOM 1739 O O . ASN A 1 237 ? 0.126 -2.687 8.033 1.00 8.82 237 ASN A O 1
ATOM 1744 N N . TYR A 1 238 ? 1.208 -4.419 9.003 1.00 8.96 238 TYR A N 1
ATOM 1745 C CA . TYR A 1 238 ? 1.389 -3.793 10.303 1.00 9.58 238 TYR A CA 1
ATOM 1746 C C . TYR A 1 238 ? 2.844 -3.773 10.722 1.00 9.90 238 TYR A C 1
ATOM 1747 O O . TYR A 1 238 ? 3.170 -3.301 11.824 1.00 9.81 238 TYR A O 1
ATOM 1756 N N . ASN A 1 239 ? 3.727 -4.300 9.885 1.00 9.02 239 ASN A N 1
ATOM 1757 C CA . ASN A 1 239 ? 5.128 -4.409 10.272 1.00 9.95 239 ASN A CA 1
ATOM 1758 C C . ASN A 1 239 ? 5.715 -3.047 10.607 1.00 10.30 239 ASN A C 1
ATOM 1759 O O . ASN A 1 239 ? 5.451 -2.067 9.909 1.00 9.72 239 ASN A O 1
ATOM 1764 N N . PRO A 1 240 ? 6.541 -2.980 11.662 1.00 9.97 240 PRO A N 1
ATOM 1765 C CA . PRO A 1 240 ? 7.181 -1.707 11.996 1.00 10.41 240 PRO A CA 1
ATOM 1766 C C . PRO A 1 240 ? 8.234 -1.352 10.958 1.00 10.64 240 PRO A C 1
ATOM 1767 O O . PRO A 1 240 ? 8.741 -2.230 10.261 1.00 10.86 240 PRO A O 1
ATOM 1771 N N . TYR A 1 241 ? 8.570 -0.072 10.865 1.00 11.14 241 TYR A N 1
ATOM 1772 C CA . TYR A 1 241 ? 9.675 0.349 10.024 1.00 11.43 241 TYR A CA 1
ATOM 1773 C C . TYR A 1 241 ? 11.006 -0.067 10.647 1.00 11.65 241 TYR A C 1
ATOM 1774 O O . TYR A 1 241 ? 11.789 -0.806 10.042 1.00 11.40 241 TYR A O 1
ATOM 1783 N N . LYS A 1 242 ? 11.242 0.416 11.865 1.00 12.73 242 LYS A N 1
ATOM 1784 C CA . LYS A 1 242 ? 12.343 -0.070 12.687 1.00 13.17 242 LYS A CA 1
ATOM 1785 C C . LYS A 1 242 ? 11.761 -0.616 13.977 1.00 13.83 242 LYS A C 1
ATOM 1786 O O . LYS A 1 242 ? 11.103 0.113 14.731 1.00 13.40 242 LYS A O 1
ATOM 1792 N N . THR A 1 243 ? 11.989 -1.904 14.224 1.00 15.08 243 THR A N 1
ATOM 1793 C CA . THR A 1 243 ? 11.430 -2.533 15.404 1.00 17.01 243 THR A CA 1
ATOM 1794 C C . THR A 1 243 ? 12.117 -2.036 16.666 1.00 18.67 243 THR A C 1
ATOM 1795 O O . THR A 1 243 ? 13.306 -1.733 16.661 1.00 19.08 243 THR A O 1
ATOM 1799 N N . ARG A 1 244 ? 11.341 -1.937 17.733 1.00 21.04 244 ARG A N 1
ATOM 1800 C CA . ARG A 1 244 ? 11.895 -1.623 19.041 1.00 23.50 244 ARG A CA 1
ATOM 1801 C C . ARG A 1 244 ? 12.204 -2.905 19.789 1.00 24.28 244 ARG A C 1
ATOM 1802 O O . ARG A 1 244 ? 13.205 -2.994 20.513 1.00 25.55 244 ARG A O 1
ATOM 1810 N N . ALA A 1 245 ? 11.338 -3.898 19.614 1.00 24.39 245 ALA A N 1
ATOM 1811 C CA . ALA A 1 245 ? 11.534 -5.208 20.218 1.00 24.31 245 ALA A CA 1
ATOM 1812 C C . ALA A 1 245 ? 11.219 -6.306 19.204 1.00 23.68 245 ALA A C 1
ATOM 1813 O O . ALA A 1 245 ? 10.065 -6.673 19.014 1.00 24.25 245 ALA A O 1
ATOM 1815 N N . ARG A 1 246 ? 12.262 -6.817 18.559 1.00 23.36 246 ARG A N 1
ATOM 1816 C CA . ARG A 1 246 ? 12.132 -7.844 17.522 1.00 22.95 246 ARG A CA 1
ATOM 1817 C C . ARG A 1 246 ? 11.237 -9.014 17.959 1.00 22.25 246 ARG A C 1
ATOM 1818 O O . ARG A 1 246 ? 11.417 -9.555 19.053 1.00 22.68 246 ARG A O 1
ATOM 1826 N N . GLU A 1 247 ? 10.267 -9.393 17.123 1.00 20.82 247 GLU A N 1
ATOM 1827 C CA . GLU A 1 247 ? 9.272 -10.400 17.517 1.00 20.03 247 GLU A CA 1
ATOM 1828 C C . GLU A 1 247 ? 9.805 -11.799 17.297 1.00 18.93 247 GLU A C 1
ATOM 1829 O O . GLU A 1 247 ? 10.509 -12.054 16.318 1.00 17.52 247 GLU A O 1
ATOM 1835 N N . ASP A 1 248 ? 9.424 -12.713 18.184 1.00 18.45 248 ASP A N 1
ATOM 1836 C CA . ASP A 1 248 ? 9.859 -14.103 18.072 1.00 18.32 248 ASP A CA 1
ATOM 1837 C C . ASP A 1 248 ? 9.484 -14.758 16.748 1.00 17.25 248 ASP A C 1
ATOM 1838 O O . ASP A 1 248 ? 10.250 -15.570 16.221 1.00 16.76 248 ASP A O 1
ATOM 1843 N N . TYR A 1 249 ? 8.329 -14.391 16.194 1.00 15.85 249 TYR A N 1
ATOM 1844 C CA . TYR A 1 249 ? 7.910 -14.961 14.909 1.00 15.21 249 TYR A CA 1
ATOM 1845 C C . TYR A 1 249 ? 8.781 -14.557 13.707 1.00 15.30 249 TYR A C 1
ATOM 1846 O O . TYR A 1 249 ? 8.672 -15.149 12.630 1.00 15.60 249 TYR A O 1
ATOM 1855 N N . THR A 1 250 ? 9.650 -13.566 13.898 1.00 14.95 250 THR A N 1
ATOM 1856 C CA . THR A 1 250 ? 10.547 -13.099 12.829 1.00 15.58 250 THR A CA 1
ATOM 1857 C C . THR A 1 250 ? 11.876 -13.838 12.816 1.00 16.77 250 THR A C 1
ATOM 1858 O O . THR A 1 250 ? 12.758 -13.531 12.005 1.00 17.15 250 THR A O 1
ATOM 1862 N N . GLU A 1 251 ? 12.027 -14.806 13.718 1.00 17.34 251 GLU A N 1
ATOM 1863 C CA . GLU A 1 251 ? 13.246 -15.596 13.769 1.00 18.02 251 GLU A CA 1
ATOM 1864 C C . GLU A 1 251 ? 13.556 -16.260 12.435 1.00 17.28 251 GLU A C 1
ATOM 1865 O O . GLU A 1 251 ? 12.684 -16.855 11.798 1.00 17.30 251 GLU A O 1
ATOM 1871 N N . TRP A 1 252 ? 14.803 -16.112 12.013 1.00 16.42 252 TRP A N 1
ATOM 1872 C CA . TRP A 1 252 ? 15.321 -16.642 10.755 1.00 15.95 252 TRP A CA 1
ATOM 1873 C C . TRP A 1 252 ? 14.884 -15.855 9.533 1.00 14.98 252 TRP A C 1
ATOM 1874 O O . TRP A 1 252 ? 15.092 -16.293 8.408 1.00 15.41 252 TRP A O 1
ATOM 1885 N N . ASN A 1 253 ? 14.290 -14.686 9.768 1.00 14.17 253 ASN A N 1
ATOM 1886 C CA . ASN A 1 253 ? 13.969 -13.768 8.687 1.00 13.33 253 ASN A CA 1
ATOM 1887 C C . ASN A 1 253 ? 14.751 -12.482 8.922 1.00 13.11 253 ASN A C 1
ATOM 1888 O O . ASN A 1 253 ? 14.616 -11.844 9.972 1.00 13.36 253 ASN A O 1
ATOM 1893 N N . ASN A 1 254 ? 15.572 -12.117 7.947 1.00 12.64 254 ASN A N 1
ATOM 1894 C CA . ASN A 1 254 ? 16.400 -10.912 8.060 1.00 12.86 254 ASN A CA 1
ATOM 1895 C C . ASN A 1 254 ? 15.632 -9.625 7.784 1.00 12.32 254 ASN A C 1
ATOM 1896 O O . ASN A 1 254 ? 16.147 -8.530 7.993 1.00 13.92 254 ASN A O 1
ATOM 1901 N N . ALA A 1 255 ? 14.397 -9.769 7.317 1.00 11.18 255 ALA A N 1
ATOM 1902 C CA . ALA A 1 255 ? 13.521 -8.636 7.043 1.00 10.96 255 ALA A CA 1
ATOM 1903 C C . ALA A 1 255 ? 12.500 -8.498 8.167 1.00 10.51 255 ALA A C 1
ATOM 1904 O O . ALA A 1 255 ? 11.290 -8.430 7.936 1.00 10.64 255 ALA A O 1
ATOM 1906 N N . TYR A 1 256 ? 13.013 -8.456 9.402 1.00 10.58 256 TYR A N 1
ATOM 1907 C CA . TYR A 1 256 ? 12.197 -8.489 10.619 1.00 10.22 256 TYR A CA 1
ATOM 1908 C C . TYR A 1 256 ? 11.512 -7.164 10.940 1.00 9.81 256 TYR A C 1
ATOM 1909 O O . TYR A 1 256 ? 10.688 -7.082 11.849 1.00 10.44 256 TYR A O 1
ATOM 1918 N N . ASP A 1 257 ? 11.882 -6.135 10.185 1.00 9.28 257 ASP A N 1
ATOM 1919 C CA . ASP A 1 257 ? 11.123 -4.892 10.123 1.00 9.04 257 ASP A CA 1
ATOM 1920 C C . ASP A 1 257 ? 11.232 -4.424 8.666 1.00 8.67 257 ASP A C 1
ATOM 1921 O O . ASP A 1 257 ? 11.988 -4.993 7.882 1.00 9.46 257 ASP A O 1
ATOM 1926 N N . GLU A 1 258 ? 10.462 -3.410 8.297 1.00 8.81 258 GLU A N 1
ATOM 1927 C CA . GLU A 1 258 ? 10.410 -3.030 6.882 1.00 9.34 258 GLU A CA 1
ATOM 1928 C C . GLU A 1 258 ? 11.668 -2.321 6.394 1.00 9.55 258 GLU A C 1
ATOM 1929 O O . GLU A 1 258 ? 12.037 -2.447 5.233 1.00 9.74 258 GLU A O 1
ATOM 1935 N N . TRP A 1 259 ? 12.346 -1.611 7.292 1.00 9.99 259 TRP A N 1
ATOM 1936 C CA . TRP A 1 259 ? 13.624 -0.984 6.959 1.00 10.29 259 TRP A CA 1
ATOM 1937 C C . TRP A 1 259 ? 14.654 -2.078 6.624 1.00 10.05 259 TRP A C 1
ATOM 1938 O O . TRP A 1 259 ? 15.395 -1.997 5.635 1.00 11.10 259 TRP A O 1
ATOM 1949 N N . ASN A 1 260 ? 14.657 -3.135 7.429 1.00 9.98 260 ASN A N 1
ATOM 1950 C CA . ASN A 1 260 ? 15.512 -4.271 7.104 1.00 10.40 260 ASN A CA 1
ATOM 1951 C C . ASN A 1 260 ? 15.075 -5.051 5.860 1.00 10.17 260 ASN A C 1
ATOM 1952 O O . ASN A 1 260 ? 15.903 -5.627 5.179 1.00 10.01 260 ASN A O 1
ATOM 1957 N N . TYR A 1 261 ? 13.771 -5.058 5.578 1.00 10.01 261 TYR A N 1
ATOM 1958 C CA . TYR A 1 261 ? 13.319 -5.644 4.317 1.00 10.06 261 TYR A CA 1
ATOM 1959 C C . TYR A 1 261 ? 13.918 -4.894 3.119 1.00 10.07 261 TYR A C 1
ATOM 1960 O O . TYR A 1 261 ? 14.466 -5.514 2.216 1.00 9.60 261 TYR A O 1
ATOM 1969 N N . VAL A 1 262 ? 13.862 -3.562 3.148 1.00 10.39 262 VAL A N 1
ATOM 1970 C CA . VAL A 1 262 ? 14.513 -2.763 2.112 1.00 11.20 262 VAL A CA 1
ATOM 1971 C C . VAL A 1 262 ? 15.986 -3.148 1.974 1.00 11.64 262 VAL A C 1
ATOM 1972 O O . VAL A 1 262 ? 16.473 -3.425 0.878 1.00 11.76 262 VAL A O 1
ATOM 1976 N N . LYS A 1 263 ? 16.694 -3.166 3.092 1.00 12.28 263 LYS A N 1
ATOM 1977 C CA . LYS A 1 263 ? 18.125 -3.414 3.047 1.00 13.42 263 LYS A CA 1
ATOM 1978 C C . LYS A 1 263 ? 18.444 -4.823 2.558 1.00 12.63 263 LYS A C 1
ATOM 1979 O O . LYS A 1 263 ? 19.434 -5.019 1.852 1.00 12.84 263 LYS A O 1
ATOM 1985 N N . THR A 1 264 ? 17.583 -5.790 2.904 1.00 11.29 264 THR A N 1
ATOM 1986 C CA . THR A 1 264 ? 17.822 -7.181 2.513 1.00 12.22 264 THR A CA 1
ATOM 1987 C C . THR A 1 264 ? 17.415 -7.473 1.056 1.00 10.78 264 THR A C 1
ATOM 1988 O O . THR A 1 264 ? 18.054 -8.283 0.386 1.00 10.78 264 THR A O 1
ATOM 1992 N N . LEU A 1 265 ? 16.363 -6.814 0.574 1.00 10.41 265 LEU A N 1
ATOM 1993 C CA . LEU A 1 265 ? 15.910 -7.033 -0.805 1.00 10.26 265 LEU A CA 1
ATOM 1994 C C . LEU A 1 265 ? 16.726 -6.259 -1.844 1.00 10.56 265 LEU A C 1
ATOM 1995 O O . LEU A 1 265 ? 16.976 -6.753 -2.935 1.00 10.36 265 LEU A O 1
ATOM 2000 N N . THR A 1 266 ? 17.155 -5.052 -1.481 1.00 10.69 266 THR A N 1
ATOM 2001 C CA . THR A 1 266 ? 17.837 -4.158 -2.413 1.00 11.02 266 THR A CA 1
ATOM 2002 C C . THR A 1 266 ? 18.968 -4.811 -3.241 1.00 10.95 266 THR A C 1
ATOM 2003 O O . THR A 1 266 ? 19.013 -4.624 -4.451 1.00 10.35 266 THR A O 1
ATOM 2007 N N . PRO A 1 267 ? 19.898 -5.557 -2.602 1.00 10.85 267 PRO A N 1
ATOM 2008 C CA . PRO A 1 267 ? 20.992 -6.145 -3.401 1.00 10.90 267 PRO A CA 1
ATOM 2009 C C . PRO A 1 267 ? 20.510 -7.059 -4.539 1.00 10.61 267 PRO A C 1
ATOM 2010 O O . PRO A 1 267 ? 21.143 -7.142 -5.593 1.00 10.80 267 PRO A O 1
ATOM 2014 N N . HIS A 1 268 ? 19.371 -7.722 -4.326 1.00 10.30 268 HIS A N 1
ATOM 2015 C CA . HIS A 1 268 ? 18.835 -8.635 -5.323 1.00 10.36 268 HIS A CA 1
ATOM 2016 C C . HIS A 1 268 ? 18.217 -7.888 -6.493 1.00 9.83 268 HIS A C 1
ATOM 2017 O O . HIS A 1 268 ? 18.376 -8.275 -7.661 1.00 10.05 268 HIS A O 1
ATOM 2024 N N . LEU A 1 269 ? 17.520 -6.802 -6.169 1.00 9.78 269 LEU A N 1
ATOM 2025 C CA . LEU A 1 269 ? 17.010 -5.904 -7.202 1.00 10.08 269 LEU A CA 1
ATOM 2026 C C . LEU A 1 269 ? 18.158 -5.335 -8.043 1.00 10.69 269 LEU A C 1
ATOM 2027 O O . LEU A 1 269 ? 18.099 -5.303 -9.276 1.00 10.88 269 LEU A O 1
ATOM 2032 N N . GLN A 1 270 ? 19.205 -4.887 -7.363 1.00 11.64 270 GLN A N 1
ATOM 2033 C CA . GLN A 1 270 ? 20.367 -4.344 -8.045 1.00 12.68 270 GLN A CA 1
ATOM 2034 C C . GLN A 1 270 ? 21.002 -5.398 -8.955 1.00 12.22 270 GLN A C 1
ATOM 2035 O O . GLN A 1 270 ? 21.374 -5.099 -10.093 1.00 12.53 270 GLN A O 1
ATOM 2041 N N . ALA A 1 271 ? 21.095 -6.637 -8.468 1.00 12.24 271 ALA A N 1
ATOM 2042 C CA . ALA A 1 271 ? 21.707 -7.723 -9.231 1.00 11.78 271 ALA A CA 1
ATOM 2043 C C . ALA A 1 271 ? 20.952 -8.071 -10.510 1.00 12.33 271 ALA A C 1
ATOM 2044 O O . ALA A 1 271 ? 21.566 -8.449 -11.503 1.00 12.72 271 ALA A O 1
ATOM 2046 N N . VAL A 1 272 ? 19.625 -7.949 -10.485 1.00 11.95 272 VAL A N 1
ATOM 2047 C CA . VAL A 1 272 ? 18.815 -8.237 -11.667 1.00 12.25 272 VAL A CA 1
ATOM 2048 C C . VAL A 1 272 ? 18.532 -6.990 -12.523 1.00 12.55 272 VAL A C 1
ATOM 2049 O O . VAL A 1 272 ? 17.988 -7.100 -13.627 1.00 13.34 272 VAL A O 1
ATOM 2053 N N . GLY A 1 273 ? 18.902 -5.804 -12.034 1.00 12.53 273 GLY A N 1
ATOM 2054 C CA . GLY A 1 273 ? 18.696 -4.569 -12.811 1.00 12.97 273 GLY A CA 1
ATOM 2055 C C . GLY A 1 273 ? 17.289 -4.010 -12.694 1.00 13.38 273 GLY A C 1
ATOM 2056 O O . GLY A 1 273 ? 16.744 -3.443 -13.653 1.00 14.07 273 GLY A O 1
ATOM 2057 N N . PHE A 1 274 ? 16.688 -4.189 -11.525 1.00 12.51 274 PHE A N 1
ATOM 2058 C CA . PHE A 1 274 ? 15.379 -3.610 -11.236 1.00 12.30 274 PHE A CA 1
ATOM 2059 C C . PHE A 1 274 ? 15.570 -2.430 -10.280 1.00 12.98 274 PHE A C 1
ATOM 2060 O O . PHE A 1 274 ? 16.364 -2.531 -9.341 1.00 13.62 274 PHE A O 1
ATOM 2068 N N . PRO A 1 275 ? 14.857 -1.295 -10.514 1.00 13.63 275 PRO A N 1
ATOM 2069 C CA . PRO A 1 275 ? 15.089 -0.145 -9.626 1.00 13.92 275 PRO A CA 1
ATOM 2070 C C . PRO A 1 275 ? 14.768 -0.397 -8.151 1.00 13.68 275 PRO A C 1
ATOM 2071 O O . PRO A 1 275 ? 13.688 -0.887 -7.821 1.00 14.29 275 PRO A O 1
ATOM 2075 N N . ALA A 1 276 ? 15.716 -0.040 -7.291 1.00 13.49 276 ALA A N 1
ATOM 2076 C CA . ALA A 1 276 ? 15.656 -0.347 -5.871 1.00 13.33 276 ALA A CA 1
ATOM 2077 C C . ALA A 1 276 ? 15.253 0.875 -5.053 1.00 12.55 276 ALA A C 1
ATOM 2078 O O . ALA A 1 276 ? 15.938 1.273 -4.119 1.00 13.96 276 ALA A O 1
ATOM 2080 N N . GLN A 1 277 ? 14.136 1.478 -5.436 1.00 12.05 277 GLN A N 1
ATOM 2081 C CA . GLN A 1 277 ? 13.539 2.557 -4.657 1.00 10.82 277 GLN A CA 1
ATOM 2082 C C . GLN A 1 277 ? 12.201 2.085 -4.090 1.00 10.30 277 GLN A C 1
ATOM 2083 O O . GLN A 1 277 ? 11.444 1.387 -4.770 1.00 10.48 277 GLN A O 1
ATOM 2089 N N . PHE A 1 278 ? 11.916 2.458 -2.850 1.00 9.97 278 PHE A N 1
ATOM 2090 C CA . PHE A 1 278 ? 10.742 1.944 -2.153 1.00 9.07 278 PHE A CA 1
ATOM 2091 C C . PHE A 1 278 ? 9.868 3.039 -1.575 1.00 8.78 278 PHE A C 1
ATOM 2092 O O . PHE A 1 278 ? 10.370 4.073 -1.111 1.00 9.64 278 PHE A O 1
ATOM 2100 N N . ILE A 1 279 ? 8.563 2.790 -1.543 1.00 8.41 279 ILE A N 1
ATOM 2101 C CA . ILE A 1 279 ? 7.685 3.466 -0.595 1.00 9.21 279 ILE A CA 1
ATOM 2102 C C . ILE A 1 279 ? 7.151 2.428 0.377 1.00 8.86 279 ILE A C 1
ATOM 2103 O O . ILE A 1 279 ? 6.966 1.264 0.012 1.00 8.85 279 ILE A O 1
ATOM 2108 N N . VAL A 1 280 ? 6.946 2.845 1.627 1.00 9.04 280 VAL A N 1
ATOM 2109 C CA . VAL A 1 280 ? 6.655 1.916 2.709 1.00 9.02 280 VAL A CA 1
ATOM 2110 C C . VAL A 1 280 ? 5.402 2.354 3.453 1.00 8.76 280 VAL A C 1
ATOM 2111 O O . VAL A 1 280 ? 5.362 3.450 4.025 1.00 8.87 280 VAL A O 1
ATOM 2115 N N . ASP A 1 281 ? 4.375 1.498 3.460 1.00 8.11 281 ASP A N 1
ATOM 2116 C CA . ASP A 1 281 ? 3.160 1.749 4.231 1.00 8.08 281 ASP A CA 1
ATOM 2117 C C . ASP A 1 281 ? 3.484 1.635 5.718 1.00 8.04 281 ASP A C 1
ATOM 2118 O O . ASP A 1 281 ? 4.073 0.646 6.141 1.00 8.52 281 ASP A O 1
ATOM 2123 N N . GLN A 1 282 ? 3.105 2.647 6.488 1.00 7.74 282 GLN A N 1
ATOM 2124 C CA . GLN A 1 282 ? 3.230 2.594 7.958 1.00 7.83 282 GLN A CA 1
ATOM 2125 C C . GLN A 1 282 ? 1.944 3.073 8.627 1.00 7.88 282 GLN A C 1
ATOM 2126 O O . GLN A 1 282 ? 1.933 3.378 9.815 1.00 8.63 282 GLN A O 1
ATOM 2132 N N . GLY A 1 283 ? 0.834 3.087 7.891 1.00 7.44 283 GLY A N 1
ATOM 2133 C CA . GLY A 1 283 ? -0.408 3.598 8.426 1.00 8.55 283 GLY A CA 1
ATOM 2134 C C . GLY A 1 283 ? -0.969 2.854 9.632 1.00 8.21 283 GLY A C 1
ATOM 2135 O O . GLY A 1 283 ? -1.771 3.418 10.380 1.00 9.87 283 GLY A O 1
ATOM 2136 N N . ARG A 1 284 ? -0.581 1.586 9.798 1.00 8.36 284 ARG A N 1
ATOM 2137 C CA . ARG A 1 284 ? -1.066 0.785 10.945 1.00 8.78 284 ARG A CA 1
ATOM 2138 C C . ARG A 1 284 ? 0.095 0.106 11.681 1.00 9.14 284 ARG A C 1
ATOM 2139 O O . ARG A 1 284 ? -0.065 -0.947 12.291 1.00 9.12 284 ARG A O 1
ATOM 2147 N N . SER A 1 285 ? 1.259 0.752 11.664 1.00 9.43 285 SER A N 1
ATOM 2148 C CA . SER A 1 285 ? 2.505 0.174 12.175 1.00 10.15 285 SER A CA 1
ATOM 2149 C C . SER A 1 285 ? 2.988 0.737 13.521 1.00 10.04 285 SER A C 1
ATOM 2150 O O . SER A 1 285 ? 4.107 0.413 13.937 1.00 11.73 285 SER A O 1
ATOM 2153 N N . GLY A 1 286 ? 2.185 1.574 14.179 1.00 9.87 286 GLY A N 1
ATOM 2154 C CA . GLY A 1 286 ? 2.635 2.243 15.419 1.00 10.16 286 GLY A CA 1
ATOM 2155 C C . GLY A 1 286 ? 2.903 1.329 16.589 1.00 11.26 286 GLY A C 1
ATOM 2156 O O . GLY A 1 286 ? 3.825 1.580 17.368 1.00 12.59 286 GLY A O 1
ATOM 2157 N N . ARG A 1 287 ? 2.127 0.259 16.694 1.00 10.79 287 ARG A N 1
ATOM 2158 C CA A ARG A 1 287 ? 2.222 -0.653 17.836 0.50 11.01 287 ARG A CA 1
ATOM 2159 C CA B ARG A 1 287 ? 2.224 -0.653 17.833 0.50 10.99 287 ARG A CA 1
ATOM 2160 C C . ARG A 1 287 ? 2.665 -2.050 17.413 1.00 11.40 287 ARG A C 1
ATOM 2161 O O . ARG A 1 287 ? 2.075 -2.653 16.512 1.00 11.11 287 ARG A O 1
ATOM 2176 N N . GLU A 1 288 ? 3.692 -2.559 18.088 1.00 11.80 288 GLU A N 1
ATOM 2177 C CA . GLU A 1 288 ? 4.198 -3.908 17.885 1.00 11.95 288 GLU A CA 1
ATOM 2178 C C . GLU A 1 288 ? 3.652 -4.827 18.971 1.00 12.08 288 GLU A C 1
ATOM 2179 O O . GLU A 1 288 ? 2.967 -4.385 19.888 1.00 12.06 288 GLU A O 1
ATOM 2185 N N . GLY A 1 289 ? 3.951 -6.116 18.850 1.00 12.23 289 GLY A N 1
ATOM 2186 C CA . GLY A 1 289 ? 3.518 -7.075 19.864 1.00 12.89 289 GLY A CA 1
ATOM 2187 C C . GLY A 1 289 ? 2.012 -7.259 19.888 1.00 13.09 289 GLY A C 1
ATOM 2188 O O . GLY A 1 289 ? 1.432 -7.557 20.927 1.00 14.58 289 GLY A O 1
ATOM 2189 N N . ILE A 1 290 ? 1.379 -7.067 18.730 1.00 12.54 290 ILE A N 1
ATOM 2190 C CA . ILE A 1 290 ? -0.072 -7.195 18.598 1.00 12.38 290 ILE A CA 1
ATOM 2191 C C . ILE A 1 290 ? -0.518 -8.506 17.943 1.00 12.01 290 ILE A C 1
ATOM 2192 O O . ILE A 1 290 ? -1.709 -8.823 17.953 1.00 12.02 290 ILE A O 1
ATOM 2197 N N . ARG A 1 291 ? 0.443 -9.256 17.402 1.00 12.03 291 ARG A N 1
ATOM 2198 C CA . ARG A 1 291 ? 0.177 -10.536 16.728 1.00 12.91 291 ARG A CA 1
ATOM 2199 C C . ARG A 1 291 ? 0.972 -11.649 17.395 1.00 13.86 291 ARG A C 1
ATOM 2200 O O . ARG A 1 291 ? 2.051 -11.396 17.950 1.00 14.39 291 ARG A O 1
ATOM 2208 N N . THR A 1 292 ? 0.445 -12.871 17.333 1.00 15.10 292 THR A N 1
ATOM 2209 C CA . THR A 1 292 ? 1.203 -14.040 17.780 1.00 16.44 292 THR A CA 1
ATOM 2210 C C . THR A 1 292 ? 1.838 -14.786 16.603 1.00 16.04 292 THR A C 1
ATOM 2211 O O . THR A 1 292 ? 2.765 -15.588 16.793 1.00 16.43 292 THR A O 1
ATOM 2215 N N . GLU A 1 293 ? 1.356 -14.509 15.390 1.00 15.80 293 GLU A N 1
ATOM 2216 C CA . GLU A 1 293 ? 1.880 -15.139 14.170 1.00 15.92 293 GLU A CA 1
ATOM 2217 C C . GLU A 1 293 ? 1.984 -14.071 13.104 1.00 14.10 293 GLU A C 1
ATOM 2218 O O . GLU A 1 293 ? 1.112 -13.215 13.015 1.00 13.25 293 GLU A O 1
ATOM 2224 N N . TRP A 1 294 ? 3.044 -14.119 12.301 1.00 12.88 294 TRP A N 1
ATOM 2225 C CA . TRP A 1 294 ? 3.293 -13.078 11.298 1.00 12.94 294 TRP A CA 1
ATOM 2226 C C . TRP A 1 294 ? 2.188 -13.009 10.256 1.00 13.68 294 TRP A C 1
ATOM 2227 O O . TRP A 1 294 ? 1.908 -11.935 9.716 1.00 13.77 294 TRP A O 1
ATOM 2238 N N . GLY A 1 295 ? 1.569 -14.153 9.977 1.00 14.26 295 GLY A N 1
ATOM 2239 C CA . GLY A 1 295 ? 0.531 -14.250 8.961 1.00 14.83 295 GLY A CA 1
ATOM 2240 C C . GLY A 1 295 ? -0.833 -13.723 9.355 1.00 14.54 295 GLY A C 1
ATOM 2241 O O . GLY A 1 295 ? -1.733 -13.688 8.529 1.00 15.37 295 GLY A O 1
ATOM 2242 N N . GLN A 1 296 ? -0.997 -13.309 10.607 1.00 13.76 296 GLN A N 1
ATOM 2243 C CA . GLN A 1 296 ? -2.236 -12.654 11.028 1.00 13.73 296 GLN A CA 1
ATOM 2244 C C . GLN A 1 296 ? -2.303 -11.262 10.406 1.00 13.47 296 GLN A C 1
ATOM 2245 O O . GLN A 1 296 ? -1.344 -10.488 10.488 1.00 14.15 296 GLN A O 1
ATOM 2251 N N . TRP A 1 297 ? -3.414 -10.955 9.752 1.00 12.35 297 TRP A N 1
ATOM 2252 C CA . TRP A 1 297 ? -3.545 -9.719 8.963 1.00 12.21 297 TRP A CA 1
ATOM 2253 C C . TRP A 1 297 ? -4.876 -8.978 9.154 1.00 11.63 297 TRP A C 1
ATOM 2254 O O . TRP A 1 297 ? -4.992 -7.789 8.817 1.00 12.25 297 TRP A O 1
ATOM 2265 N N . CYS A 1 298 ? -5.905 -9.665 9.643 1.00 10.97 298 CYS A N 1
ATOM 2266 C CA . CYS A 1 298 ? -7.236 -9.092 9.581 1.00 11.15 298 CYS A CA 1
ATOM 2267 C C . CYS A 1 298 ? -7.625 -8.328 10.845 1.00 10.64 298 CYS A C 1
ATOM 2268 O O . CYS A 1 298 ? -7.825 -8.938 11.903 1.00 10.55 298 CYS A O 1
ATOM 2271 N N . ASN A 1 299 ? -7.749 -7.003 10.716 1.00 10.53 299 ASN A N 1
ATOM 2272 C CA . ASN A 1 299 ? -8.178 -6.117 11.809 1.00 10.00 299 ASN A CA 1
ATOM 2273 C C . ASN A 1 299 ? -7.450 -6.377 13.128 1.00 9.32 299 ASN A C 1
ATOM 2274 O O . ASN A 1 299 ? -8.092 -6.595 14.161 1.00 10.43 299 ASN A O 1
ATOM 2279 N N . ILE A 1 300 ? -6.122 -6.325 13.094 1.00 9.75 300 ILE A N 1
ATOM 2280 C CA . ILE A 1 300 ? -5.353 -6.695 14.271 1.00 10.14 300 ILE A CA 1
ATOM 2281 C C . ILE A 1 300 ? -5.587 -5.707 15.408 1.00 10.39 300 ILE A C 1
ATOM 2282 O O . ILE A 1 300 ? -5.378 -4.495 15.258 1.00 10.02 300 ILE A O 1
ATOM 2287 N N . ARG A 1 301 ? -6.071 -6.238 16.534 1.00 10.31 301 ARG A N 1
ATOM 2288 C CA . ARG A 1 301 ? -6.518 -5.417 17.660 1.00 11.15 301 ARG A CA 1
ATOM 2289 C C . ARG A 1 301 ? -5.361 -4.612 18.268 1.00 10.12 301 ARG A C 1
ATOM 2290 O O . ARG A 1 301 ? -4.238 -5.103 18.397 1.00 9.85 301 ARG A O 1
ATOM 2298 N N . ASN A 1 302 ? -5.661 -3.352 18.585 1.00 9.97 302 ASN A N 1
ATOM 2299 C CA . ASN A 1 302 ? -4.716 -2.416 19.217 1.00 10.36 302 ASN A CA 1
ATOM 2300 C C . ASN A 1 302 ? -3.660 -1.892 18.267 1.00 9.81 302 ASN A C 1
ATOM 2301 O O . ASN A 1 302 ? -2.708 -1.263 18.700 1.00 10.70 302 ASN A O 1
ATOM 2306 N N . ALA A 1 303 ? -3.822 -2.107 16.962 1.00 9.95 303 ALA A N 1
ATOM 2307 C CA . ALA A 1 303 ? -2.941 -1.455 16.002 1.00 9.66 303 ALA A CA 1
ATOM 2308 C C . ALA A 1 303 ? -2.971 0.067 16.206 1.00 9.24 303 ALA A C 1
ATOM 2309 O O . ALA A 1 303 ? -4.014 0.651 16.554 1.00 9.16 303 ALA A O 1
ATOM 2311 N N . GLY A 1 304 ? -1.810 0.677 15.956 1.00 8.54 304 GLY A N 1
ATOM 2312 C CA . GLY A 1 304 ? -1.656 2.132 16.058 1.00 8.36 304 GLY A CA 1
ATOM 2313 C C . GLY A 1 304 ? -1.256 2.758 14.736 1.00 8.18 304 GLY A C 1
ATOM 2314 O O . GLY A 1 304 ? -0.579 2.122 13.943 1.00 8.64 304 GLY A O 1
ATOM 2315 N N . PHE A 1 305 ? -1.659 4.007 14.519 1.00 8.96 305 PHE A N 1
ATOM 2316 C CA . PHE A 1 305 ? -1.083 4.763 13.412 1.00 8.95 305 PHE A CA 1
ATOM 2317 C C . PHE A 1 305 ? 0.425 4.829 13.597 1.00 9.84 305 PHE A C 1
ATOM 2318 O O . PHE A 1 305 ? 0.915 5.036 14.713 1.00 9.91 305 PHE A O 1
ATOM 2326 N N . GLY A 1 306 ? 1.172 4.634 12.522 1.00 9.35 306 GLY A N 1
ATOM 2327 C CA . GLY A 1 306 ? 2.624 4.646 12.612 1.00 9.29 306 GLY A CA 1
ATOM 2328 C C . GLY A 1 306 ? 3.227 5.968 12.186 1.00 8.68 306 GLY A C 1
ATOM 2329 O O . GLY A 1 306 ? 2.555 7.008 12.180 1.00 9.81 306 GLY A O 1
ATOM 2330 N N . ILE A 1 307 ? 4.512 5.909 11.856 1.00 9.27 307 ILE A N 1
ATOM 2331 C CA . ILE A 1 307 ? 5.248 7.088 11.389 1.00 9.87 307 ILE A CA 1
ATOM 2332 C C . ILE A 1 307 ? 4.421 7.796 10.313 1.00 10.23 307 ILE A C 1
ATOM 2333 O O . ILE A 1 307 ? 3.945 7.155 9.368 1.00 10.44 307 ILE A O 1
ATOM 2338 N N . ARG A 1 308 ? 4.227 9.107 10.448 1.00 10.69 308 ARG A N 1
ATOM 2339 C CA . ARG A 1 308 ? 3.474 9.833 9.435 1.00 11.25 308 ARG A CA 1
ATOM 2340 C C . ARG A 1 308 ? 4.222 9.935 8.110 1.00 10.83 308 ARG A C 1
ATOM 2341 O O . ARG A 1 308 ? 5.459 9.924 8.074 1.00 11.30 308 ARG A O 1
ATOM 2349 N N . PRO A 1 309 ? 3.463 10.051 7.009 1.00 11.04 309 PRO A N 1
ATOM 2350 C CA . PRO A 1 309 ? 4.061 10.193 5.695 1.00 10.78 309 PRO A CA 1
ATOM 2351 C C . PRO A 1 309 ? 5.173 11.245 5.693 1.00 10.98 309 PRO A C 1
ATOM 2352 O O . PRO A 1 309 ? 4.976 12.370 6.174 1.00 11.37 309 PRO A O 1
ATOM 2356 N N . THR A 1 310 ? 6.329 10.860 5.173 1.00 9.99 310 THR A N 1
ATOM 2357 C CA . THR A 1 310 ? 7.504 11.716 5.216 1.00 10.76 310 THR A CA 1
ATOM 2358 C C . THR A 1 310 ? 8.567 11.271 4.217 1.00 10.85 310 THR A C 1
ATOM 2359 O O . THR A 1 310 ? 8.646 10.088 3.866 1.00 10.96 310 THR A O 1
ATOM 2363 N N . THR A 1 311 ? 9.399 12.219 3.785 1.00 11.36 311 THR A N 1
ATOM 2364 C CA . THR A 1 311 ? 10.607 11.924 3.026 1.00 11.86 311 THR A CA 1
ATOM 2365 C C . THR A 1 311 ? 11.866 12.201 3.860 1.00 12.29 311 THR A C 1
ATOM 2366 O O . THR A 1 311 ? 12.971 12.016 3.367 1.00 13.36 311 THR A O 1
ATOM 2370 N N . ASP A 1 312 ? 11.669 12.630 5.108 1.00 12.86 312 ASP A N 1
ATOM 2371 C CA . ASP A 1 312 ? 12.777 13.071 5.976 1.00 13.56 312 ASP A CA 1
ATOM 2372 C C . ASP A 1 312 ? 13.765 11.930 6.232 1.00 13.91 312 ASP A C 1
ATOM 2373 O O . ASP A 1 312 ? 13.429 10.957 6.913 1.00 13.39 312 ASP A O 1
ATOM 2378 N N . GLN A 1 313 ? 14.985 12.068 5.707 1.00 14.21 313 GLN A N 1
ATOM 2379 C CA . GLN A 1 313 ? 15.987 11.008 5.822 1.00 14.94 313 GLN A CA 1
ATOM 2380 C C . GLN A 1 313 ? 16.481 10.775 7.248 1.00 15.43 313 GLN A C 1
ATOM 2381 O O . GLN A 1 313 ? 17.022 9.708 7.538 1.00 16.01 313 GLN A O 1
ATOM 2387 N N . ALA A 1 314 ? 16.277 11.753 8.129 1.00 15.98 314 ALA A N 1
ATOM 2388 C CA . ALA A 1 314 ? 16.565 11.544 9.548 1.00 16.40 314 ALA A CA 1
ATOM 2389 C C . ALA A 1 314 ? 15.674 10.444 10.136 1.00 17.03 314 ALA A C 1
ATOM 2390 O O . ALA A 1 314 ? 16.032 9.812 11.129 1.00 17.57 314 ALA A O 1
ATOM 2392 N N . ILE A 1 315 ? 14.520 10.216 9.509 1.00 16.44 315 ILE A N 1
ATOM 2393 C CA . ILE A 1 315 ? 13.596 9.153 9.912 1.00 16.72 315 ILE A CA 1
ATOM 2394 C C . ILE A 1 315 ? 13.760 7.949 9.001 1.00 15.66 315 ILE A C 1
ATOM 2395 O O . ILE A 1 315 ? 13.954 6.816 9.452 1.00 16.01 315 ILE A O 1
ATOM 2400 N N . VAL A 1 316 ? 13.693 8.215 7.703 1.00 15.07 316 VAL A N 1
ATOM 2401 C CA . VAL A 1 316 ? 13.705 7.173 6.693 1.00 15.32 316 VAL A CA 1
ATOM 2402 C C . VAL A 1 316 ? 15.036 6.398 6.697 1.00 15.08 316 VAL A C 1
ATOM 2403 O O . VAL A 1 316 ? 15.053 5.165 6.603 1.00 15.34 316 VAL A O 1
ATOM 2407 N N . ASP A 1 317 ? 16.149 7.126 6.794 1.00 14.81 317 ASP A N 1
ATOM 2408 C CA . ASP A 1 317 ? 17.463 6.509 7.003 1.00 14.43 317 ASP A CA 1
ATOM 2409 C C . ASP A 1 317 ? 17.832 5.452 5.939 1.00 14.19 317 ASP A C 1
ATOM 2410 O O . ASP A 1 317 ? 18.364 4.374 6.248 1.00 13.28 317 ASP A O 1
ATOM 2415 N N . SER A 1 318 ? 17.565 5.780 4.677 1.00 14.32 318 SER A N 1
ATOM 2416 C CA . SER A 1 318 ? 17.916 4.903 3.550 1.00 14.55 318 SER A CA 1
ATOM 2417 C C . SER A 1 318 ? 17.786 5.617 2.220 1.00 14.61 318 SER A C 1
ATOM 2418 O O . SER A 1 318 ? 16.702 6.085 1.883 1.00 14.23 318 SER A O 1
ATOM 2421 N N . ALA A 1 319 ? 18.872 5.651 1.448 1.00 14.95 319 ALA A N 1
ATOM 2422 C CA . ALA A 1 319 ? 18.841 6.184 0.081 1.00 14.88 319 ALA A CA 1
ATOM 2423 C C . ALA A 1 319 ? 17.874 5.410 -0.817 1.00 14.12 319 ALA A C 1
ATOM 2424 O O . ALA A 1 319 ? 17.435 5.936 -1.849 1.00 14.68 319 ALA A O 1
ATOM 2426 N N . ASN A 1 320 ? 17.568 4.166 -0.439 1.00 12.97 320 ASN A N 1
ATOM 2427 C CA . ASN A 1 320 ? 16.650 3.323 -1.211 1.00 12.24 320 ASN A CA 1
ATOM 2428 C C . ASN A 1 320 ? 15.179 3.520 -0.880 1.00 11.75 320 ASN A C 1
ATOM 2429 O O . ASN A 1 320 ? 14.337 2.889 -1.508 1.00 11.08 320 ASN A O 1
ATOM 2434 N N . VAL A 1 321 ? 14.859 4.370 0.098 1.00 10.72 321 VAL A N 1
ATOM 2435 C CA . VAL A 1 321 ? 13.466 4.621 0.466 1.00 9.85 321 VAL A CA 1
ATOM 2436 C C . VAL A 1 321 ? 13.109 6.039 0.064 1.00 10.76 321 VAL A C 1
ATOM 2437 O O . VAL A 1 321 ? 13.732 6.997 0.524 1.00 10.98 321 VAL A O 1
ATOM 2441 N N . ASP A 1 322 ? 12.169 6.157 -0.866 1.00 9.58 322 ASP A N 1
ATOM 2442 C CA . ASP A 1 322 ? 11.663 7.458 -1.301 1.00 10.00 322 ASP A CA 1
ATOM 2443 C C . ASP A 1 322 ? 10.833 8.128 -0.206 1.00 10.44 322 ASP A C 1
ATOM 2444 O O . ASP A 1 322 ? 10.957 9.337 0.026 1.00 10.38 322 ASP A O 1
ATOM 2449 N N . ALA A 1 323 ? 9.957 7.366 0.445 1.00 9.83 323 ALA A N 1
ATOM 2450 C CA . ALA A 1 323 ? 9.011 7.928 1.405 1.00 9.60 323 ALA A CA 1
ATOM 2451 C C . ALA A 1 323 ? 8.359 6.844 2.223 1.00 9.11 323 ALA A C 1
ATOM 2452 O O . ALA A 1 323 ? 8.165 5.726 1.749 1.00 9.50 323 ALA A O 1
ATOM 2454 N N . ILE A 1 324 ? 8.023 7.207 3.456 1.00 9.03 324 ILE A N 1
ATOM 2455 C CA . ILE A 1 324 ? 7.026 6.482 4.228 1.00 9.18 324 ILE A CA 1
ATOM 2456 C C . ILE A 1 324 ? 5.683 7.091 3.853 1.00 9.22 324 ILE A C 1
ATOM 2457 O O . ILE A 1 324 ? 5.536 8.318 3.744 1.00 8.61 324 ILE A O 1
ATOM 2462 N N . VAL A 1 325 ? 4.707 6.217 3.603 1.00 8.63 325 VAL A N 1
ATOM 2463 C CA . VAL A 1 325 ? 3.388 6.610 3.125 1.00 9.29 325 VAL A CA 1
ATOM 2464 C C . VAL A 1 325 ? 2.324 5.846 3.912 1.00 9.10 325 VAL A C 1
ATOM 2465 O O . VAL A 1 325 ? 2.657 4.911 4.663 1.00 9.19 325 VAL A O 1
ATOM 2469 N N . TRP A 1 326 ? 1.064 6.241 3.767 1.00 8.94 326 TRP A N 1
ATOM 2470 C CA . TRP A 1 326 ? -0.060 5.509 4.358 1.00 8.91 326 TRP A CA 1
ATOM 2471 C C . TRP A 1 326 ? -0.926 5.016 3.208 1.00 8.88 326 TRP A C 1
ATOM 2472 O O . TRP A 1 326 ? -1.665 5.800 2.590 1.00 8.99 326 TRP A O 1
ATOM 2483 N N . VAL A 1 327 ? -0.790 3.729 2.885 1.00 8.37 327 VAL A N 1
ATOM 2484 C CA . VAL A 1 327 ? -1.485 3.174 1.698 1.00 8.70 327 VAL A CA 1
ATOM 2485 C C . VAL A 1 327 ? -2.864 2.659 2.072 1.00 8.54 327 VAL A C 1
ATOM 2486 O O . VAL A 1 327 ? -3.862 3.200 1.613 1.00 9.08 327 VAL A O 1
ATOM 2490 N N . LYS A 1 328 ? -2.933 1.649 2.949 1.00 8.76 328 LYS A N 1
ATOM 2491 C CA . LYS A 1 328 ? -4.217 1.180 3.458 1.00 9.66 328 LYS A CA 1
ATOM 2492 C C . LYS A 1 328 ? -4.776 2.251 4.421 1.00 9.49 328 LYS A C 1
ATOM 2493 O O . LYS A 1 328 ? -4.091 2.618 5.382 1.00 8.92 328 LYS A O 1
ATOM 2499 N N . PRO A 1 329 ? -5.993 2.775 4.178 1.00 9.44 329 PRO A N 1
ATOM 2500 C CA . PRO A 1 329 ? -6.510 3.805 5.067 1.00 10.00 329 PRO A CA 1
ATOM 2501 C C . PRO A 1 329 ? -7.044 3.204 6.362 1.00 10.24 329 PRO A C 1
ATOM 2502 O O . PRO A 1 329 ? -8.045 2.471 6.351 1.00 10.80 329 PRO A O 1
ATOM 2506 N N . GLY A 1 330 ? -6.403 3.542 7.477 1.00 10.34 330 GLY A N 1
ATOM 2507 C CA . GLY A 1 330 ? -6.790 2.986 8.769 1.00 10.57 330 GLY A CA 1
ATOM 2508 C C . GLY A 1 330 ? -8.233 3.330 9.099 1.00 10.34 330 GLY A C 1
ATOM 2509 O O . GLY A 1 330 ? -8.674 4.477 8.954 1.00 10.69 330 GLY A O 1
ATOM 2510 N N . GLY A 1 331 ? -8.987 2.323 9.528 1.00 10.64 331 GLY A N 1
ATOM 2511 C CA . GLY A 1 331 ? -10.403 2.504 9.803 1.00 11.59 331 GLY A CA 1
ATOM 2512 C C . GLY A 1 331 ? -11.259 1.799 8.782 1.00 11.54 331 GLY A C 1
ATOM 2513 O O . GLY A 1 331 ? -12.407 1.465 9.061 1.00 11.99 331 GLY A O 1
ATOM 2514 N N . GLU A 1 332 ? -10.716 1.580 7.586 1.00 11.47 332 GLU A N 1
ATOM 2515 C CA . GLU A 1 332 ? -11.437 0.785 6.597 1.00 11.57 332 GLU A CA 1
ATOM 2516 C C . GLU A 1 332 ? -11.158 -0.674 6.928 1.00 11.39 332 GLU A C 1
ATOM 2517 O O . GLU A 1 332 ? -10.004 -1.099 6.934 1.00 11.86 332 GLU A O 1
ATOM 2523 N N . SER A 1 333 ? -12.229 -1.421 7.223 1.00 11.45 333 SER A N 1
ATOM 2524 C CA . SER A 1 333 ? -12.091 -2.802 7.708 1.00 12.01 333 SER A CA 1
ATOM 2525 C C . SER A 1 333 ? -11.355 -3.699 6.721 1.00 11.82 333 SER A C 1
ATOM 2526 O O . SER A 1 333 ? -11.461 -3.527 5.498 1.00 12.62 333 SER A O 1
ATOM 2529 N N . ASP A 1 334 ? -10.632 -4.686 7.243 1.00 11.98 334 ASP A N 1
ATOM 2530 C CA . ASP A 1 334 ? -9.998 -5.706 6.419 1.0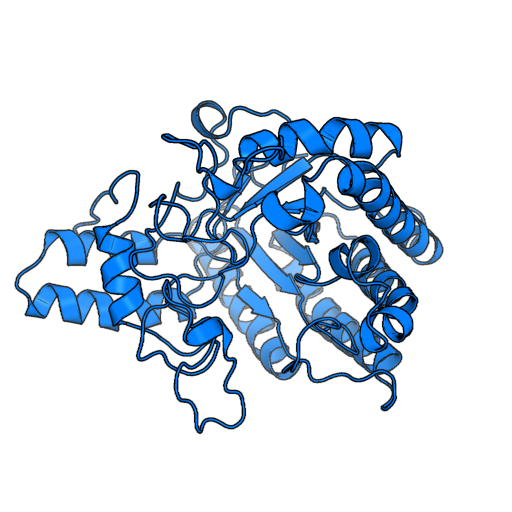0 12.10 334 ASP A CA 1
ATOM 2531 C C . ASP A 1 334 ? -10.957 -6.841 6.034 1.00 11.97 334 ASP A C 1
ATOM 2532 O O . ASP A 1 334 ? -10.642 -7.647 5.144 1.00 13.92 334 ASP A O 1
ATOM 2537 N N . GLY A 1 335 ? -12.085 -6.911 6.724 1.00 12.35 335 GLY A N 1
ATOM 2538 C CA . GLY A 1 335 ? -13.034 -7.995 6.506 1.00 12.74 335 GLY A CA 1
ATOM 2539 C C . GLY A 1 335 ? -13.933 -8.169 7.705 1.00 13.46 335 GLY A C 1
ATOM 2540 O O . GLY A 1 335 ? -13.626 -7.729 8.811 1.00 13.33 335 GLY A O 1
ATOM 2541 N N . THR A 1 336 ? -15.066 -8.824 7.492 1.00 14.61 336 THR A N 1
ATOM 2542 C CA . THR A 1 336 ? -16.023 -9.023 8.556 1.00 15.12 336 THR A CA 1
ATOM 2543 C C . THR A 1 336 ? -15.673 -10.206 9.455 1.00 14.86 336 THR A C 1
ATOM 2544 O O . THR A 1 336 ? -15.090 -11.184 9.021 1.00 14.77 336 THR A O 1
ATOM 2548 N N . SER A 1 337 ? -16.063 -10.084 10.716 1.00 15.38 337 SER A N 1
ATOM 2549 C CA . SER A 1 337 ? -15.876 -11.152 11.673 1.00 15.62 337 SER A CA 1
ATOM 2550 C C . SER A 1 337 ? -17.145 -11.979 11.856 1.00 15.91 337 SER A C 1
ATOM 2551 O O . SER A 1 337 ? -17.156 -12.922 12.641 1.00 16.20 337 SER A O 1
ATOM 2554 N N . ASP A 1 338 ? -18.209 -11.627 11.141 1.00 15.98 338 ASP A N 1
ATOM 2555 C CA . ASP A 1 338 ? -19.490 -12.335 11.282 1.00 16.25 338 ASP A CA 1
ATOM 2556 C C . ASP A 1 338 ? -19.416 -13.676 10.561 1.00 16.08 338 ASP A C 1
ATOM 2557 O O . ASP A 1 338 ? -19.315 -13.709 9.338 1.00 15.28 338 ASP A O 1
ATOM 2562 N N . VAL A 1 339 ? -19.469 -14.771 11.325 1.00 15.98 339 VAL A N 1
ATOM 2563 C CA . VAL A 1 339 ? -19.338 -16.135 10.799 1.00 16.65 339 VAL A CA 1
ATOM 2564 C C . VAL A 1 339 ? -20.348 -16.475 9.705 1.00 16.55 339 VAL A C 1
ATOM 2565 O O . VAL A 1 339 ? -20.100 -17.357 8.877 1.00 17.17 339 VAL A O 1
ATOM 2569 N N . ASN A 1 340 ? -21.471 -15.761 9.700 1.00 16.18 340 ASN A N 1
ATOM 2570 C CA . ASN A 1 340 ? -22.565 -16.042 8.778 1.00 16.02 340 ASN A CA 1
ATOM 2571 C C . ASN A 1 340 ? -22.541 -15.144 7.546 1.00 15.40 340 ASN A C 1
ATOM 2572 O O . ASN A 1 340 ? -23.377 -15.278 6.653 1.00 15.32 340 ASN A O 1
ATOM 2577 N N . ALA A 1 341 ? -21.596 -14.215 7.484 1.00 14.20 341 ALA A N 1
ATOM 2578 C CA . ALA A 1 341 ? -21.525 -13.312 6.339 1.00 13.64 341 ALA A CA 1
ATOM 2579 C C . ALA A 1 341 ? -21.121 -14.100 5.121 1.00 13.55 341 ALA A C 1
ATOM 2580 O O . ALA A 1 341 ? -20.338 -15.034 5.210 1.00 13.59 341 ALA A O 1
ATOM 2582 N N . VAL A 1 342 ? -21.657 -13.704 3.970 1.00 13.96 342 VAL A N 1
ATOM 2583 C CA . VAL A 1 342 ? -21.351 -14.347 2.705 1.00 15.02 342 VAL A CA 1
ATOM 2584 C C . VAL A 1 342 ? -19.838 -14.335 2.427 1.00 14.71 342 VAL A C 1
ATOM 2585 O O . VAL A 1 342 ? -19.277 -15.309 1.904 1.00 14.27 342 VAL A O 1
ATOM 2589 N N . ARG A 1 343 ? -19.188 -13.242 2.831 1.00 14.99 343 ARG A N 1
ATOM 2590 C CA A ARG A 1 343 ? -17.760 -13.079 2.592 0.50 15.81 343 ARG A CA 1
ATOM 2591 C CA B ARG A 1 343 ? -17.761 -13.049 2.596 0.50 15.62 343 ARG A CA 1
ATOM 2592 C C . ARG A 1 343 ? -16.908 -13.308 3.835 1.00 15.84 343 ARG A C 1
ATOM 2593 O O . ARG A 1 343 ? -15.750 -12.891 3.887 1.00 16.09 343 ARG A O 1
ATOM 2608 N N . PHE A 1 344 ? -17.471 -13.988 4.826 1.00 15.28 344 PHE A N 1
ATOM 2609 C CA . PHE A 1 344 ? -16.720 -14.298 6.045 1.00 15.68 344 PHE A CA 1
ATOM 2610 C C . PHE A 1 344 ? -15.378 -14.957 5.756 1.00 15.70 344 PHE A C 1
ATOM 2611 O O . PHE A 1 344 ? -15.289 -15.947 5.029 1.00 15.86 344 PHE A O 1
ATOM 2619 N N . ASP A 1 345 ? -14.338 -14.399 6.366 1.00 15.68 345 ASP A N 1
ATOM 2620 C CA . ASP A 1 345 ? -12.987 -14.936 6.278 1.00 15.86 345 ASP A CA 1
ATOM 2621 C C . ASP A 1 345 ? -12.551 -15.316 7.687 1.00 15.71 345 ASP A C 1
ATOM 2622 O O . ASP A 1 345 ? -12.551 -14.476 8.593 1.00 15.18 345 ASP A O 1
ATOM 2627 N N . GLU A 1 346 ? -12.171 -16.579 7.870 1.00 15.57 346 GLU A N 1
ATOM 2628 C CA . GLU A 1 346 ? -11.794 -17.082 9.194 1.00 16.66 346 GLU A CA 1
ATOM 2629 C C . GLU A 1 346 ? -10.614 -16.328 9.801 1.00 15.16 346 GLU A C 1
ATOM 2630 O O . GLU A 1 346 ? -10.481 -16.267 11.018 1.00 14.67 346 GLU A O 1
ATOM 2636 N N . ASN A 1 347 ? -9.784 -15.731 8.954 1.00 14.18 347 ASN A N 1
ATOM 2637 C CA . ASN A 1 347 ? -8.657 -14.943 9.438 1.00 14.03 347 ASN A CA 1
ATOM 2638 C C . ASN A 1 347 ? -9.120 -13.750 10.262 1.00 13.41 347 ASN A C 1
ATOM 2639 O O . ASN A 1 347 ? -8.382 -13.261 11.118 1.00 12.99 347 ASN A O 1
ATOM 2644 N N . CYS A 1 348 ? -10.352 -13.305 10.022 1.00 12.99 348 CYS A N 1
ATOM 2645 C CA . CYS A 1 348 ? -10.906 -12.149 10.713 1.00 12.60 348 CYS A CA 1
ATOM 2646 C C . CYS A 1 348 ? -11.477 -12.495 12.084 1.00 12.50 348 CYS A C 1
ATOM 2647 O O . CYS A 1 348 ? -11.983 -11.633 12.787 1.00 11.99 348 CYS A O 1
ATOM 2650 N N . ARG A 1 349 ? -11.360 -13.767 12.460 1.00 12.50 349 ARG A N 1
ATOM 2651 C CA . ARG A 1 349 ? -11.610 -14.163 13.845 1.00 13.34 349 ARG A CA 1
ATOM 2652 C C . ARG A 1 349 ? -10.365 -14.781 14.468 1.00 13.44 349 ARG A C 1
ATOM 2653 O O . ARG A 1 349 ? -10.469 -15.567 15.406 1.00 13.82 349 ARG A O 1
ATOM 2661 N N . SER A 1 350 ? -9.190 -14.399 13.979 1.00 13.13 350 SER A N 1
ATOM 2662 C CA . SER A 1 350 ? -7.931 -14.836 14.582 1.00 13.75 350 SER A CA 1
ATOM 2663 C C . SER A 1 350 ? -7.866 -14.375 16.032 1.00 14.01 350 SER A C 1
ATOM 2664 O O . SER A 1 350 ? -8.560 -13.424 16.409 1.00 13.93 350 SER A O 1
ATOM 2667 N N . PRO A 1 351 ? -7.033 -15.047 16.854 1.00 14.67 351 PRO A N 1
ATOM 2668 C CA . PRO A 1 351 ? -6.872 -14.635 18.244 1.00 14.72 351 PRO A CA 1
ATOM 2669 C C . PRO A 1 351 ? -6.407 -13.184 18.399 1.00 14.27 351 PRO A C 1
ATOM 2670 O O . PRO A 1 351 ? -6.607 -12.591 19.452 1.00 14.88 351 PRO A O 1
ATOM 2674 N N . ALA A 1 352 ? -5.829 -12.617 17.344 1.00 12.99 352 ALA A N 1
ATOM 2675 C CA . ALA A 1 352 ? -5.314 -11.246 17.374 1.00 12.61 352 ALA A CA 1
ATOM 2676 C C . ALA A 1 352 ? -6.269 -10.234 16.764 1.00 12.36 352 ALA A C 1
ATOM 2677 O O . ALA A 1 352 ? -5.978 -9.040 16.777 1.00 12.15 352 ALA A O 1
ATOM 2679 N N . SER A 1 353 ? -7.404 -10.695 16.244 1.00 11.97 353 SER A N 1
ATOM 2680 C CA . SER A 1 353 ? -8.307 -9.829 15.484 1.00 12.31 353 SER A CA 1
ATOM 2681 C C . SER A 1 353 ? -9.287 -9.081 16.389 1.00 12.43 353 SER A C 1
ATOM 2682 O O . SER A 1 353 ? -9.697 -9.589 17.438 1.00 12.98 353 SER A O 1
ATOM 2685 N N . HIS A 1 354 ? -9.650 -7.869 15.976 1.00 12.31 354 HIS A N 1
ATOM 2686 C CA . HIS A 1 354 ? -10.624 -7.028 16.662 1.00 12.38 354 HIS A CA 1
ATOM 2687 C C . HIS A 1 354 ? -12.019 -7.418 16.171 1.00 13.01 354 HIS A C 1
ATOM 2688 O O . HIS A 1 354 ? -12.338 -7.276 14.979 1.00 12.72 354 HIS A O 1
ATOM 2695 N N . VAL A 1 355 ? -12.838 -7.914 17.092 1.00 14.77 355 VAL A N 1
ATOM 2696 C CA . VAL A 1 355 ? -14.167 -8.453 16.782 1.00 16.43 355 VAL A CA 1
ATOM 2697 C C . VAL A 1 355 ? -15.154 -7.776 17.738 1.00 16.92 355 VAL A C 1
ATOM 2698 O O . VAL A 1 355 ? -14.820 -7.578 18.912 1.00 17.68 355 VAL A O 1
ATOM 2702 N N . PRO A 1 356 ? -16.359 -7.404 17.253 1.00 16.89 356 PRO A N 1
ATOM 2703 C CA . PRO A 1 356 ? -16.872 -7.557 15.885 1.00 16.98 356 PRO A CA 1
ATOM 2704 C C . PRO A 1 356 ? -16.368 -6.501 14.908 1.00 17.16 356 PRO A C 1
ATOM 2705 O O . PRO A 1 356 ? -16.105 -5.361 15.295 1.00 18.03 356 PRO A O 1
ATOM 2709 N N . ALA A 1 357 ? -16.246 -6.897 13.650 1.00 16.68 357 ALA A N 1
ATOM 2710 C CA . ALA A 1 357 ? -15.731 -6.037 12.599 1.00 16.23 357 ALA A CA 1
ATOM 2711 C C . ALA A 1 357 ? -16.662 -6.088 11.404 1.00 16.77 357 ALA A C 1
ATOM 2712 O O . ALA A 1 357 ? -17.243 -7.138 11.120 1.00 16.89 357 ALA A O 1
ATOM 2714 N N . PRO A 1 358 ? -16.803 -4.959 10.693 1.00 16.38 358 PRO A N 1
ATOM 2715 C CA . PRO A 1 358 ? -17.691 -4.918 9.532 1.00 16.40 358 PRO A CA 1
ATOM 2716 C C . PRO A 1 358 ? -17.032 -5.416 8.253 1.00 16.58 358 PRO A C 1
ATOM 2717 O O . PRO A 1 358 ? -15.846 -5.744 8.240 1.00 15.66 358 PRO A O 1
ATOM 2721 N N . GLU A 1 359 ? -17.818 -5.461 7.176 1.00 16.88 359 GLU A N 1
ATOM 2722 C CA . GLU A 1 359 ? -17.357 -5.886 5.864 1.00 17.94 359 GLU A CA 1
ATOM 2723 C C . GLU A 1 359 ? -16.107 -5.136 5.402 1.00 17.59 359 GLU A C 1
ATOM 2724 O O . GLU A 1 359 ? -15.918 -3.955 5.752 1.00 17.50 359 GLU A O 1
ATOM 2730 N N . ALA A 1 360 ? -15.257 -5.809 4.627 1.00 17.38 360 ALA A N 1
ATOM 2731 C CA . ALA A 1 360 ? -14.048 -5.200 4.071 1.00 17.47 360 ALA A CA 1
ATOM 2732 C C . ALA A 1 360 ? -14.355 -3.846 3.441 1.00 17.44 360 ALA A C 1
ATOM 2733 O O . ALA A 1 360 ? -15.293 -3.708 2.645 1.00 18.02 360 ALA A O 1
ATOM 2735 N N . GLY A 1 361 ? -13.576 -2.844 3.840 1.00 17.12 361 GLY A N 1
ATOM 2736 C CA . GLY A 1 361 ? -13.736 -1.493 3.311 1.00 17.17 361 GLY A CA 1
ATOM 2737 C C . GLY A 1 361 ? -14.707 -0.615 4.081 1.00 16.70 361 GLY A C 1
ATOM 2738 O O . GLY A 1 361 ? -14.652 0.615 3.960 1.00 17.34 361 GLY A O 1
ATOM 2739 N N . GLU A 1 362 ? -15.619 -1.213 4.846 1.00 15.97 362 GLU A N 1
ATOM 2740 C CA A GLU A 1 362 ? -16.577 -0.437 5.622 0.50 15.74 362 GLU A CA 1
ATOM 2741 C CA B GLU A 1 362 ? -16.586 -0.461 5.649 0.50 15.66 362 GLU A CA 1
ATOM 2742 C C . GLU A 1 362 ? -15.898 0.193 6.842 1.00 15.17 362 GLU A C 1
ATOM 2743 O O . GLU A 1 362 ? -14.858 -0.292 7.309 1.00 14.34 362 GLU A O 1
ATOM 2754 N N . TRP A 1 363 ? -16.481 1.278 7.343 1.00 13.93 363 TRP A N 1
ATOM 2755 C CA . TRP A 1 363 ? -15.884 2.030 8.448 1.00 13.12 363 TRP A CA 1
ATOM 2756 C C . TRP A 1 363 ? -15.980 1.282 9.763 1.00 13.17 363 TRP A C 1
ATOM 2757 O O . TRP A 1 363 ? -17.048 0.801 10.150 1.00 14.69 363 TRP A O 1
ATOM 2768 N N . PHE A 1 364 ? -14.845 1.209 10.448 1.00 12.47 364 PHE A N 1
ATOM 2769 C CA . PHE A 1 364 ? -14.715 0.458 11.693 1.00 11.71 364 PHE A CA 1
ATOM 2770 C C . PHE A 1 364 ? -14.270 1.458 12.763 1.00 11.47 364 PHE A C 1
ATOM 2771 O O . PHE A 1 364 ? -13.069 1.601 13.046 1.00 11.93 364 PHE A O 1
ATOM 2779 N N . ASN A 1 365 ? -15.236 2.175 13.332 1.00 11.68 365 ASN A N 1
ATOM 2780 C CA . ASN A 1 365 ? -14.904 3.319 14.169 1.00 12.23 365 ASN A CA 1
ATOM 2781 C C . ASN A 1 365 ? -14.097 2.976 15.418 1.00 12.29 365 ASN A C 1
ATOM 2782 O O . ASN A 1 365 ? -13.164 3.701 15.784 1.00 12.57 365 ASN A O 1
ATOM 2787 N N . GLU A 1 366 ? -14.441 1.859 16.053 1.00 13.21 366 GLU A N 1
ATOM 2788 C CA . GLU A 1 366 ? -13.773 1.403 17.278 1.00 14.01 366 GLU A CA 1
ATOM 2789 C C . GLU A 1 366 ? -12.289 1.141 17.000 1.00 12.93 366 GLU A C 1
ATOM 2790 O O . GLU A 1 366 ? -11.417 1.366 17.852 1.00 13.20 366 GLU A O 1
ATOM 2796 N N . PHE A 1 367 ? -12.004 0.690 15.784 1.00 11.62 367 PHE A N 1
ATOM 2797 C CA . PHE A 1 367 ? -10.644 0.380 15.387 1.00 10.68 367 PHE A CA 1
ATOM 2798 C C . PHE A 1 367 ? -9.821 1.664 15.205 1.00 10.87 367 PHE A C 1
ATOM 2799 O O . PHE A 1 367 ? -8.641 1.706 15.568 1.00 10.21 367 PHE A O 1
ATOM 2807 N N . VAL A 1 368 ? -10.443 2.697 14.633 1.00 10.65 368 VAL A N 1
ATOM 2808 C CA . VAL A 1 368 ? -9.790 4.001 14.480 1.00 11.50 368 VAL A CA 1
ATOM 2809 C C . VAL A 1 368 ? -9.533 4.662 15.830 1.00 10.94 368 VAL A C 1
ATOM 2810 O O . VAL A 1 368 ? -8.481 5.274 16.034 1.00 10.28 368 VAL A O 1
ATOM 2814 N N . VAL A 1 369 ? -10.482 4.538 16.749 1.00 10.56 369 VAL A N 1
ATOM 2815 C CA . VAL A 1 369 ? -10.272 5.036 18.098 1.00 11.01 369 VAL A CA 1
ATOM 2816 C C . VAL A 1 369 ? -8.959 4.484 18.634 1.00 10.54 369 VAL A C 1
ATOM 2817 O O . VAL A 1 369 ? -8.119 5.227 19.161 1.00 10.62 369 VAL A O 1
ATOM 2821 N N . ASN A 1 370 ? -8.758 3.182 18.463 1.00 9.84 370 ASN A N 1
ATOM 2822 C CA . ASN A 1 370 ? -7.535 2.551 18.931 1.00 10.09 370 ASN A CA 1
ATOM 2823 C C . ASN A 1 370 ? -6.298 2.924 18.130 1.00 9.29 370 ASN A C 1
ATOM 2824 O O . ASN A 1 370 ? -5.198 2.969 18.680 1.00 9.49 370 ASN A O 1
ATOM 2829 N N . LEU A 1 371 ? -6.460 3.167 16.823 1.00 9.32 371 LEU A N 1
ATOM 2830 C CA . LEU A 1 371 ? -5.340 3.643 15.992 1.00 8.70 371 LEU A CA 1
ATOM 2831 C C . LEU A 1 371 ? -4.802 4.976 16.497 1.00 8.30 371 LEU A C 1
ATOM 2832 O O . LEU A 1 371 ? -3.590 5.189 16.520 1.00 9.52 371 LEU A O 1
ATOM 2837 N N . VAL A 1 372 ? -5.711 5.854 16.914 1.00 8.49 372 VAL A N 1
ATOM 2838 C CA . VAL A 1 372 ? -5.308 7.137 17.476 1.00 8.68 372 VAL A CA 1
ATOM 2839 C C . VAL A 1 372 ? -4.596 6.944 18.825 1.00 8.46 372 VAL A C 1
ATOM 2840 O O . VAL A 1 372 ? -3.485 7.448 19.031 1.00 9.30 372 VAL A O 1
ATOM 2844 N N . ILE A 1 373 ? -5.228 6.200 19.726 1.00 9.19 373 ILE A N 1
ATOM 2845 C CA . ILE A 1 373 ? -4.698 6.017 21.075 1.00 10.15 373 ILE A CA 1
ATOM 2846 C C . ILE A 1 373 ? -3.329 5.325 21.067 1.00 10.13 373 ILE A C 1
ATOM 2847 O O . ILE A 1 373 ? -2.444 5.653 21.872 1.00 9.96 373 ILE A O 1
ATOM 2852 N N . ASN A 1 374 ? -3.152 4.381 20.147 1.00 9.63 374 ASN A N 1
ATOM 2853 C CA . ASN A 1 374 ? -1.936 3.577 20.059 1.00 9.58 374 ASN A CA 1
ATOM 2854 C C . ASN A 1 374 ? -0.945 4.077 19.016 1.00 9.57 374 ASN A C 1
ATOM 2855 O O . ASN A 1 374 ? 0.024 3.389 18.695 1.00 9.28 374 ASN A O 1
ATOM 2860 N N . ALA A 1 375 ? -1.160 5.289 18.515 1.00 10.29 375 ALA A N 1
ATOM 2861 C CA . ALA A 1 375 ? -0.223 5.845 17.549 1.00 10.33 375 ALA A CA 1
ATOM 2862 C C . ALA A 1 375 ? 1.178 5.985 18.120 1.00 10.51 375 ALA A C 1
ATOM 2863 O O . ALA A 1 375 ? 1.335 6.347 19.299 1.00 10.88 375 ALA A O 1
ATOM 2865 N N . ASN A 1 376 ? 2.190 5.702 17.307 1.00 10.87 376 ASN A N 1
ATOM 2866 C CA . ASN A 1 376 ? 3.578 5.940 17.720 1.00 11.70 376 ASN A CA 1
ATOM 2867 C C . ASN A 1 376 ? 4.377 6.393 16.513 1.00 12.44 376 ASN A C 1
ATOM 2868 O O . ASN A 1 376 ? 4.375 5.697 15.496 1.00 12.17 376 ASN A O 1
ATOM 2873 N N . PRO A 1 377 ? 5.026 7.575 16.591 1.00 12.26 377 PRO A N 1
ATOM 2874 C CA . PRO A 1 377 ? 5.026 8.516 17.725 1.00 12.54 377 PRO A CA 1
ATOM 2875 C C . PRO A 1 377 ? 3.613 9.020 18.027 1.00 12.30 377 PRO A C 1
ATOM 2876 O O . PRO A 1 377 ? 2.726 8.956 17.157 1.00 11.22 377 PRO A O 1
ATOM 2880 N N . PRO A 1 378 ? 3.369 9.492 19.258 1.00 11.53 378 PRO A N 1
ATOM 2881 C CA . PRO A 1 378 ? 2.041 10.037 19.521 1.00 11.36 378 PRO A CA 1
ATOM 2882 C C . PRO A 1 378 ? 1.656 11.107 18.503 1.00 11.32 378 PRO A C 1
ATOM 2883 O O . PRO A 1 378 ? 2.518 11.850 18.003 1.00 11.21 378 PRO A O 1
ATOM 2887 N N . LEU A 1 379 ? 0.373 11.141 18.171 1.00 10.30 379 LEU A N 1
ATOM 2888 C CA . LEU A 1 379 ? -0.114 12.171 17.271 1.00 10.52 379 LEU A CA 1
ATOM 2889 C C . LEU A 1 379 ? -0.069 13.535 17.937 1.00 11.48 379 LEU A C 1
ATOM 2890 O O . LEU A 1 379 ? -0.482 13.681 19.094 1.00 10.90 379 LEU A O 1
ATOM 2895 N N . GLU A 1 380 ? 0.476 14.511 17.212 1.00 12.47 380 GLU A N 1
ATOM 2896 C CA A GLU A 1 380 ? 0.423 15.906 17.626 0.50 14.07 380 GLU A CA 1
ATOM 2897 C CA B GLU A 1 380 ? 0.405 15.897 17.646 0.50 13.50 380 GLU A CA 1
ATOM 2898 C C . GLU A 1 380 ? -1.003 16.407 17.405 1.00 13.87 380 GLU A C 1
ATOM 2899 O O . GLU A 1 380 ? -1.562 16.208 16.322 1.00 14.30 380 GLU A O 1
ATOM 2910 N N . PRO A 1 381 ? -1.599 17.054 18.415 1.00 13.88 381 PRO A N 1
ATOM 2911 C CA . PRO A 1 381 ? -2.982 17.539 18.258 1.00 13.74 381 PRO A CA 1
ATOM 2912 C C . PRO A 1 381 ? -3.086 18.774 17.359 1.00 13.99 381 PRO A C 1
ATOM 2913 O O . PRO A 1 381 ? -2.174 19.607 17.341 1.00 14.74 381 PRO A O 1
ATOM 2917 N N . THR A 1 382 ? -4.175 18.867 16.601 1.00 14.65 382 THR A N 1
ATOM 2918 C CA . THR A 1 382 ? -4.462 20.065 15.829 1.00 15.49 382 THR A CA 1
ATOM 2919 C C . THR A 1 382 ? -5.651 20.770 16.452 1.00 16.62 382 THR A C 1
ATOM 2920 O O . THR A 1 382 ? -6.778 20.252 16.470 1.00 16.11 382 THR A O 1
ATOM 2924 N N . TYR A 1 383 ? -5.372 21.952 16.981 1.00 18.55 383 TYR A N 1
ATOM 2925 C CA . TYR A 1 383 ? -6.377 22.784 17.611 1.00 20.46 383 TYR A CA 1
ATOM 2926 C C . TYR A 1 383 ? -6.654 23.977 16.714 1.00 21.53 383 TYR A C 1
ATOM 2927 O O . TYR A 1 383 ? -5.734 24.529 16.100 1.00 21.89 383 TYR A O 1
ATOM 2936 N N . ALA A 1 384 ? -7.924 24.360 16.633 1.00 22.97 384 ALA A N 1
ATOM 2937 C CA . ALA A 1 384 ? -8.339 25.516 15.835 1.00 23.72 384 ALA A CA 1
ATOM 2938 C C . ALA A 1 384 ? -7.817 26.829 16.419 1.00 24.44 384 ALA A C 1
ATOM 2939 O O . ALA A 1 384 ? -7.436 26.896 17.593 1.00 25.06 384 ALA A O 1
#

Radius of gyration: 19.57 Å; Cα contacts (8 Å, |Δi|>4): 797; chains: 1; bounding box: 44×53×52 Å

Solvent-accessible surface area: 15306 Å² total; per-residue (Å²): 158,29,1,8,103,58,69,33,30,12,57,13,118,66,8,15,98,70,0,99,95,0,10,55,86,3,84,89,116,66,42,94,77,14,0,0,45,0,66,25,0,33,48,26,16,1,2,14,51,1,37,52,22,74,36,4,102,74,1,49,79,24,0,47,61,0,12,62,80,34,125,92,51,68,68,96,2,0,0,3,0,0,0,34,0,1,2,23,22,10,2,43,49,208,50,28,102,4,78,20,76,52,139,87,79,0,55,95,80,2,102,51,4,0,65,114,0,33,59,47,0,47,46,78,43,0,88,107,6,20,0,0,0,0,0,1,12,48,5,2,6,2,21,30,46,29,77,136,34,106,67,0,103,55,0,10,80,12,0,35,93,8,0,1,31,0,0,8,28,1,62,64,139,21,14,25,4,0,0,11,1,12,25,0,15,54,1,0,84,94,129,24,11,108,52,0,0,83,15,1,41,75,0,0,63,46,0,81,144,76,41,101,136,0,74,10,49,0,0,0,0,0,18,35,15,3,2,15,4,84,28,218,74,110,32,119,50,2,104,220,0,75,0,58,4,0,45,16,0,0,96,30,0,10,67,50,0,116,73,25,47,5,44,10,40,0,0,0,3,3,2,4,7,14,111,44,58,24,17,104,111,21,58,13,87,0,1,0,98,57,1,0,0,1,39,43,33,31,38,71,84,96,71,0,69,17,96,34,3,2,1,1,2,3,0,24,5,2,1,31,2,21,8,7,2,82,101,130,24,160,84,61,32,135,61,0,117,21,129,12,10,13,47,112,9,42,77,65,39,102,49,5,18,110,4,0,11,31,0,2,94,28,9,81,69,82,4,138,54,68,126,149

Foldseek 3Di:
DLPPPQADEDQDQVLLVLLVVLLVVCVVVVNVQLNQLSVVVSRFHEEAEDAALVCLVVLLVRLVVQLVCCVVPVGQYEHEYEYAAFACALVQAPDDPRPAHVVVVRLVVLLVSLVSNLVSCPDPSNVSHAYEYEYHPNAQLCVQPPCVRVSCVVCNVSSLLSSLSSQLSPDDPRYAYAYEQEEQLRQQQPSRQQVSLVSLLVSPVSNCVRHVPGAHQYHEYQALAAFAQDDPDQDPQCPNGQRSGRVSSLVRNQVSNVVSVHQQAYEYANQQHLDPPLDPHRPQRFAFPLTAGEDGWDQDCVPSVDPRYSIYHHHPHFQFGQAACPPPDPGHDVSCVPPRHDPGDDGGGDGDSVSVNSRQVRYPVHRDGHDD

Secondary structure (DSSP, 8-state):
--TTTT-EEPP-HHHHHHTHHHHHHHHHTT-HHHHHHHHHHHTS--PEEE-SSGGGGGHHHHHHHHHHHHHHH---EEEEEEE---TT-STTSS----S--GGGTHHHHHHHHHHHHHHHTTSHHHHTSEEEEEE-TTSTHHHHH-TTSHHHHHHHHHHHHHHHHHHHH---TTEEEEEE---HHHH-SHHHHHHHHHHHHHHHHHHHTTSTT----EEEESTT----SS-SS--GGGTT-S-SSHHHHHHHHHHHHHHHT----EEEE-TT-S--S--SSTT--SSBTT----SPSB--HHHH--TTEEEEE--S-TTB-S----TTSTT--GGGGSTTB-SS--STTSB-HHHHHHHHHT-SSPPPP---

B-factor: mean 14.8, std 7.27, range [6.89, 47.87]

Nearest PDB structures (foldseek):
  3a64-assembly1_A  TM=1.003E+00  e=1.312E-78  Coprinopsis cinerea
  3vof-assembly1_A  TM=9.857E-01  e=3.276E-73  Coprinopsis cinerea
  2bvw-assembly2_B  TM=9.446E-01  e=5.887E-41  Mycothermus thermophilus
  1qk2-assembly2_B  TM=9.555E-01  e=5.059E-40  Trichoderma reesei
  4ax6-assembly2_B  TM=9.495E-01  e=2.182E-38  Trichoderma reesei

Sequence (372 aa):
VNPYIGRSPLVIKSYAEKLEETIAYFEAQGDELNAARTRRTVQGIPTFAWISDSATIDTIQPLIADAVAHQEASGEQVLVQLVIYNLPDRDCAAKASDDGEFHLDDDGANKYRAYVDRIVAELSTADADKLHFSIVLEPDSLGNMVTNMHVPKCQGAATAYKEGIAYTIASLQKPNIDLYIDAAHGGWLGWNDNLRPSAEIFKETLDLARQITPNATVRGLAINVSNYNPYKTRAREDYTEWNNAYDEWNYVKTLTPHLQAVGFPAQFIVDQGRSGRREGIRTEWGQWCNIRNAGFGIRPTTDQAIVDSANVDAIVWVKPGGESDGTSDVNAVRRFDENCRSPASHVPAPEAGEEWFNEFVVNLVINANPPLEEPTYA